Protein AF-0000000077600442 (afdb_homodimer)

Radius of gyration: 33.98 Å; Cα contacts (8 Å, |Δi|>4): 627; chains: 2; bounding box: 182×89×57 Å

Sequence (642 aa):
MAQLPLDKTFLLAAWLESLAYGFFLCLFCGTMLFTFGSGHRNDIHSRVMVGISCVMFFIATWHLAMNGFRLLQGFAVHVGDPGGAVGYIGNLRRWDHVMKDTLYATQEILGNAAGIYRCFILWNSDWRIIALPLFLLVGSLVSGYTVCALFVQIDPTQSVFTNRLNSWIQAFYAIAVVQNIITTSLMAFRIWRTSTKSAQYKTENALLPIARILIESAALQLVVEILLLALYSRTVNAQYILLELVTPTVGITFNAITIRIKLRAMSNSANSTVFSRSEPVQTIGSMPMKRIKVDITTQMEDDAEAKRSFPGGADHTPSDAMAQLPLDKTFLLAAWLESLAYGFFLCLFCGTMLFTFGSGHRNDIHSRVMVGISCVMFFIATWHLAMNGFRLLQGFAVHVGDPGGAVGYIGNLRRWDHVMKDTLYATQEILGNAAGIYRCFILWNSDWRIIALPLFLLVGSLVSGYTVCALFVQIDPTQSVFTNRLNSWIQAFYAIAVVQNIITTSLMAFRIWRTSTKSAQYKTENALLPIARILIESAALQLVVEILLLALYSRTVNAQYILLELVTPTVGITFNAITIRIKLRAMSNSANSTVFSRSEPVQTIGSMPMKRIKVDITTQMEDDAEAKRSFPGGADHTPSDA

Solvent-accessible surface area (backbone atoms only — not comparable to full-atom values): 34550 Å² total; per-residue (Å²): 126,89,70,58,54,62,55,51,35,53,52,50,13,52,36,49,25,28,18,44,35,16,27,25,50,43,47,50,51,51,43,51,48,52,62,67,63,61,71,55,83,81,46,71,67,58,50,52,51,50,51,52,51,51,52,45,49,51,43,34,50,50,33,50,51,41,49,51,49,47,50,43,44,13,66,51,69,32,43,83,44,86,64,18,33,47,43,54,68,53,23,45,45,42,67,66,49,37,50,33,51,42,38,40,42,48,42,53,50,49,44,51,51,52,46,50,48,52,39,27,57,73,54,74,64,42,63,77,77,46,44,63,57,49,52,47,47,51,50,36,53,52,28,39,52,47,46,46,58,46,30,66,69,45,62,58,86,49,62,77,76,40,67,74,54,30,55,35,50,51,49,30,42,50,43,53,44,51,46,53,51,51,49,51,49,52,44,38,48,50,37,50,53,53,27,57,61,39,42,74,69,75,44,72,63,76,40,52,63,53,36,49,47,47,52,59,32,48,43,56,46,47,52,50,43,49,51,28,44,56,29,47,76,66,72,39,53,66,24,55,33,42,55,47,37,44,39,28,35,45,46,34,30,54,45,48,39,53,43,51,54,51,53,50,50,52,54,49,53,57,49,49,57,54,60,72,61,53,75,76,74,79,66,83,78,76,71,83,78,72,82,73,82,75,78,75,74,75,74,77,70,75,77,72,69,70,76,65,75,76,77,81,78,80,78,76,74,82,64,78,117,126,88,73,58,54,62,56,52,36,53,51,50,14,53,36,49,25,28,18,45,35,17,26,26,50,41,48,50,52,50,43,50,48,52,60,66,62,60,72,56,82,82,46,70,68,58,50,52,52,50,50,51,51,51,50,44,49,50,43,35,51,50,33,50,50,42,49,50,50,46,47,44,42,12,67,50,68,32,44,83,42,86,64,20,31,47,43,53,67,52,22,47,45,41,67,67,48,37,51,33,51,43,37,41,42,50,42,51,50,47,43,51,50,52,47,50,49,51,39,28,57,74,56,73,63,42,63,78,78,46,44,61,56,50,51,49,46,50,51,37,51,52,28,38,53,46,47,46,58,47,29,67,70,46,62,59,85,49,63,76,76,40,68,75,55,31,54,34,49,49,48,30,43,49,45,51,42,50,46,53,51,50,45,50,49,52,44,38,48,51,37,50,53,52,27,58,60,38,42,72,69,73,44,72,63,74,42,52,62,54,36,49,47,47,52,59,34,47,44,57,46,48,52,50,41,47,51,28,44,54,29,47,77,66,71,40,53,65,24,56,32,42,57,47,38,46,37,27,36,46,45,33,32,54,45,50,39,52,44,52,54,50,53,49,50,54,54,50,52,57,50,48,58,54,60,71,61,53,76,77,74,78,67,84,79,76,70,82,79,69,82,73,80,75,76,75,73,75,75,74,73,73,78,69,64,80,65,70,73,76,75,81,77,82,77,81,72,84,85,82,127

Structure (mmCIF, N/CA/C/O backbone):
data_AF-0000000077600442-model_v1
#
loop_
_entity.id
_entity.type
_entity.pdbx_description
1 polymer 'Uncharacterized protein'
#
loop_
_atom_site.group_PDB
_atom_site.id
_atom_site.type_symbol
_atom_site.label_atom_id
_atom_site.label_alt_id
_atom_site.label_comp_id
_atom_site.label_asym_id
_atom_site.label_entity_id
_atom_site.label_seq_id
_atom_site.pdbx_PDB_ins_code
_atom_site.Cartn_x
_atom_site.Cartn_y
_atom_site.Cartn_z
_atom_site.occupancy
_atom_site.B_iso_or_equiv
_atom_site.auth_seq_id
_atom_site.auth_comp_id
_atom_site.auth_asym_id
_atom_site.auth_atom_id
_atom_site.pdbx_PDB_model_num
ATOM 1 N N . MET A 1 1 ? -16.094 -9.578 -25.375 1 46.03 1 MET A N 1
ATOM 2 C CA . MET A 1 1 ? -14.789 -9.172 -24.859 1 46.03 1 MET A CA 1
ATOM 3 C C . MET A 1 1 ? -14.016 -10.375 -24.312 1 46.03 1 MET A C 1
ATOM 5 O O . MET A 1 1 ? -14.617 -11.328 -23.828 1 46.03 1 MET A O 1
ATOM 9 N N . ALA A 1 2 ? -12.938 -10.602 -24.781 1 65.38 2 ALA A N 1
ATOM 10 C CA . ALA A 1 2 ? -12.125 -11.75 -24.406 1 65.38 2 ALA A CA 1
ATOM 11 C C . ALA A 1 2 ? -12 -11.859 -22.891 1 65.38 2 ALA A C 1
ATOM 13 O O . ALA A 1 2 ? -11.844 -10.844 -22.203 1 65.38 2 ALA A O 1
ATOM 14 N N . GLN A 1 3 ? -12.547 -12.938 -22.266 1 84.81 3 GLN A N 1
ATOM 15 C CA . GLN A 1 3 ? -12.578 -13.219 -20.844 1 84.81 3 GLN A CA 1
ATOM 16 C C . GLN A 1 3 ? -11.18 -13.438 -20.281 1 84.81 3 GLN A C 1
ATOM 18 O O . GLN A 1 3 ? -10.352 -14.117 -20.906 1 84.81 3 GLN A O 1
ATOM 23 N N . LEU A 1 4 ? -10.875 -12.648 -19.359 1 85.88 4 LEU A N 1
ATOM 24 C CA . LEU A 1 4 ? -9.625 -12.883 -18.641 1 85.88 4 LEU A CA 1
ATOM 25 C C . LEU A 1 4 ? -9.648 -14.25 -17.953 1 85.88 4 LEU A C 1
ATOM 27 O O . LEU A 1 4 ? -10.617 -14.586 -17.281 1 85.88 4 LEU A O 1
ATOM 31 N N . PRO A 1 5 ? -8.633 -14.961 -18.281 1 92.06 5 PRO A N 1
ATOM 32 C CA . PRO A 1 5 ? -8.586 -16.25 -17.578 1 92.06 5 PRO A CA 1
ATOM 33 C C . PRO A 1 5 ? -8.664 -16.094 -16.062 1 92.06 5 PRO A C 1
ATOM 35 O O . PRO A 1 5 ? -8.109 -15.148 -15.508 1 92.06 5 PRO A O 1
ATOM 38 N N . LEU A 1 6 ? -9.258 -17 -15.43 1 91.88 6 LEU A N 1
ATOM 39 C CA . LEU A 1 6 ? -9.547 -16.922 -14 1 91.88 6 LEU A CA 1
ATOM 40 C C . LEU A 1 6 ? -8.258 -16.984 -13.188 1 91.88 6 LEU A C 1
ATOM 42 O O . LEU A 1 6 ? -8.141 -16.344 -12.148 1 91.88 6 LEU A O 1
ATOM 46 N N . ASP A 1 7 ? -7.336 -17.766 -13.625 1 92.81 7 ASP A N 1
ATOM 47 C CA . ASP A 1 7 ? -6.074 -17.891 -12.898 1 92.81 7 ASP A CA 1
ATOM 48 C C . ASP A 1 7 ? -5.348 -16.547 -12.844 1 92.81 7 ASP A C 1
ATOM 50 O O . ASP A 1 7 ? -4.926 -16.109 -11.773 1 92.81 7 ASP A O 1
ATOM 54 N N . LYS A 1 8 ? -5.324 -15.891 -13.969 1 94.25 8 LYS A N 1
ATOM 55 C CA . LYS A 1 8 ? -4.699 -14.57 -14.008 1 94.25 8 LYS A CA 1
ATOM 56 C C . LYS A 1 8 ? -5.5 -13.562 -13.195 1 94.25 8 LYS A C 1
ATOM 58 O O . LYS A 1 8 ? -4.922 -12.711 -12.508 1 94.25 8 LYS A O 1
ATOM 63 N N . THR A 1 9 ? -6.738 -13.695 -13.266 1 95.19 9 THR A N 1
ATOM 64 C CA . THR A 1 9 ? -7.617 -12.758 -12.57 1 95.19 9 THR A CA 1
ATOM 65 C C . THR A 1 9 ? -7.445 -12.875 -11.062 1 95.19 9 THR A C 1
ATOM 67 O O . THR A 1 9 ? -7.344 -11.867 -10.367 1 95.19 9 THR A O 1
ATOM 70 N N . PHE A 1 10 ? -7.363 -14.047 -10.578 1 95.69 10 PHE A N 1
ATOM 71 C CA . PHE A 1 10 ? -7.227 -14.258 -9.141 1 95.69 10 PHE A CA 1
ATOM 72 C C . PHE A 1 10 ? -5.875 -13.758 -8.641 1 95.69 10 PHE A C 1
ATOM 74 O O . PHE A 1 10 ? -5.781 -13.172 -7.566 1 95.69 10 PHE A O 1
ATOM 81 N N . LEU A 1 11 ? -4.879 -13.969 -9.422 1 95.81 11 LEU A N 1
ATOM 82 C CA . LEU A 1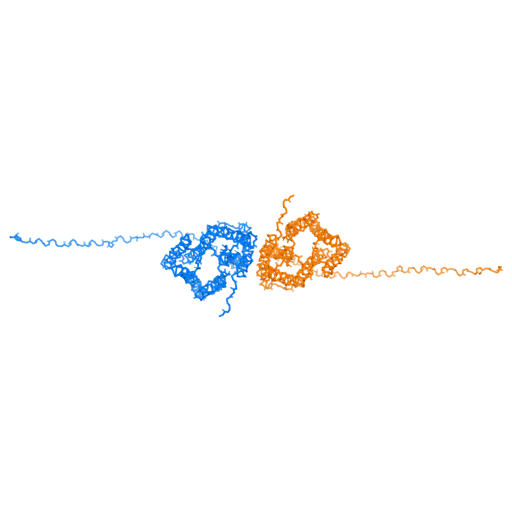 11 ? -3.551 -13.492 -9.055 1 95.81 11 LEU A CA 1
ATOM 83 C C . LEU A 1 11 ? -3.516 -11.969 -9.008 1 95.81 11 LEU A C 1
ATOM 85 O O . LEU A 1 11 ? -3.035 -11.383 -8.039 1 95.81 11 LEU A O 1
ATOM 89 N N . LEU A 1 12 ? -4.066 -11.398 -10 1 96.12 12 LEU A N 1
ATOM 90 C CA . LEU A 1 12 ? -4.082 -9.938 -10.086 1 96.12 12 LEU A CA 1
ATOM 91 C C . LEU A 1 12 ? -4.93 -9.344 -8.969 1 96.12 12 LEU A C 1
ATOM 93 O O . LEU A 1 12 ? -4.598 -8.289 -8.43 1 96.12 12 LEU A O 1
ATOM 97 N N . ALA A 1 13 ? -5.984 -10 -8.672 1 97.12 13 ALA A N 1
ATOM 98 C CA . ALA A 1 13 ? -6.883 -9.516 -7.629 1 97.12 13 ALA A CA 1
ATOM 99 C C . ALA A 1 13 ? -6.176 -9.469 -6.277 1 97.12 13 ALA A C 1
ATOM 101 O O . ALA A 1 13 ? -6.23 -8.461 -5.578 1 97.12 13 ALA A O 1
ATOM 102 N N . ALA A 1 14 ? -5.523 -10.547 -5.992 1 96.5 14 ALA A N 1
ATOM 103 C CA . ALA A 1 14 ? -4.816 -10.602 -4.715 1 96.5 14 ALA A CA 1
ATOM 104 C C . ALA A 1 14 ? -3.654 -9.617 -4.688 1 96.5 14 ALA A C 1
ATOM 106 O O . ALA A 1 14 ? -3.404 -8.969 -3.664 1 96.5 14 ALA A O 1
ATOM 107 N N . TRP A 1 15 ? -3 -9.516 -5.75 1 96.81 15 TRP A N 1
ATOM 108 C CA . TRP A 1 15 ? -1.854 -8.625 -5.895 1 96.81 15 TRP A CA 1
ATOM 109 C C . TRP A 1 15 ? -2.279 -7.168 -5.758 1 96.81 15 TRP A C 1
ATOM 111 O O . TRP A 1 15 ? -1.662 -6.402 -5.012 1 96.81 15 TRP A O 1
ATOM 121 N N . LEU A 1 16 ? -3.293 -6.773 -6.34 1 97.19 16 LEU A N 1
ATOM 122 C CA . LEU A 1 16 ? -3.771 -5.395 -6.301 1 97.19 16 LEU A CA 1
ATOM 123 C C . LEU A 1 16 ? -4.414 -5.082 -4.953 1 97.19 16 LEU A C 1
ATOM 125 O O . LEU A 1 16 ? -4.336 -3.949 -4.473 1 97.19 16 LEU A O 1
ATOM 129 N N . GLU A 1 17 ? -5.059 -6.043 -4.379 1 98.25 17 GLU A N 1
ATOM 130 C CA . GLU A 1 17 ? -5.59 -5.824 -3.039 1 98.25 17 GLU A CA 1
ATOM 131 C C . GLU A 1 17 ? -4.48 -5.461 -2.055 1 98.25 17 GLU A C 1
ATOM 133 O O . GLU A 1 17 ? -4.652 -4.574 -1.218 1 98.25 17 GLU A O 1
ATOM 138 N N . SER A 1 18 ? -3.457 -6.223 -2.186 1 98.19 18 SER A N 1
ATOM 139 C CA . SER A 1 18 ? -2.326 -5.945 -1.306 1 98.19 18 SER A CA 1
ATOM 140 C C . SER A 1 18 ? -1.816 -4.52 -1.496 1 98.19 18 SER A C 1
ATOM 142 O O . SER A 1 18 ? -1.474 -3.844 -0.525 1 98.19 18 SER A O 1
ATOM 144 N N . LEU A 1 19 ? -1.788 -4.086 -2.691 1 97.88 19 LEU A N 1
ATOM 145 C CA . LEU A 1 19 ? -1.386 -2.715 -2.998 1 97.88 19 LEU A CA 1
ATOM 146 C C . LEU A 1 19 ? -2.322 -1.712 -2.334 1 97.88 19 LEU A C 1
ATOM 148 O O . LEU A 1 19 ? -1.869 -0.783 -1.662 1 97.88 19 LEU A O 1
ATOM 152 N N . ALA A 1 20 ? -3.58 -1.936 -2.531 1 98 20 ALA A N 1
ATOM 153 C CA . ALA A 1 20 ? -4.578 -1.037 -1.958 1 98 20 ALA A CA 1
ATOM 154 C C . ALA A 1 20 ? -4.52 -1.053 -0.433 1 98 20 ALA A C 1
ATOM 156 O O . ALA A 1 20 ? -4.672 -0.012 0.211 1 98 20 ALA A O 1
ATOM 157 N N . TYR A 1 21 ? -4.324 -2.227 0.086 1 98.38 21 TYR A N 1
ATOM 158 C CA . TYR A 1 21 ? -4.203 -2.342 1.535 1 98.38 21 TYR A CA 1
ATOM 159 C C . TYR A 1 21 ? -2.986 -1.576 2.043 1 98.38 21 TYR A C 1
ATOM 161 O O . TYR A 1 21 ? -3.033 -0.96 3.109 1 98.38 21 TYR A O 1
ATOM 169 N N . GLY A 1 22 ? -1.881 -1.696 1.367 1 98.19 22 GLY A N 1
ATOM 170 C CA . GLY A 1 22 ? -0.724 -0.903 1.75 1 98.19 22 GLY A CA 1
ATOM 171 C C . GLY A 1 22 ? -1.014 0.584 1.813 1 98.19 22 GLY A C 1
ATOM 172 O O . GLY A 1 22 ? -0.583 1.268 2.744 1 98.19 22 GLY A O 1
ATOM 173 N N . PHE A 1 23 ? -1.679 1.041 0.824 1 96.94 23 PHE A N 1
ATOM 174 C CA . PHE A 1 23 ? -2.111 2.434 0.802 1 96.94 23 PHE A CA 1
ATOM 175 C C . PHE A 1 23 ? -2.961 2.756 2.025 1 96.94 23 PHE A C 1
ATOM 177 O O . PHE A 1 23 ? -2.748 3.775 2.686 1 96.94 23 PHE A O 1
ATOM 184 N N . PHE A 1 24 ? -3.846 1.874 2.344 1 97.81 24 PHE A N 1
ATOM 185 C CA . PHE A 1 24 ? -4.727 2.029 3.496 1 97.81 24 PHE A CA 1
ATOM 186 C C . PHE A 1 24 ? -3.93 2.016 4.793 1 97.81 24 PHE A C 1
ATOM 188 O O . PHE A 1 24 ? -4.191 2.811 5.699 1 97.81 24 PHE A O 1
ATOM 195 N N . LEU A 1 25 ? -3.018 1.114 4.836 1 97.38 25 LEU A N 1
ATOM 196 C CA . LEU A 1 25 ? -2.174 1.011 6.023 1 97.38 25 LEU A CA 1
ATOM 197 C C . LEU A 1 25 ? -1.45 2.326 6.293 1 97.38 25 LEU A C 1
ATOM 199 O O . LEU A 1 25 ? -1.396 2.787 7.434 1 97.38 25 LEU A O 1
ATOM 203 N N . CYS A 1 26 ? -0.943 2.918 5.273 1 95.19 26 CYS A N 1
ATOM 204 C CA . CYS A 1 26 ? -0.251 4.195 5.418 1 95.19 26 CYS A CA 1
ATOM 205 C C . CYS A 1 26 ? -1.201 5.277 5.91 1 95.19 26 CYS A C 1
ATOM 207 O O . CYS A 1 26 ? -0.869 6.027 6.832 1 95.19 26 CYS A O 1
ATOM 209 N N . LEU A 1 27 ? -2.354 5.328 5.344 1 93.81 27 LEU A N 1
ATOM 210 C CA . LEU A 1 27 ? -3.346 6.324 5.738 1 93.81 27 LEU A CA 1
ATOM 211 C C . LEU A 1 27 ? -3.805 6.098 7.176 1 93.81 27 LEU A C 1
ATOM 213 O O . LEU A 1 27 ? -4.008 7.055 7.926 1 93.81 27 LEU A O 1
ATOM 217 N N . PHE A 1 28 ? -3.971 4.879 7.492 1 95.56 28 PHE A N 1
ATOM 218 C CA . PHE A 1 28 ? -4.379 4.527 8.852 1 95.56 28 PHE A CA 1
ATOM 219 C C . PHE A 1 28 ? -3.336 4.984 9.859 1 95.56 28 PHE A C 1
ATOM 221 O O . PHE A 1 28 ? -3.676 5.602 10.875 1 95.56 28 PHE A O 1
ATOM 228 N N . CYS A 1 29 ? -2.09 4.703 9.531 1 91.19 29 CYS A N 1
ATOM 229 C CA . CYS A 1 29 ? -1.006 5.145 10.398 1 91.19 29 CYS A CA 1
ATOM 230 C C . CYS A 1 29 ? -0.989 6.664 10.523 1 91.19 29 CYS A C 1
ATOM 232 O O . CYS A 1 29 ? -0.809 7.203 11.617 1 91.19 29 CYS A O 1
ATOM 234 N N . GLY A 1 30 ? -1.166 7.34 9.43 1 85.81 30 GLY A N 1
ATOM 235 C CA . GLY A 1 30 ? -1.251 8.789 9.461 1 85.81 30 GLY A CA 1
ATOM 236 C C . GLY A 1 30 ? -2.396 9.305 10.312 1 85.81 30 GLY A C 1
ATOM 237 O O . GLY A 1 30 ? -2.225 10.25 11.086 1 85.81 30 GLY A O 1
ATOM 238 N N . THR A 1 31 ? -3.508 8.672 10.164 1 87.06 31 THR A N 1
ATOM 239 C CA . THR A 1 31 ? -4.68 9.07 10.93 1 87.06 31 THR A CA 1
ATOM 240 C C . THR A 1 31 ? -4.438 8.875 12.422 1 87.06 31 THR A C 1
ATOM 242 O O . THR A 1 31 ? -4.773 9.742 13.234 1 87.06 31 THR A O 1
ATOM 245 N N . MET A 1 32 ? -3.83 7.805 12.727 1 87.62 32 MET A N 1
ATOM 246 C CA . MET A 1 32 ? -3.547 7.516 14.133 1 87.62 32 MET A CA 1
ATOM 247 C C . MET A 1 32 ? -2.502 8.477 14.688 1 87.62 32 MET A C 1
ATOM 249 O O . MET A 1 32 ? -2.637 8.969 15.805 1 87.62 32 MET A O 1
ATOM 253 N N . LEU A 1 33 ? -1.504 8.789 13.953 1 80 33 LEU A N 1
ATOM 254 C CA . LEU A 1 33 ? -0.442 9.688 14.391 1 80 33 LEU A CA 1
ATOM 255 C C . LEU A 1 33 ? -0.979 11.102 14.586 1 80 33 LEU A C 1
ATOM 257 O O . LEU A 1 33 ? -0.625 11.773 15.562 1 80 33 LEU A O 1
ATOM 261 N N . PHE A 1 34 ? -1.754 11.484 13.742 1 75.5 34 PHE A N 1
ATOM 262 C CA . PHE A 1 34 ? -2.311 12.828 13.844 1 75.5 34 PHE A CA 1
ATOM 263 C C . PHE A 1 34 ? -3.305 12.922 14.992 1 75.5 34 PHE A C 1
ATOM 265 O O . PHE A 1 34 ? -3.373 13.945 15.68 1 75.5 34 PHE A O 1
ATOM 272 N N . THR A 1 35 ? -4.059 11.93 15.117 1 77.19 35 THR A N 1
ATOM 273 C CA . THR A 1 35 ? -5.066 11.945 16.172 1 77.19 35 THR A CA 1
ATOM 274 C C . THR A 1 35 ? -4.41 11.883 17.547 1 77.19 35 THR A C 1
ATOM 276 O O . THR A 1 35 ? -4.816 12.602 18.469 1 77.19 35 THR A O 1
ATOM 279 N N . PHE A 1 36 ? -3.443 11.164 17.688 1 74.5 36 PHE A N 1
ATOM 280 C CA . PHE A 1 36 ? -2.809 10.992 18.984 1 74.5 36 PHE A CA 1
ATOM 281 C C . PHE A 1 36 ? -1.722 12.039 19.188 1 74.5 36 PHE A C 1
ATOM 283 O O . PHE A 1 36 ? -1.349 12.336 20.328 1 74.5 36 PHE A O 1
ATOM 290 N N . GLY A 1 37 ? -1.124 12.633 18.234 1 64.31 37 GLY A N 1
ATOM 291 C CA . GLY A 1 37 ? -0.078 13.633 18.344 1 64.31 37 GLY A CA 1
ATOM 292 C C . GLY A 1 37 ? -0.613 15.023 18.625 1 64.31 37 GLY A C 1
ATOM 293 O O . GLY A 1 37 ? 0.101 15.867 19.172 1 64.31 37 GLY A O 1
ATOM 294 N N . SER A 1 38 ? -1.667 15.438 18.078 1 58.84 38 SER A N 1
ATOM 295 C CA . SER A 1 38 ? -2.141 16.812 18.219 1 58.84 38 SER A CA 1
ATOM 296 C C . SER A 1 38 ? -2.678 17.078 19.609 1 58.84 38 SER A C 1
ATOM 298 O O . SER A 1 38 ? -2.975 18.219 19.969 1 58.84 38 SER A O 1
ATOM 300 N N . GLY A 1 39 ? -2.26 16.297 20.562 1 55.06 39 GLY A N 1
ATOM 301 C CA . GLY A 1 39 ? -2.619 16.562 21.938 1 55.06 39 GLY A CA 1
ATOM 302 C C . GLY A 1 39 ? -4.055 17.031 22.109 1 55.06 39 GLY A C 1
ATOM 303 O O . GLY A 1 39 ? -4.465 17.422 23.203 1 55.06 39 GLY A O 1
ATOM 304 N N . HIS A 1 40 ? -4.617 17.531 21.062 1 54.47 40 HIS A N 1
ATOM 305 C CA . HIS A 1 40 ? -5.883 18.219 21.281 1 54.47 40 HIS A CA 1
ATOM 306 C C . HIS A 1 40 ? -6.93 17.281 21.859 1 54.47 40 HIS A C 1
ATOM 308 O O . HIS A 1 40 ? -6.852 16.062 21.656 1 54.47 40 HIS A O 1
ATOM 314 N N . ARG A 1 41 ? -7.828 17.969 22.625 1 54.69 41 ARG A N 1
ATOM 315 C CA . ARG A 1 41 ? -8.922 17.438 23.438 1 54.69 41 ARG A CA 1
ATOM 316 C C . ARG A 1 41 ? -9.734 16.406 22.656 1 54.69 41 ARG A C 1
ATOM 318 O O . ARG A 1 41 ? -10.273 16.719 21.594 1 54.69 41 ARG A O 1
ATOM 325 N N . ASN A 1 42 ? -9.5 15.172 22.828 1 61.59 42 ASN A N 1
ATOM 326 C CA . ASN A 1 42 ? -10.195 13.984 22.344 1 61.59 42 ASN A CA 1
ATOM 327 C C . ASN A 1 42 ? -11.711 14.133 22.484 1 61.59 42 ASN A C 1
ATOM 329 O O . ASN A 1 42 ? -12.281 13.844 23.531 1 61.59 42 ASN A O 1
ATOM 333 N N . ASP A 1 43 ? -12.406 14.922 21.609 1 70.31 43 ASP A N 1
ATOM 334 C CA . ASP A 1 43 ? -13.859 14.992 21.516 1 70.31 43 ASP A CA 1
ATOM 335 C C . ASP A 1 43 ? -14.461 13.625 21.203 1 70.31 43 ASP A C 1
ATOM 337 O O . ASP A 1 43 ? -13.766 12.734 20.719 1 70.31 43 ASP A O 1
ATOM 341 N N . ILE A 1 44 ? -15.633 13.398 21.734 1 78 44 ILE A N 1
ATOM 342 C CA . ILE A 1 44 ? -16.375 12.141 21.578 1 78 44 ILE A CA 1
ATOM 343 C C . ILE A 1 44 ? -16.438 11.766 20.109 1 78 44 ILE A C 1
ATOM 345 O O . ILE A 1 44 ? -16.281 10.586 19.75 1 78 44 ILE A O 1
ATOM 349 N N . HIS A 1 45 ? -16.641 12.641 19.25 1 78 45 HIS A N 1
ATOM 350 C CA . HIS A 1 45 ? -16.734 12.375 17.828 1 78 45 HIS A CA 1
ATOM 351 C C . HIS A 1 45 ? -15.43 11.828 17.281 1 78 45 HIS A C 1
ATOM 353 O O . HIS A 1 45 ? -15.422 10.875 16.484 1 78 45 HIS A O 1
ATOM 359 N N . SER A 1 46 ? -14.375 12.367 17.719 1 78.38 46 SER A N 1
ATOM 360 C CA . SER A 1 46 ? -13.055 11.914 17.281 1 78.38 46 SER A CA 1
ATOM 361 C C . SER A 1 46 ? -12.773 10.5 17.75 1 78.38 46 SER A C 1
ATOM 363 O O . SER A 1 46 ? -12.188 9.695 17.016 1 78.38 46 SER A O 1
ATOM 365 N N . ARG A 1 47 ? -13.297 10.211 18.891 1 83.75 47 ARG A N 1
ATOM 366 C CA . ARG A 1 47 ? -13.094 8.875 19.438 1 83.75 47 ARG A CA 1
ATOM 367 C C . ARG A 1 47 ? -13.891 7.836 18.641 1 83.75 47 ARG A C 1
ATOM 369 O O . ARG A 1 47 ? -13.406 6.727 18.406 1 83.75 47 ARG A O 1
ATOM 376 N N . VAL A 1 48 ? -15.07 8.203 18.297 1 85.12 48 VAL A N 1
ATOM 377 C CA . VAL A 1 48 ? -15.914 7.312 17.516 1 85.12 48 VAL A CA 1
ATOM 378 C C . VAL A 1 48 ? -15.281 7.066 16.156 1 85.12 48 VAL A C 1
ATOM 380 O O . VAL A 1 48 ? -15.242 5.93 15.672 1 85.12 48 VAL A O 1
ATOM 383 N N . MET A 1 49 ? -14.773 8.07 15.625 1 86.94 49 MET A N 1
ATOM 384 C CA . MET A 1 49 ? -14.164 7.938 14.305 1 86.94 49 MET A CA 1
ATOM 385 C C . MET A 1 49 ? -12.906 7.074 14.367 1 86.94 49 MET A C 1
ATOM 387 O O . MET A 1 49 ? -12.648 6.277 13.461 1 86.94 49 MET A O 1
ATOM 391 N N . VAL A 1 50 ? -12.188 7.211 15.406 1 89 50 VAL A N 1
ATOM 392 C CA . VAL A 1 50 ? -10.992 6.395 15.586 1 89 50 VAL A CA 1
ATOM 393 C C . VAL A 1 50 ? -11.391 4.934 15.789 1 89 50 VAL A C 1
ATOM 395 O O . VAL A 1 50 ? -10.758 4.031 15.242 1 89 50 VAL A O 1
ATOM 398 N N . GLY A 1 51 ? -12.445 4.754 16.562 1 92.81 51 GLY A N 1
ATOM 399 C CA . GLY A 1 51 ? -12.938 3.402 16.766 1 92.81 51 GLY A CA 1
ATOM 400 C C . GLY A 1 51 ? -13.359 2.723 15.469 1 92.81 51 GLY A C 1
ATOM 401 O O . GLY A 1 51 ? -13 1.569 15.227 1 92.81 51 GLY A O 1
ATOM 402 N N . ILE A 1 52 ? -14.102 3.418 14.672 1 94.06 52 ILE A N 1
ATOM 403 C CA . ILE A 1 52 ? -14.562 2.883 13.398 1 94.06 52 ILE A CA 1
ATOM 404 C C . ILE A 1 52 ? -13.359 2.58 12.5 1 94.06 52 ILE A C 1
ATOM 406 O O . ILE A 1 52 ? -13.312 1.532 11.852 1 94.06 52 ILE A O 1
ATOM 410 N N . SER A 1 53 ? -12.406 3.506 12.484 1 95.19 53 SER A N 1
ATOM 411 C CA . SER A 1 53 ? -11.203 3.309 11.68 1 95.19 53 SER A CA 1
ATOM 412 C C . SER A 1 53 ? -10.453 2.051 12.109 1 95.19 53 SER A C 1
ATOM 414 O O . SER A 1 53 ? -9.977 1.291 11.258 1 95.19 53 SER A O 1
ATOM 416 N N . CYS A 1 54 ? -10.359 1.78 13.359 1 96.31 54 CYS A N 1
ATOM 417 C CA . CYS A 1 54 ? -9.672 0.607 13.875 1 96.31 54 CYS A CA 1
ATOM 418 C C . CYS A 1 54 ? -10.398 -0.674 13.484 1 96.31 54 CYS A C 1
ATOM 420 O O . CYS A 1 54 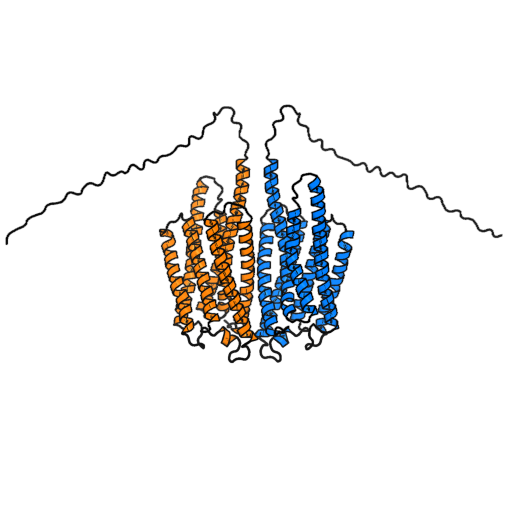? -9.766 -1.66 13.102 1 96.31 54 CYS A O 1
ATOM 422 N N . VAL A 1 55 ? -11.672 -0.614 13.609 1 97.62 55 VAL A N 1
ATOM 423 C CA . VAL A 1 55 ? -12.453 -1.789 13.242 1 97.62 55 VAL A CA 1
ATOM 424 C C . VAL A 1 55 ? -12.305 -2.068 11.75 1 97.62 55 VAL A C 1
ATOM 426 O O . VAL A 1 55 ? -12.102 -3.215 11.344 1 97.62 55 VAL A O 1
ATOM 429 N N . MET A 1 56 ? -12.398 -1.071 10.961 1 97.81 56 MET A N 1
ATOM 430 C CA . MET A 1 56 ? -12.242 -1.229 9.523 1 97.81 56 MET A CA 1
ATOM 431 C C . MET A 1 56 ? -10.859 -1.78 9.188 1 97.81 56 MET A C 1
ATOM 433 O O . MET A 1 56 ? -10.711 -2.598 8.273 1 97.81 56 MET A O 1
ATOM 437 N N . PHE A 1 57 ? -9.898 -1.301 9.922 1 98.25 57 PHE A N 1
ATOM 438 C CA . PHE A 1 57 ? -8.531 -1.764 9.711 1 98.25 57 PHE A CA 1
ATOM 439 C C . PHE A 1 57 ? -8.406 -3.248 10.039 1 98.25 57 PHE A C 1
ATOM 441 O O . PHE A 1 57 ? -7.758 -3.998 9.305 1 98.25 57 PHE A O 1
ATOM 448 N N . PHE A 1 58 ? -9 -3.578 11.062 1 98.19 58 PHE A N 1
ATOM 449 C CA . PHE A 1 58 ? -8.961 -4.977 11.477 1 98.19 58 PHE A CA 1
ATOM 450 C C . PHE A 1 58 ? -9.625 -5.867 10.43 1 98.19 58 PHE A C 1
ATOM 452 O O . PHE A 1 58 ? -9.086 -6.914 10.07 1 98.19 58 PHE A O 1
ATOM 459 N N . ILE A 1 59 ? -10.727 -5.492 9.992 1 98.56 59 ILE A N 1
ATOM 460 C CA . ILE A 1 59 ? -11.469 -6.273 9.008 1 98.56 59 ILE A CA 1
ATOM 461 C C . ILE A 1 59 ? -10.664 -6.371 7.715 1 98.56 59 ILE A C 1
ATOM 463 O O . ILE A 1 59 ? -10.531 -7.453 7.137 1 98.56 59 ILE A O 1
ATOM 467 N N . ALA A 1 60 ? -10.133 -5.262 7.289 1 98.56 60 ALA A N 1
ATOM 468 C CA . ALA A 1 60 ? -9.344 -5.25 6.059 1 98.56 60 ALA A CA 1
ATOM 469 C C . ALA A 1 60 ? -8.102 -6.125 6.191 1 98.56 60 ALA A C 1
ATOM 471 O O . ALA A 1 60 ? -7.699 -6.793 5.234 1 98.56 60 ALA A O 1
ATOM 472 N N . THR A 1 61 ? -7.488 -6.117 7.348 1 98.44 61 THR A N 1
ATOM 473 C CA . THR A 1 61 ? -6.312 -6.941 7.594 1 98.44 61 THR A CA 1
ATOM 474 C C . THR A 1 61 ? -6.668 -8.43 7.543 1 98.44 61 THR A C 1
ATOM 476 O O . THR A 1 61 ? -5.941 -9.227 6.953 1 98.44 61 THR A O 1
ATOM 479 N N . TRP A 1 62 ? -7.738 -8.68 8.133 1 98.38 62 TRP A N 1
ATOM 480 C CA . TRP A 1 62 ? -8.195 -10.062 8.125 1 98.38 62 TRP A CA 1
ATOM 481 C C . TRP A 1 62 ? -8.555 -10.508 6.715 1 98.38 62 TRP A C 1
ATOM 483 O O . TRP A 1 62 ? -8.234 -11.633 6.312 1 98.38 62 TRP A O 1
ATOM 493 N N . HIS A 1 63 ? -9.211 -9.703 6.027 1 98.62 63 HIS A N 1
ATOM 494 C CA . HIS A 1 63 ? -9.562 -10 4.641 1 98.62 63 HIS A CA 1
ATOM 495 C C . HIS A 1 63 ? -8.32 -10.227 3.793 1 98.62 63 HIS A C 1
ATOM 497 O O . HIS A 1 63 ? -8.266 -11.172 2.996 1 98.62 63 HIS A O 1
ATOM 503 N N . LEU A 1 64 ? -7.352 -9.406 3.984 1 98.31 64 LEU A N 1
ATOM 504 C CA . LEU A 1 64 ? -6.086 -9.547 3.27 1 98.31 64 LEU A CA 1
ATOM 505 C C . LEU A 1 64 ? -5.406 -10.867 3.619 1 98.31 64 LEU A C 1
ATOM 507 O O . LEU A 1 64 ? -4.902 -11.562 2.734 1 98.31 64 LEU A O 1
ATOM 511 N N . ALA A 1 65 ? -5.387 -11.164 4.871 1 97.5 65 ALA A N 1
ATOM 512 C CA . ALA A 1 65 ? -4.773 -12.406 5.332 1 97.5 65 ALA A CA 1
ATOM 513 C C . ALA A 1 65 ? -5.473 -13.625 4.727 1 97.5 65 ALA A C 1
ATOM 515 O O . ALA A 1 65 ? -4.816 -14.594 4.336 1 97.5 65 ALA A O 1
ATOM 516 N N . MET A 1 66 ? -6.75 -13.531 4.676 1 97.5 66 MET A N 1
ATOM 517 C CA . MET A 1 66 ? -7.516 -14.641 4.105 1 97.5 66 MET A CA 1
ATOM 518 C C . MET A 1 66 ? -7.223 -14.789 2.615 1 97.5 66 MET A C 1
ATOM 520 O O . MET A 1 66 ? -7.086 -15.906 2.115 1 97.5 66 MET A O 1
ATOM 524 N N . ASN A 1 67 ? -7.152 -13.711 1.952 1 97.44 67 ASN A N 1
ATOM 525 C CA . ASN A 1 67 ? -6.828 -13.773 0.531 1 97.44 67 ASN A CA 1
ATOM 526 C C . ASN A 1 67 ? -5.41 -14.297 0.301 1 97.44 67 ASN A C 1
ATOM 528 O O . ASN A 1 67 ? -5.164 -15.023 -0.659 1 97.44 67 ASN A O 1
ATOM 532 N N . GLY A 1 68 ? -4.523 -13.883 1.164 1 96.31 68 GLY A N 1
ATOM 533 C CA . GLY A 1 68 ? -3.182 -14.438 1.096 1 96.31 68 GLY A CA 1
ATOM 534 C C . GLY A 1 68 ? -3.141 -15.938 1.337 1 96.31 68 GLY A C 1
ATOM 535 O O . GLY A 1 68 ? -2.43 -16.672 0.641 1 96.31 68 GLY A O 1
ATOM 536 N N . PHE A 1 69 ? -3.916 -16.344 2.266 1 97 69 PHE A N 1
ATOM 537 C CA . PHE A 1 69 ? -4.02 -17.766 2.562 1 97 69 PHE A CA 1
ATOM 538 C C . PHE A 1 69 ? -4.547 -18.531 1.355 1 97 69 PHE A C 1
ATOM 540 O O . PHE A 1 69 ? -3.992 -19.562 0.98 1 97 69 PHE A O 1
ATOM 547 N N . ARG A 1 70 ? -5.512 -18 0.772 1 96.56 70 ARG A N 1
ATOM 548 C CA . ARG A 1 70 ? -6.129 -18.656 -0.379 1 96.56 70 ARG A CA 1
ATOM 549 C C . ARG A 1 70 ? -5.184 -18.656 -1.578 1 96.56 70 ARG A C 1
ATOM 551 O O . ARG A 1 70 ? -5.176 -19.594 -2.367 1 96.56 70 ARG A O 1
ATOM 558 N N . LEU A 1 71 ? -4.48 -17.609 -1.699 1 95.94 71 LEU A N 1
ATOM 559 C CA . LEU A 1 71 ? -3.496 -17.531 -2.771 1 95.94 71 LEU A CA 1
ATOM 560 C C . LEU A 1 71 ? -2.438 -18.609 -2.627 1 95.94 71 LEU A C 1
ATOM 562 O O . LEU A 1 71 ? -2.131 -19.328 -3.59 1 95.94 71 LEU A O 1
ATOM 566 N N . LEU A 1 72 ? -1.959 -18.828 -1.465 1 95.56 72 LEU A N 1
ATOM 567 C CA . LEU A 1 72 ? -0.937 -19.844 -1.2 1 95.56 72 LEU A CA 1
ATOM 568 C C . LEU A 1 72 ? -1.506 -21.25 -1.356 1 95.56 72 LEU A C 1
ATOM 570 O O . LEU A 1 72 ? -0.862 -22.125 -1.943 1 95.56 72 LEU A O 1
ATOM 574 N N . GLN A 1 73 ? -2.695 -21.406 -0.896 1 95.75 73 GLN A N 1
ATOM 575 C CA . GLN A 1 73 ? -3.332 -22.703 -1.014 1 95.75 73 GLN A CA 1
ATOM 576 C C . GLN A 1 73 ? -3.629 -23.047 -2.471 1 95.75 73 GLN A C 1
ATOM 578 O O . GLN A 1 73 ? -3.41 -24.172 -2.91 1 95.75 73 GLN A O 1
ATOM 583 N N . GLY A 1 74 ? -4.082 -22.125 -3.201 1 94.75 74 GLY A N 1
ATOM 584 C CA . GLY A 1 74 ? -4.48 -22.375 -4.578 1 94.75 74 GLY A CA 1
ATOM 585 C C . GLY A 1 74 ? -3.301 -22.547 -5.52 1 94.75 74 GLY A C 1
ATOM 586 O O . GLY A 1 74 ? -3.217 -23.531 -6.246 1 94.75 74 GLY A O 1
ATOM 587 N N . PHE A 1 75 ? -2.332 -21.688 -5.422 1 94.62 75 PHE A N 1
ATOM 588 C CA . PHE A 1 75 ? -1.301 -21.625 -6.449 1 94.62 75 PHE A CA 1
ATOM 589 C C . PHE A 1 75 ? -0.043 -22.359 -6.004 1 94.62 75 PHE A C 1
ATOM 591 O O . PHE A 1 75 ? 0.865 -22.578 -6.809 1 94.62 75 PHE A O 1
ATOM 598 N N . ALA A 1 76 ? 0.018 -22.812 -4.762 1 91.56 76 ALA A N 1
ATOM 599 C CA . ALA A 1 76 ? 1.213 -23.516 -4.309 1 91.56 76 ALA A CA 1
ATOM 600 C C . ALA A 1 76 ? 0.867 -24.922 -3.814 1 91.56 76 ALA A C 1
ATOM 602 O O . ALA A 1 76 ? 1.527 -25.891 -4.184 1 91.56 76 ALA A O 1
ATOM 603 N N . VAL A 1 77 ? -0.152 -25.078 -3.078 1 91.69 77 VAL A N 1
ATOM 604 C CA . VAL A 1 77 ? -0.434 -26.359 -2.422 1 91.69 77 VAL A CA 1
ATOM 605 C C . VAL A 1 77 ? -1.32 -27.219 -3.32 1 91.69 77 VAL A C 1
ATOM 607 O O . VAL A 1 77 ? -1.021 -28.391 -3.562 1 91.69 77 VAL A O 1
ATOM 610 N N . HIS A 1 78 ? -2.303 -26.609 -3.902 1 90.62 78 HIS A N 1
ATOM 611 C CA . HIS A 1 78 ? -3.279 -27.406 -4.645 1 90.62 78 HIS A CA 1
ATOM 612 C C . HIS A 1 78 ? -3.111 -27.219 -6.148 1 90.62 78 HIS A C 1
ATOM 614 O O . HIS A 1 78 ? -4.07 -27.359 -6.91 1 90.62 78 HIS A O 1
ATOM 620 N N . VAL A 1 79 ? -1.979 -26.828 -6.52 1 86.75 79 VAL A N 1
ATOM 621 C CA . VAL A 1 79 ? -1.722 -26.578 -7.934 1 86.75 79 VAL A CA 1
ATOM 622 C C . VAL A 1 79 ? -1.835 -27.891 -8.719 1 86.75 79 VAL A C 1
ATOM 624 O O . VAL A 1 79 ? -2.26 -27.891 -9.875 1 86.75 79 VAL A O 1
ATOM 627 N N . GLY A 1 80 ? -1.597 -29 -8.125 1 84.12 80 GLY A N 1
ATOM 628 C CA . GLY A 1 80 ? -1.607 -30.297 -8.773 1 84.12 80 GLY A CA 1
ATOM 629 C C . GLY A 1 80 ? -2.957 -30.984 -8.711 1 84.12 80 GLY A C 1
ATOM 630 O O . GLY A 1 80 ? -3.178 -32 -9.383 1 84.12 80 GLY A O 1
ATOM 631 N N . ASP A 1 81 ? -3.84 -30.484 -7.992 1 87.38 81 ASP A N 1
ATOM 632 C CA . ASP A 1 81 ? -5.168 -31.078 -7.848 1 87.38 81 ASP A CA 1
ATOM 633 C C . ASP A 1 81 ? -6.016 -30.828 -9.094 1 87.38 81 ASP A C 1
ATOM 635 O O . ASP A 1 81 ? -5.688 -29.969 -9.914 1 87.38 81 ASP A O 1
ATOM 639 N N . PRO A 1 82 ? -7.062 -31.641 -9.234 1 87.62 82 PRO A N 1
ATOM 640 C CA . PRO A 1 82 ? -7.965 -31.375 -10.359 1 87.62 82 PRO A CA 1
ATOM 641 C C . PRO A 1 82 ? -8.531 -29.953 -10.352 1 87.62 82 PRO A C 1
ATOM 643 O O . PRO A 1 82 ? -9.047 -29.5 -9.328 1 87.62 82 PRO A O 1
ATOM 646 N N . GLY A 1 83 ? -8.383 -29.25 -11.461 1 87.81 83 GLY A N 1
ATOM 647 C CA . GLY A 1 83 ? -8.844 -27.875 -11.578 1 87.81 83 GLY A CA 1
ATOM 648 C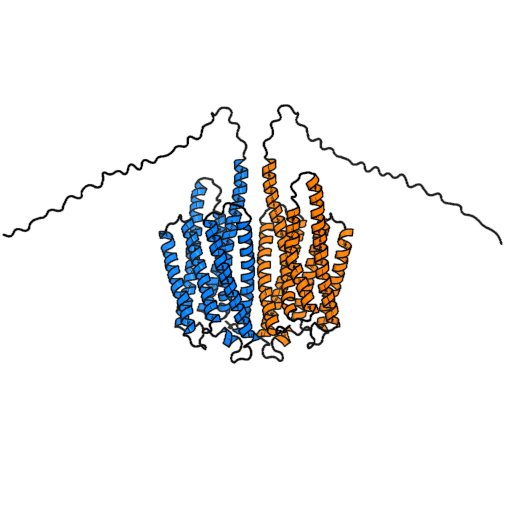 C . GLY A 1 83 ? -7.797 -26.859 -11.18 1 87.81 83 GLY A C 1
ATOM 649 O O . GLY A 1 83 ? -7.969 -25.656 -11.422 1 87.81 83 GLY A O 1
ATOM 650 N N . GLY A 1 84 ? -6.816 -27.328 -10.453 1 88.06 84 GLY A N 1
ATOM 651 C CA . GLY A 1 84 ? -5.688 -26.484 -10.109 1 88.06 84 GLY A CA 1
ATOM 652 C C . GLY A 1 84 ? -6.062 -25.328 -9.195 1 88.06 84 GLY A C 1
ATOM 653 O O . GLY A 1 84 ? -6.914 -25.484 -8.32 1 88.06 84 GLY A O 1
ATOM 654 N N . ALA A 1 85 ? -5.434 -24.266 -9.375 1 91.75 85 ALA A N 1
ATOM 655 C CA . ALA A 1 85 ? -5.656 -23.078 -8.562 1 91.75 85 ALA A CA 1
ATOM 656 C C . ALA A 1 85 ? -7.07 -22.547 -8.75 1 91.75 85 ALA A C 1
ATOM 658 O O . ALA A 1 85 ? -7.711 -22.109 -7.785 1 91.75 85 ALA A O 1
ATOM 659 N N . VAL A 1 86 ? -7.574 -22.641 -9.898 1 91.88 86 VAL A N 1
ATOM 660 C CA . VAL A 1 86 ? -8.898 -22.125 -10.227 1 91.88 86 VAL A CA 1
ATOM 661 C C . VAL A 1 86 ? -9.969 -22.953 -9.523 1 91.88 86 VAL A C 1
ATOM 663 O O . VAL A 1 86 ? -10.961 -22.422 -9.031 1 91.88 86 VAL A O 1
ATOM 666 N N . GLY A 1 87 ? -9.742 -24.25 -9.5 1 91.5 87 GLY A N 1
ATOM 667 C CA . GLY A 1 87 ? -10.688 -25.125 -8.82 1 91.5 87 GLY A CA 1
ATOM 668 C C . GLY A 1 87 ? -10.766 -24.875 -7.328 1 91.5 87 GLY A C 1
ATOM 669 O O . GLY A 1 87 ? -11.844 -24.938 -6.734 1 91.5 87 GLY A O 1
ATOM 670 N N . TYR A 1 88 ? -9.68 -24.578 -6.766 1 93.19 88 TYR A N 1
ATOM 671 C CA . TYR A 1 88 ? -9.641 -24.328 -5.332 1 93.19 88 TYR A CA 1
ATOM 672 C C . TYR A 1 88 ? -10.227 -22.953 -5.004 1 93.19 88 TYR A C 1
ATOM 674 O O . TYR A 1 88 ? -11.125 -22.844 -4.164 1 93.19 88 TYR A O 1
ATOM 682 N N . ILE A 1 89 ? -9.758 -21.922 -5.684 1 93.38 89 ILE A N 1
ATOM 683 C CA . ILE A 1 89 ? -10.148 -20.562 -5.375 1 93.38 89 ILE A CA 1
ATOM 684 C C . ILE A 1 89 ? -11.578 -20.297 -5.855 1 93.38 89 ILE A C 1
ATOM 686 O O . ILE A 1 89 ? -12.312 -19.516 -5.254 1 93.38 89 ILE A O 1
ATOM 690 N N . GLY A 1 90 ? -11.961 -21.031 -6.855 1 90.62 90 GLY A N 1
ATOM 691 C CA . GLY A 1 90 ? -13.289 -20.844 -7.422 1 90.62 90 GLY A CA 1
ATOM 692 C C . GLY A 1 90 ? -14.367 -21.594 -6.664 1 90.62 90 GLY A C 1
ATOM 693 O O . GLY A 1 90 ? -15.555 -21.406 -6.922 1 90.62 90 GLY A O 1
ATOM 694 N N . ASN A 1 91 ? -13.953 -22.438 -5.746 1 91.38 91 ASN A N 1
ATOM 695 C CA . ASN A 1 91 ? -14.914 -23.156 -4.922 1 91.38 91 ASN A CA 1
ATOM 696 C C . ASN A 1 91 ? -15.547 -22.25 -3.871 1 91.38 91 ASN A C 1
ATOM 698 O O . ASN A 1 91 ? -14.898 -21.891 -2.885 1 91.38 91 ASN A O 1
ATOM 702 N N . LEU A 1 92 ? -16.766 -22.016 -4.047 1 91.81 92 LEU A N 1
ATOM 703 C CA . LEU A 1 92 ? -17.469 -21.016 -3.248 1 91.81 92 LEU A CA 1
ATOM 704 C C . LEU A 1 92 ? -17.859 -21.594 -1.894 1 91.81 92 LEU A C 1
ATOM 706 O O . LEU A 1 92 ? -18.203 -20.844 -0.971 1 91.81 92 LEU A O 1
ATOM 710 N N . ARG A 1 93 ? -17.812 -22.859 -1.688 1 92.81 93 ARG A N 1
ATOM 711 C CA . ARG A 1 93 ? -18.312 -23.516 -0.485 1 92.81 93 ARG A CA 1
ATOM 712 C C . ARG A 1 93 ? -17.234 -23.578 0.594 1 92.81 93 ARG A C 1
ATOM 714 O O . ARG A 1 93 ? -17.547 -23.812 1.767 1 92.81 93 ARG A O 1
ATOM 721 N N . ARG A 1 94 ? -16.094 -23.391 0.224 1 93.31 94 ARG A N 1
ATOM 722 C CA . ARG A 1 94 ? -15 -23.516 1.171 1 93.31 94 ARG A CA 1
ATOM 723 C C . ARG A 1 94 ? -15.094 -22.453 2.266 1 93.31 94 ARG A C 1
ATOM 725 O O . ARG A 1 94 ? -15.477 -21.312 2.004 1 93.31 94 ARG A O 1
ATOM 732 N N . TRP A 1 95 ? -14.625 -22.75 3.42 1 94.81 95 TRP A N 1
ATOM 733 C CA . TRP A 1 95 ? -14.75 -21.875 4.586 1 94.81 95 TRP A CA 1
ATOM 734 C C . TRP A 1 95 ? -13.953 -20.594 4.391 1 94.81 95 TRP A C 1
ATOM 736 O O . TRP A 1 95 ? -14.359 -19.516 4.848 1 94.81 95 TRP A O 1
ATOM 746 N N . ASP A 1 96 ? -12.781 -20.703 3.797 1 95.06 96 ASP A N 1
ATOM 747 C CA . ASP A 1 96 ? -11.93 -19.531 3.6 1 95.06 96 ASP A CA 1
ATOM 748 C C . ASP A 1 96 ? -12.57 -18.547 2.623 1 95.06 96 ASP A C 1
ATOM 750 O O . ASP A 1 96 ? -12.438 -17.344 2.781 1 95.06 96 ASP A O 1
ATOM 754 N N . HIS A 1 97 ? -13.32 -19.078 1.642 1 95.62 97 HIS A N 1
ATOM 755 C CA . HIS A 1 97 ? -14.047 -18.203 0.73 1 95.62 97 HIS A CA 1
ATOM 756 C C . HIS A 1 97 ? -15.203 -17.516 1.437 1 95.62 97 HIS A C 1
ATOM 758 O O . HIS A 1 97 ? -15.391 -16.312 1.291 1 95.62 97 HIS A O 1
ATOM 764 N N . VAL A 1 98 ? -15.922 -18.266 2.184 1 95.69 98 VAL A N 1
ATOM 765 C CA . VAL A 1 98 ? -17.094 -17.734 2.891 1 95.69 98 VAL A CA 1
ATOM 766 C C . VAL A 1 98 ? -16.641 -16.672 3.896 1 95.69 98 VAL A C 1
ATOM 768 O O . VAL A 1 98 ? -17.25 -15.609 3.996 1 95.69 98 VAL A O 1
ATOM 771 N N . MET A 1 99 ? -15.641 -16.953 4.598 1 96.94 99 MET A N 1
ATOM 772 C CA . MET A 1 99 ? -15.133 -16.016 5.586 1 96.94 99 MET A CA 1
ATOM 773 C C . MET A 1 99 ? -14.656 -14.727 4.914 1 96.94 99 MET A C 1
ATOM 775 O O . MET A 1 99 ? -14.992 -13.625 5.359 1 96.94 99 MET A O 1
ATOM 779 N N . LYS A 1 100 ? -13.875 -14.836 3.887 1 97.12 100 LYS A N 1
ATOM 780 C CA . LYS A 1 100 ? -13.367 -13.68 3.162 1 97.12 100 LYS A CA 1
ATOM 781 C C . LYS A 1 100 ? -14.508 -12.797 2.658 1 97.12 100 LYS A C 1
ATOM 783 O O . LYS A 1 100 ? -14.477 -11.578 2.822 1 97.12 100 LYS A O 1
ATOM 788 N N . ASP A 1 101 ? -15.508 -13.383 2.094 1 96.69 101 ASP A N 1
ATOM 789 C CA . ASP A 1 101 ? -16.625 -12.625 1.537 1 96.69 101 ASP A CA 1
ATOM 790 C C . ASP A 1 101 ? -17.5 -12.031 2.646 1 96.69 101 ASP A C 1
ATOM 792 O O . ASP A 1 101 ? -18.078 -10.961 2.477 1 96.69 101 ASP A O 1
ATOM 796 N N . THR A 1 102 ? -17.531 -12.758 3.723 1 97.62 102 THR A N 1
ATOM 797 C CA . THR A 1 102 ? -18.234 -12.195 4.867 1 97.62 102 THR A CA 1
ATOM 798 C C . THR A 1 102 ? -17.531 -10.945 5.379 1 97.62 102 THR A C 1
ATOM 800 O O . THR A 1 102 ? -18.188 -9.961 5.742 1 97.62 102 THR A O 1
ATOM 803 N N . LEU A 1 103 ? -16.266 -10.992 5.406 1 98.19 103 LEU A N 1
ATOM 804 C CA . LEU A 1 103 ? -15.484 -9.828 5.812 1 98.19 103 LEU A CA 1
ATOM 805 C C . LEU A 1 103 ? -15.688 -8.672 4.836 1 98.19 103 LEU A C 1
ATOM 807 O O . LEU A 1 103 ? -15.82 -7.523 5.254 1 98.19 103 LEU A O 1
ATOM 811 N N . TYR A 1 104 ? -15.711 -9.031 3.602 1 97.75 104 TYR A N 1
ATOM 812 C CA . TYR A 1 104 ? -15.977 -8.039 2.568 1 97.75 104 TYR A CA 1
ATOM 813 C C . TYR A 1 104 ? -17.344 -7.387 2.768 1 97.75 104 TYR A C 1
ATOM 815 O O . TYR A 1 104 ? -17.453 -6.16 2.756 1 97.75 104 TYR A O 1
ATOM 823 N N . ALA A 1 105 ? -18.328 -8.172 2.98 1 98 105 ALA A N 1
ATOM 824 C CA . ALA A 1 105 ? -19.672 -7.656 3.174 1 98 105 ALA A CA 1
ATOM 825 C C . ALA A 1 105 ? -19.766 -6.793 4.43 1 98 105 ALA A C 1
ATOM 827 O O . ALA A 1 105 ? -20.375 -5.727 4.414 1 98 105 ALA A O 1
ATOM 828 N N . THR A 1 106 ? -19.109 -7.27 5.402 1 98.19 106 THR A N 1
ATOM 829 C CA . THR A 1 106 ? -19.125 -6.539 6.668 1 98.19 106 THR A CA 1
ATOM 830 C C . THR A 1 106 ? -18.438 -5.18 6.512 1 98.19 106 THR A C 1
ATOM 832 O O . THR A 1 106 ? -18.938 -4.172 7.027 1 98.19 106 THR A O 1
ATOM 835 N N . GLN A 1 107 ? -17.359 -5.188 5.848 1 98.38 107 GLN A N 1
ATOM 836 C CA . GLN A 1 107 ? -16.641 -3.941 5.617 1 98.38 107 GLN A CA 1
ATOM 837 C C . GLN A 1 107 ? -17.484 -2.953 4.82 1 98.38 107 GLN A C 1
ATOM 839 O O . GLN A 1 107 ? -17.531 -1.766 5.145 1 98.38 107 GLN A O 1
ATOM 844 N N . GLU A 1 108 ? -18.109 -3.422 3.816 1 97.5 108 GLU A N 1
ATOM 845 C CA . GLU A 1 108 ? -18.953 -2.588 2.98 1 97.5 108 GLU A CA 1
ATOM 846 C C . GLU A 1 108 ? -20.125 -2.008 3.787 1 97.5 108 GLU A C 1
ATOM 848 O O . GLU A 1 108 ? -20.406 -0.813 3.697 1 97.5 108 GLU A O 1
ATOM 853 N N . ILE A 1 109 ? -20.703 -2.801 4.559 1 97.62 109 ILE A N 1
ATOM 854 C CA . ILE A 1 109 ? -21.844 -2.389 5.375 1 97.62 109 ILE A CA 1
ATOM 855 C C . ILE A 1 109 ? -21.391 -1.38 6.426 1 97.62 109 ILE A C 1
ATOM 857 O O . ILE A 1 109 ? -22.062 -0.382 6.672 1 97.62 109 ILE A O 1
ATOM 861 N N . LEU A 1 110 ? -20.25 -1.688 6.969 1 97 110 LEU A N 1
ATOM 862 C CA . LEU A 1 110 ? -19.688 -0.759 7.945 1 97 110 LEU A CA 1
ATOM 863 C C . LEU A 1 110 ? -19.391 0.588 7.301 1 97 110 LEU A C 1
ATOM 865 O O . LEU A 1 110 ? -19.625 1.638 7.906 1 97 110 LEU A O 1
ATOM 869 N N . GLY A 1 111 ? -18.812 0.518 6.168 1 95.38 111 GLY A N 1
ATOM 870 C CA . GLY A 1 111 ? -18.578 1.75 5.434 1 95.38 111 GLY A CA 1
ATOM 871 C C . GLY A 1 111 ? -19.828 2.562 5.195 1 95.38 111 GLY A C 1
ATOM 872 O O . GLY A 1 111 ? -19.844 3.779 5.391 1 95.38 111 GLY A O 1
ATOM 873 N N . ASN A 1 112 ? -20.844 1.928 4.84 1 95.38 112 ASN A N 1
ATOM 874 C CA . ASN A 1 112 ? -22.141 2.576 4.641 1 95.38 112 ASN A CA 1
ATOM 875 C C . ASN A 1 112 ? -22.672 3.162 5.945 1 95.38 112 ASN A C 1
ATOM 877 O O . ASN A 1 112 ? -23.156 4.297 5.969 1 95.38 112 ASN A O 1
ATOM 881 N N . ALA A 1 113 ? -22.578 2.389 6.914 1 96.06 113 ALA A N 1
ATOM 882 C CA . ALA A 1 113 ? -23.047 2.852 8.219 1 96.06 113 ALA A CA 1
ATOM 883 C C . ALA A 1 113 ? -22.281 4.094 8.664 1 96.06 113 ALA A C 1
ATOM 885 O O . ALA A 1 113 ? -22.859 5.027 9.211 1 96.06 113 ALA A O 1
ATOM 886 N N . ALA A 1 114 ? -21.016 4.082 8.492 1 93.94 114 ALA A N 1
ATOM 887 C CA . ALA A 1 114 ? -20.188 5.23 8.852 1 93.94 114 ALA A CA 1
ATOM 888 C C . ALA A 1 114 ? -20.578 6.469 8.055 1 93.94 114 ALA A C 1
ATOM 890 O O . ALA A 1 114 ? -20.609 7.578 8.594 1 93.94 114 ALA A O 1
ATOM 891 N N . GLY A 1 115 ? -20.859 6.219 6.805 1 92.12 115 GLY A N 1
ATOM 892 C CA . GLY A 1 115 ? -21.328 7.328 5.988 1 92.12 115 GLY A CA 1
ATOM 893 C C . GLY A 1 115 ? -22.641 7.906 6.465 1 92.12 115 GLY A C 1
ATOM 894 O O . GLY A 1 115 ? -22.828 9.125 6.48 1 92.12 115 GLY A O 1
ATOM 895 N N . ILE A 1 116 ? -23.531 7.082 6.82 1 94.38 116 ILE A N 1
ATOM 896 C CA . ILE A 1 116 ? -24.828 7.504 7.324 1 94.38 116 ILE A CA 1
ATOM 897 C C . ILE A 1 116 ? -24.656 8.281 8.633 1 94.38 116 ILE A C 1
ATOM 899 O O . ILE A 1 116 ? -25.312 9.305 8.844 1 94.38 116 ILE A O 1
ATOM 903 N N . TYR A 1 117 ? -23.797 7.828 9.414 1 91.69 117 TYR A N 1
ATOM 904 C CA . TYR A 1 117 ? -23.531 8.484 10.688 1 91.69 117 TYR A CA 1
ATOM 905 C C . TYR A 1 117 ? -23 9.898 10.469 1 91.69 117 TYR A C 1
ATOM 907 O O . TYR A 1 117 ? -23.453 10.844 11.117 1 91.69 117 TYR A O 1
ATOM 915 N N . ARG A 1 118 ? -22.094 10.031 9.641 1 87.12 118 ARG A N 1
ATOM 916 C CA . ARG A 1 118 ? -21.547 11.359 9.336 1 87.12 118 ARG A CA 1
ATOM 917 C C . ARG A 1 118 ? -22.641 12.289 8.82 1 87.12 118 ARG A C 1
ATOM 919 O O . ARG A 1 118 ? -22.672 13.469 9.18 1 87.12 118 ARG A O 1
ATOM 926 N N . CYS A 1 119 ? -23.391 11.719 8.008 1 89.81 119 CYS A N 1
ATOM 927 C CA . CYS A 1 119 ? -24.5 12.492 7.465 1 89.81 119 CYS A CA 1
ATOM 928 C C . CYS A 1 119 ? -25.469 12.906 8.57 1 89.81 119 CYS A C 1
ATOM 930 O O . CYS A 1 119 ? -25.922 14.047 8.602 1 89.81 119 CYS A O 1
ATOM 932 N N . PHE A 1 120 ? -25.75 12.039 9.43 1 91.31 120 PHE A N 1
ATOM 933 C CA . PHE A 1 120 ? -26.656 12.289 10.555 1 91.31 120 PHE A CA 1
ATOM 934 C C . PHE A 1 120 ? -26.141 13.438 11.406 1 91.31 120 PHE A C 1
ATOM 936 O O . PHE A 1 120 ? -26.906 14.328 11.789 1 91.31 120 PHE A O 1
ATOM 943 N N . ILE A 1 121 ? -24.812 13.438 11.625 1 87.12 121 ILE A N 1
ATOM 944 C CA . ILE A 1 121 ? -24.188 14.469 12.453 1 87.12 121 ILE A CA 1
ATOM 945 C C . ILE A 1 121 ? -24.156 15.789 11.688 1 87.12 121 ILE A C 1
ATOM 947 O O . ILE A 1 121 ? -24.406 16.859 12.266 1 87.12 121 ILE A O 1
ATOM 951 N N . LEU A 1 122 ? -23.906 15.75 10.508 1 86.44 122 LEU A N 1
ATOM 952 C CA . LEU A 1 122 ? -23.812 16.953 9.672 1 86.44 122 LEU A CA 1
ATOM 953 C C . LEU A 1 122 ? -25.172 17.641 9.578 1 86.44 122 LEU A C 1
ATOM 955 O O . LEU A 1 122 ? -25.234 18.875 9.508 1 86.44 122 LEU A O 1
ATOM 959 N N . TRP A 1 123 ? -26.219 16.828 9.578 1 91.44 123 TRP A N 1
ATOM 960 C CA . TRP A 1 123 ? -27.578 17.375 9.477 1 91.44 123 TRP A CA 1
ATOM 961 C C . TRP A 1 123 ? -28.188 17.578 10.859 1 91.44 123 TRP A C 1
ATOM 963 O O . TRP A 1 123 ? -29.391 17.453 11.039 1 91.44 123 TRP A O 1
ATOM 973 N N . ASN A 1 124 ? -27.359 17.844 11.828 1 89.56 124 ASN A N 1
ATOM 974 C CA . ASN A 1 124 ? -27.781 18.172 13.188 1 89.56 124 ASN A CA 1
ATOM 975 C C . ASN A 1 124 ? -28.672 17.078 13.781 1 89.56 124 ASN A C 1
ATOM 977 O O . ASN A 1 124 ? -29.719 17.375 14.375 1 89.56 124 ASN A O 1
ATOM 981 N N . SER A 1 125 ? -28.438 15.797 13.43 1 90.12 125 SER A N 1
ATOM 982 C CA . SER A 1 125 ? -29.078 14.617 14 1 90.12 125 SER A CA 1
ATOM 983 C C . SER A 1 125 ? -30.562 14.547 13.609 1 90.12 125 SER A C 1
ATOM 985 O O . SER A 1 125 ? -31.406 14.234 14.445 1 90.12 125 SER A O 1
ATOM 987 N N . ASP A 1 126 ? -30.891 14.938 12.438 1 90.12 126 ASP A N 1
ATOM 988 C CA . ASP A 1 126 ? -32.25 14.82 11.914 1 90.12 126 ASP A CA 1
ATOM 989 C C . ASP A 1 126 ? -32.469 13.43 11.32 1 90.12 126 ASP A C 1
ATOM 991 O O . ASP A 1 126 ? -31.922 13.094 10.273 1 90.12 126 ASP A O 1
ATOM 995 N N . TRP A 1 127 ? -33.312 12.68 11.883 1 91.88 127 TRP A N 1
ATOM 996 C CA . TRP A 1 127 ? -33.562 11.289 11.508 1 91.88 127 TRP A CA 1
ATOM 997 C C . TRP A 1 127 ? -34.312 11.211 10.172 1 91.88 127 TRP A C 1
ATOM 999 O O . TRP A 1 127 ? -34.219 10.203 9.461 1 91.88 127 TRP A O 1
ATOM 1009 N N . ARG A 1 128 ? -35.062 12.219 9.828 1 92.81 128 ARG A N 1
ATOM 1010 C CA . ARG A 1 128 ? -35.844 12.203 8.602 1 92.81 128 ARG A CA 1
ATOM 1011 C C . ARG A 1 128 ? -34.938 12.172 7.371 1 92.81 128 ARG A C 1
ATOM 1013 O O . ARG A 1 128 ? -35.281 11.562 6.359 1 92.81 128 ARG A O 1
ATOM 1020 N N . ILE A 1 129 ? -33.844 12.758 7.445 1 92.62 129 ILE A N 1
ATOM 1021 C CA . ILE A 1 129 ? -32.969 12.875 6.305 1 92.62 129 ILE A CA 1
ATOM 1022 C C . ILE A 1 129 ? -32.25 11.539 6.051 1 92.62 129 ILE A C 1
ATOM 1024 O O . ILE A 1 129 ? -32.031 11.164 4.902 1 92.62 129 ILE A O 1
ATOM 1028 N N . ILE A 1 130 ? -32 10.727 7.152 1 94.38 130 ILE A N 1
ATOM 1029 C CA . ILE A 1 130 ? -31.219 9.508 6.988 1 94.38 130 ILE A CA 1
ATOM 1030 C C . ILE A 1 130 ? -32.156 8.297 6.941 1 94.38 130 ILE A C 1
ATOM 1032 O O . ILE A 1 130 ? -31.703 7.152 6.953 1 94.38 130 ILE A O 1
ATOM 1036 N N . ALA A 1 131 ? -33.406 8.469 6.875 1 95.75 131 ALA A N 1
ATOM 1037 C CA . ALA A 1 131 ? -34.344 7.363 6.867 1 95.75 131 ALA A CA 1
ATOM 1038 C C . ALA A 1 131 ? -34.125 6.457 5.66 1 95.75 131 ALA A C 1
ATOM 1040 O O . ALA A 1 131 ? -34.062 5.234 5.801 1 95.75 131 ALA A O 1
ATOM 1041 N N . LEU A 1 132 ? -34.094 7.066 4.52 1 95.88 132 LEU A N 1
ATOM 1042 C CA . LEU A 1 132 ? -33.875 6.285 3.305 1 95.88 132 LEU A CA 1
ATOM 1043 C C . LEU A 1 132 ? -32.531 5.559 3.346 1 95.88 132 LEU A C 1
ATOM 1045 O O . LEU A 1 132 ? -32.5 4.348 3.119 1 95.88 132 LEU A O 1
ATOM 1049 N N . PRO A 1 133 ? -31.469 6.223 3.66 1 96.62 133 PRO A N 1
ATOM 1050 C CA . PRO A 1 133 ? -30.188 5.523 3.791 1 96.62 133 PRO A CA 1
ATOM 1051 C C . PRO A 1 133 ? -30.234 4.391 4.812 1 96.62 133 PRO A C 1
ATOM 1053 O O . PRO A 1 133 ? -29.578 3.365 4.633 1 96.62 133 PRO A O 1
ATOM 1056 N N . LEU A 1 134 ? -30.969 4.539 5.828 1 97.06 134 LEU A N 1
ATOM 1057 C CA . LEU A 1 134 ? -31.078 3.486 6.832 1 97.06 134 LEU A CA 1
ATOM 1058 C C . LEU A 1 134 ? -31.828 2.277 6.266 1 97.06 134 LEU A C 1
ATOM 1060 O O . LEU A 1 134 ? -31.453 1.135 6.547 1 97.06 134 LEU A O 1
ATOM 1064 N N . PHE A 1 135 ? -32.812 2.561 5.531 1 97.5 135 PHE A N 1
ATOM 1065 C CA . PHE A 1 135 ? -33.531 1.479 4.879 1 97.5 135 PHE A CA 1
ATOM 1066 C C . PHE A 1 135 ? -32.625 0.724 3.912 1 97.5 135 PHE A C 1
ATOM 1068 O O . PHE A 1 135 ? -32.656 -0.508 3.859 1 97.5 135 PHE A O 1
ATOM 1075 N N . LEU A 1 136 ? -31.922 1.43 3.188 1 98 136 LEU A N 1
ATOM 1076 C CA . LEU A 1 136 ? -30.984 0.815 2.258 1 98 136 LEU A CA 1
ATOM 1077 C C . LEU A 1 136 ? -29.938 0.004 3.008 1 98 136 LEU A C 1
ATOM 1079 O O . LEU A 1 136 ? -29.484 -1.041 2.525 1 98 136 LEU A O 1
ATOM 1083 N N . LEU A 1 137 ? -29.531 0.468 4.133 1 98.06 137 LEU A N 1
ATOM 1084 C CA . LEU A 1 137 ? -28.578 -0.259 4.953 1 98.06 137 LEU A CA 1
ATOM 1085 C C . LEU A 1 137 ? -29.125 -1.617 5.367 1 98.06 137 LEU A C 1
ATOM 1087 O O . LEU A 1 137 ? -28.406 -2.617 5.352 1 98.06 137 LEU A O 1
ATOM 1091 N N . VAL A 1 138 ? -30.344 -1.593 5.727 1 97.81 138 VAL A N 1
ATOM 1092 C CA . VAL A 1 138 ? -30.984 -2.855 6.078 1 97.81 138 VAL A CA 1
ATOM 1093 C C . VAL A 1 138 ? -31 -3.781 4.863 1 97.81 138 VAL A C 1
ATOM 1095 O O . VAL A 1 138 ? -30.734 -4.98 4.984 1 97.81 138 VAL A O 1
ATOM 1098 N N . GLY A 1 139 ? -31.359 -3.25 3.777 1 97.81 139 GLY A N 1
ATOM 1099 C CA . GLY A 1 139 ? -31.281 -4.027 2.551 1 97.81 139 GLY A CA 1
ATOM 1100 C C . GLY A 1 139 ? -29.906 -4.605 2.291 1 97.81 139 GLY A C 1
ATOM 1101 O O . GLY A 1 139 ? -29.781 -5.746 1.849 1 97.81 139 GLY A O 1
ATOM 1102 N N . SER A 1 140 ? -28.906 -3.822 2.537 1 97.94 140 SER A N 1
ATOM 1103 C CA . SER A 1 140 ? -27.531 -4.273 2.373 1 97.94 140 SER A CA 1
ATOM 1104 C C . SER A 1 140 ? -27.203 -5.395 3.348 1 97.94 140 SER A C 1
ATOM 1106 O O . SER A 1 140 ? -26.516 -6.359 2.984 1 97.94 140 SER A O 1
ATOM 1108 N N . LEU A 1 141 ? -27.641 -5.281 4.547 1 98.06 141 LEU A N 1
ATOM 1109 C CA . LEU A 1 141 ? -27.438 -6.316 5.555 1 98.06 141 LEU A CA 1
ATOM 1110 C C . LEU A 1 141 ? -28.062 -7.633 5.117 1 98.06 141 LEU A C 1
ATOM 1112 O O . LEU A 1 141 ? -27.406 -8.68 5.156 1 98.06 141 LEU A O 1
ATOM 1116 N N . VAL A 1 142 ? -29.234 -7.512 4.68 1 97.75 142 VAL A N 1
ATOM 1117 C CA . VAL A 1 142 ? -29.969 -8.703 4.297 1 97.75 142 VAL A CA 1
ATOM 1118 C C . VAL A 1 142 ? -29.359 -9.328 3.047 1 97.75 142 VAL A C 1
ATOM 1120 O O . VAL A 1 142 ? -29.078 -10.531 3.01 1 97.75 142 VAL A O 1
ATOM 1123 N N . SER A 1 143 ? -29.141 -8.562 2.08 1 97.38 143 SER A N 1
ATOM 1124 C CA . SER A 1 143 ? -28.594 -9.078 0.827 1 97.38 143 SER A CA 1
ATOM 1125 C C . SER A 1 143 ? -27.188 -9.609 1.014 1 97.38 143 SER A C 1
ATOM 1127 O O . SER A 1 143 ? -26.844 -10.688 0.532 1 97.38 143 SER A O 1
ATOM 1129 N N . GLY A 1 144 ? -26.359 -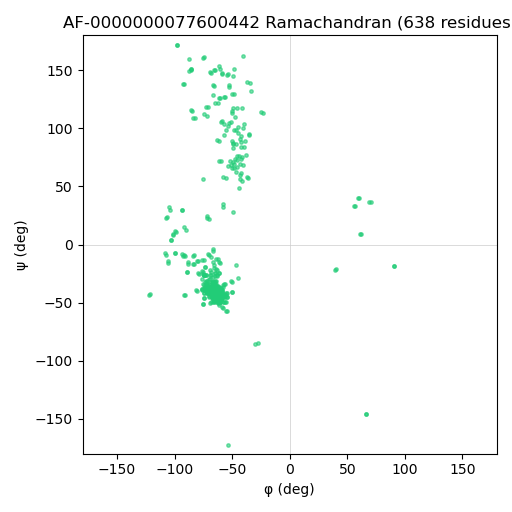8.883 1.74 1 97.12 144 GLY A N 1
ATOM 1130 C CA . GLY A 1 144 ? -24.984 -9.281 1.952 1 97.12 144 GLY A CA 1
ATOM 1131 C C . GLY A 1 144 ? -24.844 -10.594 2.695 1 97.12 144 GLY A C 1
ATOM 1132 O O . GLY A 1 144 ? -24.141 -11.5 2.248 1 97.12 144 GLY A O 1
ATOM 1133 N N . TYR A 1 145 ? -25.516 -10.719 3.748 1 97.19 145 TYR A N 1
ATOM 1134 C CA . TYR A 1 145 ? -25.359 -11.914 4.57 1 97.19 145 TYR A CA 1
ATOM 1135 C C . TYR A 1 145 ? -26.141 -13.086 3.986 1 97.19 145 TYR A C 1
ATOM 1137 O O . TYR A 1 145 ? -25.812 -14.242 4.234 1 97.19 145 TYR A O 1
ATOM 1145 N N . THR A 1 146 ? -27.156 -12.82 3.23 1 96.38 146 THR A N 1
ATOM 1146 C CA . THR A 1 146 ? -27.828 -13.891 2.506 1 96.38 146 THR A CA 1
ATOM 1147 C C . THR A 1 146 ? -26.906 -14.516 1.475 1 96.38 146 THR A C 1
ATOM 1149 O O . THR A 1 146 ? -26.875 -15.742 1.319 1 96.38 146 THR A O 1
ATOM 1152 N N . VAL A 1 147 ? -26.172 -13.695 0.779 1 95.62 147 VAL A N 1
ATOM 1153 C CA . VAL A 1 147 ? -25.203 -14.188 -0.19 1 95.62 147 VAL A CA 1
ATOM 1154 C C . VAL A 1 147 ? -24.203 -15.109 0.506 1 95.62 147 VAL A C 1
ATOM 1156 O O . VAL A 1 147 ? -23.906 -16.203 0.014 1 95.62 147 VAL A O 1
ATOM 1159 N N . CYS A 1 148 ? -23.719 -14.727 1.669 1 95.62 148 CYS A N 1
ATOM 1160 C CA . CYS A 1 148 ? -22.75 -15.516 2.414 1 95.62 148 CYS A CA 1
ATOM 1161 C C . CYS A 1 148 ? -23.359 -16.844 2.857 1 95.62 148 CYS A C 1
ATOM 1163 O O . CYS A 1 148 ? -22.688 -17.875 2.826 1 95.62 148 CYS A O 1
ATOM 1165 N N . ALA A 1 149 ? -24.609 -16.812 3.193 1 94.38 149 ALA A N 1
ATOM 1166 C CA . ALA A 1 149 ? -25.297 -18.031 3.611 1 94.38 149 ALA A CA 1
ATOM 1167 C C . ALA A 1 149 ? -25.5 -18.969 2.428 1 94.38 149 ALA A C 1
ATOM 1169 O O . ALA A 1 149 ? -25.438 -20.203 2.58 1 94.38 149 ALA A O 1
ATOM 1170 N N . LEU A 1 150 ? -25.703 -18.469 1.285 1 93.19 150 LEU A N 1
ATOM 1171 C CA . LEU A 1 150 ? -25.969 -19.266 0.092 1 93.19 150 LEU A CA 1
ATOM 1172 C C . LEU A 1 150 ? -24.703 -19.938 -0.411 1 93.19 150 LEU A C 1
ATOM 1174 O O . LEU A 1 150 ? -24.766 -21 -1.039 1 93.19 150 LEU A O 1
ATOM 1178 N N . PHE A 1 151 ? -23.578 -19.375 -0.131 1 92.81 151 PHE A N 1
ATOM 1179 C CA . PHE A 1 151 ? -22.312 -19.984 -0.546 1 92.81 151 PHE A CA 1
ATOM 1180 C C . PHE A 1 151 ? -22.172 -21.391 0.009 1 92.81 151 PHE A C 1
ATOM 1182 O O . PHE A 1 151 ? -21.656 -22.281 -0.669 1 92.81 151 PHE A O 1
ATOM 1189 N N . VAL A 1 152 ? -22.656 -21.609 1.175 1 90.75 152 VAL A N 1
ATOM 1190 C CA . VAL A 1 152 ? -22.453 -22.891 1.854 1 90.75 152 VAL A CA 1
ATOM 1191 C C . VAL A 1 152 ? -23.375 -23.938 1.235 1 90.75 152 VAL A C 1
ATOM 1193 O O . VAL A 1 152 ? -23.141 -25.141 1.38 1 90.75 152 VAL A O 1
ATOM 1196 N N . GLN A 1 153 ? -24.344 -23.547 0.448 1 88.88 153 GLN A N 1
ATOM 1197 C CA . GLN A 1 153 ? -25.344 -24.469 -0.072 1 88.88 153 GLN A CA 1
ATOM 1198 C C . GLN A 1 153 ? -25.125 -24.734 -1.559 1 88.88 153 GLN A C 1
ATOM 1200 O O . GLN A 1 153 ? -25.703 -25.688 -2.115 1 88.88 153 GLN A O 1
ATOM 1205 N N . ILE A 1 154 ? -24.297 -24.031 -2.123 1 85.06 154 ILE A N 1
ATOM 1206 C CA . ILE A 1 154 ? -24.156 -24.125 -3.572 1 85.06 154 ILE A CA 1
ATOM 1207 C C . ILE A 1 154 ? -23.203 -25.25 -3.932 1 85.06 154 ILE A C 1
ATOM 1209 O O . ILE A 1 154 ? -22.297 -25.594 -3.152 1 85.06 154 ILE A O 1
ATOM 1213 N N . ASP A 1 155 ? -23.469 -25.797 -5.059 1 84.12 155 ASP A N 1
ATOM 1214 C CA . ASP A 1 155 ? -22.578 -26.844 -5.582 1 84.12 155 ASP A CA 1
ATOM 1215 C C . ASP A 1 155 ? -21.203 -26.266 -5.926 1 84.12 155 ASP A C 1
ATOM 1217 O O . ASP A 1 155 ? -21.109 -25.203 -6.531 1 84.12 155 ASP A O 1
ATOM 1221 N N . PRO A 1 156 ? -20.172 -26.984 -5.566 1 79.94 156 PRO A N 1
ATOM 1222 C CA . PRO A 1 156 ? -18.797 -26.5 -5.773 1 79.94 156 PRO A CA 1
ATOM 1223 C C . PRO A 1 156 ? -18.484 -26.25 -7.246 1 79.94 156 PRO A C 1
ATOM 1225 O O . PRO A 1 156 ? -17.531 -25.531 -7.562 1 79.94 156 PRO A O 1
ATOM 1228 N N . THR A 1 157 ? -19.219 -26.719 -8.102 1 78.81 157 THR A N 1
ATOM 1229 C CA . THR A 1 157 ? -18.938 -26.562 -9.523 1 78.81 157 THR A CA 1
ATOM 1230 C C . THR A 1 157 ? -19.656 -25.344 -10.094 1 78.81 157 THR A C 1
ATOM 1232 O O . THR A 1 157 ? -19.359 -24.922 -11.211 1 78.81 157 THR A O 1
ATOM 1235 N N . GLN A 1 158 ? -20.484 -24.781 -9.312 1 78.56 158 GLN A N 1
ATOM 1236 C CA . GLN A 1 158 ? -21.234 -23.641 -9.789 1 78.56 158 GLN A CA 1
ATOM 1237 C C . GLN A 1 158 ? -20.453 -22.344 -9.602 1 78.56 158 GLN A C 1
ATOM 1239 O O . GLN A 1 158 ? -19.578 -22.266 -8.75 1 78.56 158 GLN A O 1
ATOM 1244 N N . SER A 1 159 ? -20.812 -21.453 -10.555 1 80.31 159 SER A N 1
ATOM 1245 C CA . SER A 1 159 ? -20.156 -20.156 -10.5 1 80.31 159 SER A CA 1
ATOM 1246 C C . SER A 1 159 ? -21.047 -19.125 -9.797 1 80.31 159 SER A C 1
ATOM 1248 O O . SER A 1 159 ? -22.188 -19.422 -9.445 1 80.31 159 SER A O 1
ATOM 1250 N N . VAL A 1 160 ? -20.5 -17.922 -9.523 1 79.81 160 VAL A N 1
ATOM 1251 C CA . VAL A 1 160 ? -21.188 -16.844 -8.844 1 79.81 160 VAL A CA 1
ATOM 1252 C C . VAL A 1 160 ? -22.328 -16.312 -9.727 1 79.81 160 VAL A C 1
ATOM 1254 O O . VAL A 1 160 ? -23.219 -15.609 -9.25 1 79.81 160 VAL A O 1
ATOM 1257 N N . PHE A 1 161 ? -22.469 -16.766 -10.914 1 79.44 161 PHE A N 1
ATOM 1258 C CA . PHE A 1 161 ? -23.438 -16.234 -11.867 1 79.44 161 PHE A CA 1
ATOM 1259 C C . PHE A 1 161 ? -24.688 -17.094 -11.914 1 79.44 161 PHE A C 1
ATOM 1261 O O . PHE A 1 161 ? -25.578 -16.875 -12.75 1 79.44 161 PHE A O 1
ATOM 1268 N N . THR A 1 162 ? -24.766 -18 -10.961 1 78.88 162 THR A N 1
ATOM 1269 C CA . THR A 1 162 ? -25.969 -18.812 -10.867 1 78.88 162 THR A CA 1
ATOM 1270 C C . THR A 1 162 ? -27.172 -17.969 -10.438 1 78.88 162 THR A C 1
ATOM 1272 O O . THR A 1 162 ? -27.016 -17.031 -9.641 1 78.88 162 THR A O 1
ATOM 1275 N N . ASN A 1 163 ? -28.219 -18.281 -10.852 1 79.25 163 ASN A N 1
ATOM 1276 C CA . ASN A 1 163 ? -29.391 -17.406 -10.875 1 79.25 163 ASN A CA 1
ATOM 1277 C C . ASN A 1 163 ? -29.703 -16.859 -9.484 1 79.25 163 ASN A C 1
ATOM 1279 O O . ASN A 1 163 ? -29.75 -15.641 -9.289 1 79.25 163 ASN A O 1
ATOM 1283 N N . ARG A 1 164 ? -29.906 -17.688 -8.523 1 83 164 ARG A N 1
ATOM 1284 C CA . ARG A 1 164 ? -30.297 -17.203 -7.203 1 83 164 ARG A CA 1
ATOM 1285 C C . ARG A 1 164 ? -29.188 -16.359 -6.586 1 83 164 ARG A C 1
ATOM 1287 O O . ARG A 1 164 ? -29.438 -15.266 -6.062 1 83 164 ARG A O 1
ATOM 1294 N N . LEU A 1 165 ? -28.047 -16.766 -6.668 1 89.69 165 LEU A N 1
ATOM 1295 C CA . LEU A 1 165 ? -26.906 -16.047 -6.133 1 89.69 165 LEU A CA 1
ATOM 1296 C C . LEU A 1 165 ? -26.672 -14.742 -6.891 1 89.69 165 LEU A C 1
ATOM 1298 O O . LEU A 1 165 ? -26.406 -13.703 -6.281 1 89.69 165 LEU A O 1
ATOM 1302 N N . ASN A 1 166 ? -26.859 -14.836 -8.094 1 92.19 166 ASN A N 1
ATOM 1303 C CA . ASN A 1 166 ? -26.641 -13.688 -8.961 1 92.19 166 ASN A CA 1
ATOM 1304 C C . ASN A 1 166 ? -27.562 -12.523 -8.602 1 92.19 166 ASN A C 1
ATOM 1306 O O . ASN A 1 166 ? -27.125 -11.375 -8.516 1 92.19 166 ASN A O 1
ATOM 1310 N N . SER A 1 167 ? -28.781 -12.805 -8.336 1 93.19 167 SER A N 1
ATOM 1311 C CA . SER A 1 167 ? -29.75 -11.766 -8 1 93.19 167 SER A CA 1
ATOM 1312 C C . SER A 1 167 ? -29.406 -11.094 -6.68 1 93.19 167 SER A C 1
ATOM 1314 O O . SER A 1 167 ? -29.469 -9.867 -6.566 1 93.19 167 SER A O 1
ATOM 1316 N N . TRP A 1 168 ? -29.047 -11.812 -5.734 1 94.69 168 TRP A N 1
ATOM 1317 C CA . TRP A 1 168 ? -28.719 -11.281 -4.418 1 94.69 168 TRP A CA 1
ATOM 1318 C C . TRP A 1 168 ? -27.422 -10.461 -4.473 1 94.69 168 TRP A C 1
ATOM 1320 O O . TRP A 1 168 ? -27.328 -9.406 -3.838 1 94.69 168 TRP A O 1
ATOM 1330 N N . ILE A 1 169 ? -26.469 -10.961 -5.215 1 95.62 169 ILE A N 1
ATOM 1331 C CA . ILE A 1 169 ? -25.203 -10.258 -5.34 1 95.62 169 ILE A CA 1
ATOM 1332 C C . ILE A 1 169 ? -25.422 -8.93 -6.066 1 95.62 169 ILE A C 1
ATOM 1334 O O . ILE A 1 169 ? -24.922 -7.891 -5.637 1 95.62 169 ILE A O 1
ATOM 1338 N N . GLN A 1 170 ? -26.219 -8.961 -7.07 1 95.81 170 GLN A N 1
ATOM 1339 C CA . GLN A 1 170 ? -26.5 -7.738 -7.82 1 95.81 170 GLN A CA 1
ATOM 1340 C C . GLN A 1 170 ? -27.234 -6.723 -6.961 1 95.81 170 GLN A C 1
ATOM 1342 O O . GLN A 1 170 ? -26.969 -5.52 -7.043 1 95.81 170 GLN A O 1
ATOM 1347 N N . ALA A 1 171 ? -28.109 -7.23 -6.227 1 95.94 171 ALA A N 1
ATOM 1348 C CA . ALA A 1 171 ? -28.844 -6.348 -5.316 1 95.94 171 ALA A CA 1
ATOM 1349 C C . ALA A 1 171 ? -27.891 -5.695 -4.316 1 95.94 171 ALA A C 1
ATOM 1351 O O . ALA A 1 171 ? -27.984 -4.492 -4.062 1 95.94 171 ALA A O 1
ATOM 1352 N N . PHE A 1 172 ? -27.016 -6.473 -3.777 1 97.12 172 PHE A N 1
ATOM 1353 C CA . PHE A 1 172 ? -26.047 -5.973 -2.809 1 97.12 172 PHE A CA 1
ATOM 1354 C C . PHE A 1 172 ? -25.188 -4.883 -3.428 1 97.12 172 PHE A C 1
ATOM 1356 O O . PHE A 1 172 ? -24.969 -3.828 -2.824 1 97.12 172 PHE A O 1
ATOM 1363 N N . TYR A 1 173 ? -24.719 -5.125 -4.652 1 97.25 173 TYR A N 1
ATOM 1364 C CA . TYR A 1 173 ? -23.891 -4.152 -5.344 1 97.25 173 TYR A CA 1
ATOM 1365 C C . TYR A 1 173 ? -24.672 -2.889 -5.672 1 97.25 173 TYR A C 1
ATOM 1367 O O . TYR A 1 173 ? -24.172 -1.775 -5.512 1 97.25 173 TYR A O 1
ATOM 1375 N N . ALA A 1 174 ? -25.859 -3.043 -6.109 1 97.06 174 ALA A N 1
ATOM 1376 C CA . ALA A 1 174 ? -26.688 -1.903 -6.492 1 97.06 174 ALA A CA 1
ATOM 1377 C C . ALA A 1 174 ? -26.984 -1.015 -5.285 1 97.06 174 ALA A C 1
ATOM 1379 O O . ALA A 1 174 ? -26.906 0.213 -5.383 1 97.06 174 ALA A O 1
ATOM 1380 N N . ILE A 1 175 ? -27.281 -1.619 -4.223 1 97.44 175 ILE A N 1
ATOM 1381 C CA . ILE A 1 175 ? -27.578 -0.871 -3.006 1 97.44 175 ILE A CA 1
ATOM 1382 C C . ILE A 1 175 ? -26.344 -0.083 -2.574 1 97.44 175 ILE A C 1
ATOM 1384 O O . ILE A 1 175 ? -26.453 1.069 -2.148 1 97.44 175 ILE A O 1
ATOM 1388 N N . ALA A 1 176 ? -25.203 -0.714 -2.66 1 96.56 176 ALA A N 1
ATOM 1389 C CA . ALA A 1 176 ? -23.953 -0.048 -2.277 1 96.56 176 ALA A CA 1
ATOM 1390 C C . ALA A 1 176 ? -23.734 1.209 -3.111 1 96.56 176 ALA A C 1
ATOM 1392 O O . ALA A 1 176 ? -23.359 2.258 -2.576 1 96.56 176 ALA A O 1
ATOM 1393 N N . VAL A 1 177 ? -23.953 1.104 -4.363 1 96.75 177 VAL A N 1
ATOM 1394 C CA . VAL A 1 177 ? -23.781 2.229 -5.273 1 96.75 177 VAL A CA 1
ATOM 1395 C C . VAL A 1 177 ? -24.766 3.34 -4.934 1 96.75 177 VAL A C 1
ATOM 1397 O O . VAL A 1 177 ? -24.375 4.5 -4.766 1 96.75 177 VAL A O 1
ATOM 1400 N N . VAL A 1 178 ? -25.984 3 -4.793 1 96.69 178 VAL A N 1
ATOM 1401 C CA . VAL A 1 178 ? -27.031 3.979 -4.52 1 96.69 178 VAL A CA 1
ATOM 1402 C C . VAL A 1 178 ? -26.797 4.629 -3.158 1 96.69 178 VAL A C 1
ATOM 1404 O O . VAL A 1 178 ? -26.938 5.844 -3.01 1 96.69 178 VAL A O 1
ATOM 1407 N N . GLN A 1 179 ? -26.453 3.818 -2.229 1 96.25 179 GLN A N 1
ATOM 1408 C CA . GLN A 1 179 ? -26.172 4.312 -0.886 1 96.25 179 GLN A CA 1
ATOM 1409 C C . GLN A 1 179 ? -25.062 5.359 -0.915 1 96.25 179 GLN A C 1
ATOM 1411 O O . GLN A 1 179 ? -25.188 6.422 -0.305 1 96.25 179 GLN A O 1
ATOM 1416 N N . ASN A 1 180 ? -24 5.066 -1.553 1 94.88 180 ASN A N 1
ATOM 1417 C CA . ASN A 1 180 ? -22.859 5.973 -1.651 1 94.88 180 ASN A CA 1
ATOM 1418 C C . ASN A 1 180 ? -23.25 7.285 -2.332 1 94.88 180 ASN A C 1
ATOM 1420 O O . ASN A 1 180 ? -22.891 8.367 -1.855 1 94.88 180 ASN A O 1
ATOM 1424 N N . ILE A 1 181 ? -24.031 7.176 -3.352 1 94.19 181 ILE A N 1
ATOM 1425 C CA . ILE A 1 181 ? -24.469 8.359 -4.086 1 94.19 181 ILE A CA 1
ATOM 1426 C C . ILE A 1 181 ? -25.344 9.219 -3.193 1 94.19 181 ILE A C 1
ATOM 1428 O O . ILE A 1 181 ? -25.156 10.438 -3.1 1 94.19 181 ILE A O 1
ATOM 1432 N N . ILE A 1 182 ? -26.25 8.633 -2.557 1 95.12 182 ILE A N 1
ATOM 1433 C CA . ILE A 1 182 ? -27.219 9.359 -1.756 1 95.12 182 ILE A CA 1
ATOM 1434 C C . ILE A 1 182 ? -26.531 10.031 -0.572 1 95.12 182 ILE A C 1
ATOM 1436 O O . ILE A 1 182 ? -26.703 11.227 -0.336 1 95.12 182 ILE A O 1
ATOM 1440 N N . THR A 1 183 ? -25.734 9.312 0.171 1 93.44 183 THR A N 1
ATOM 1441 C CA . THR A 1 183 ? -25.094 9.859 1.356 1 93.44 183 THR A CA 1
ATOM 1442 C C . THR A 1 183 ? -24.109 10.969 0.974 1 93.44 183 THR A C 1
ATOM 1444 O O . THR A 1 183 ? -24.062 12.016 1.624 1 93.44 183 THR A O 1
ATOM 1447 N N . THR A 1 184 ? -23.359 10.734 -0.062 1 91.25 184 THR A N 1
ATOM 1448 C CA . THR A 1 184 ? -22.422 11.758 -0.516 1 91.25 184 THR A CA 1
ATOM 1449 C C . THR A 1 184 ? -23.172 13 -0.987 1 91.25 184 THR A C 1
ATOM 1451 O O . THR A 1 184 ? -22.781 14.125 -0.662 1 91.25 184 THR A O 1
ATOM 1454 N N . SER A 1 185 ? -24.234 12.805 -1.701 1 92.12 185 SER A N 1
ATOM 1455 C CA . SER A 1 185 ? -25.016 13.922 -2.195 1 92.12 185 SER A CA 1
ATOM 1456 C C . SER A 1 185 ? -25.672 14.695 -1.049 1 92.12 185 SER A C 1
ATOM 1458 O O . SER A 1 185 ? -25.703 15.93 -1.067 1 92.12 185 SER A O 1
ATOM 1460 N N . LEU A 1 186 ? -26.172 14.047 -0.115 1 92.69 186 LEU A N 1
ATOM 1461 C CA . LEU A 1 186 ? -26.781 14.695 1.039 1 92.69 186 LEU A CA 1
ATOM 1462 C C . LEU A 1 186 ? -25.766 15.516 1.812 1 92.69 186 LEU A C 1
ATOM 1464 O O . LEU A 1 186 ? -26.047 16.641 2.217 1 92.69 186 LEU A O 1
ATOM 1468 N N . MET A 1 187 ? -24.609 14.984 2.027 1 91.06 187 MET A N 1
ATOM 1469 C CA . MET A 1 187 ? -23.562 15.695 2.75 1 91.06 187 MET A CA 1
ATOM 1470 C C . MET A 1 187 ? -23.078 16.906 1.954 1 91.06 187 MET A C 1
ATOM 1472 O O . MET A 1 187 ? -22.953 18 2.504 1 91.06 187 MET A O 1
ATOM 1476 N N . ALA A 1 188 ? -22.844 16.672 0.714 1 88.5 188 ALA A N 1
ATOM 1477 C CA . ALA A 1 188 ? -22.391 17.766 -0.14 1 88.5 188 ALA A CA 1
ATOM 1478 C C . ALA A 1 188 ? -23.438 18.875 -0.206 1 88.5 188 ALA A C 1
ATOM 1480 O O . ALA A 1 188 ? -23.094 20.062 -0.175 1 88.5 188 ALA A O 1
ATOM 1481 N N . PHE A 1 189 ? -24.656 18.516 -0.294 1 89.88 189 PHE A N 1
ATOM 1482 C CA . PHE A 1 189 ? -25.75 19.484 -0.378 1 89.88 189 PHE A CA 1
ATOM 1483 C C . PHE A 1 189 ? -25.844 20.297 0.904 1 89.88 189 PHE A C 1
ATOM 1485 O O . PHE A 1 189 ? -26.031 21.516 0.856 1 89.88 189 PHE A O 1
ATOM 1492 N N . ARG A 1 190 ? -25.719 19.719 1.999 1 88.88 190 ARG A N 1
ATOM 1493 C CA . ARG A 1 190 ? -25.781 20.406 3.283 1 88.88 190 ARG A CA 1
ATOM 1494 C C . ARG A 1 190 ? -24.641 21.438 3.404 1 88.88 190 ARG A C 1
ATOM 1496 O O . ARG A 1 190 ? -24.875 22.562 3.84 1 88.88 190 ARG A O 1
ATOM 1503 N N . ILE A 1 191 ? -23.516 21.016 3.055 1 85.75 191 ILE A N 1
ATOM 1504 C CA . ILE A 1 191 ? -22.359 21.891 3.137 1 85.75 191 ILE A CA 1
ATOM 1505 C C . ILE A 1 191 ? -22.531 23.062 2.178 1 85.75 191 ILE A C 1
ATOM 1507 O O . ILE A 1 191 ? -22.25 24.203 2.539 1 85.75 191 ILE A O 1
ATOM 1511 N N . TRP A 1 192 ? -23.016 22.734 1 1 84 192 TRP A N 1
ATOM 1512 C CA . TRP A 1 192 ? -23.266 23.781 0.006 1 84 192 TRP A CA 1
ATOM 1513 C C . TRP A 1 192 ? -24.312 24.766 0.502 1 84 192 TRP A C 1
ATOM 1515 O O . TRP A 1 192 ? -24.125 25.984 0.394 1 84 192 TRP A O 1
ATOM 1525 N N . ARG A 1 193 ? -25.344 24.312 1.056 1 85.06 193 ARG A N 1
ATOM 1526 C CA . ARG A 1 193 ? -26.422 25.156 1.566 1 85.06 193 ARG A CA 1
ATOM 1527 C C . ARG A 1 193 ? -25.938 26.031 2.713 1 85.06 193 ARG A C 1
ATOM 1529 O O . ARG A 1 193 ? -26.281 27.219 2.787 1 85.06 193 ARG A O 1
ATOM 1536 N N . THR A 1 194 ? -25.156 25.469 3.564 1 83.19 194 THR A N 1
ATOM 1537 C CA . THR A 1 194 ? -24.625 26.219 4.699 1 83.19 194 THR A CA 1
ATOM 1538 C C . THR A 1 194 ? -23.641 27.281 4.23 1 83.19 194 THR A C 1
ATOM 1540 O O . THR A 1 194 ? -23.609 28.391 4.77 1 83.19 194 THR A O 1
ATOM 1543 N N . SER A 1 195 ? -22.875 26.922 3.273 1 82.12 195 SER A N 1
ATOM 1544 C CA . SER A 1 195 ? -21.906 27.875 2.719 1 82.12 195 SER A CA 1
ATOM 1545 C C . SER A 1 195 ? -22.625 29.031 2.035 1 82.12 195 SER A C 1
ATOM 1547 O O . SER A 1 195 ? -22.203 30.188 2.162 1 82.12 195 SER A O 1
ATOM 1549 N N . THR A 1 196 ? -23.609 28.766 1.32 1 81.69 196 THR A N 1
ATOM 1550 C CA . THR A 1 196 ? -24.344 29.797 0.605 1 81.69 196 THR A CA 1
ATOM 1551 C C . THR A 1 196 ? -25.062 30.719 1.584 1 81.69 196 THR A C 1
ATOM 1553 O O . THR A 1 196 ? -25.125 31.938 1.357 1 81.69 196 THR A O 1
ATOM 1556 N N . LYS A 1 197 ? -25.5 30.219 2.605 1 79.5 197 LYS A N 1
ATOM 1557 C CA . LYS A 1 197 ? -26.156 31.031 3.627 1 79.5 197 LYS A CA 1
ATOM 1558 C C . LYS A 1 197 ? -25.141 31.922 4.348 1 79.5 197 LYS A C 1
ATOM 1560 O O . LYS A 1 197 ? -25.438 33.062 4.676 1 79.5 197 LYS A O 1
ATOM 1565 N N . SER A 1 198 ? -23.984 31.344 4.543 1 76.12 198 SER A N 1
ATOM 1566 C CA . SER A 1 198 ? -22.938 32.094 5.223 1 76.12 198 SER A CA 1
ATOM 1567 C C . SER A 1 198 ? -22.328 33.156 4.305 1 76.12 198 SER A C 1
ATOM 1569 O O . SER A 1 198 ? -21.828 34.188 4.77 1 76.12 198 SER A O 1
ATOM 1571 N N . ALA A 1 199 ? -22.125 32.781 3.104 1 70.06 199 ALA A N 1
ATOM 1572 C CA . ALA A 1 199 ? -21.594 33.719 2.123 1 70.06 199 ALA A CA 1
ATOM 1573 C C . ALA A 1 199 ? -22.391 35.031 2.115 1 70.06 199 ALA A C 1
ATOM 1575 O O . ALA A 1 199 ? -21.859 36.094 1.802 1 70.06 199 ALA A O 1
ATOM 1576 N N . GLN A 1 200 ? -23.609 34.875 2.391 1 63.94 200 GLN A N 1
ATOM 1577 C CA . GLN A 1 200 ? -24.438 36.062 2.48 1 63.94 200 GLN A CA 1
ATOM 1578 C C . GLN A 1 200 ? -23.938 37 3.586 1 63.94 200 GLN A C 1
ATOM 1580 O O . GLN A 1 200 ? -24.125 38.219 3.512 1 63.94 200 GLN A O 1
ATOM 1585 N N . TYR A 1 201 ? -23.25 36.438 4.559 1 59.47 201 TYR A N 1
ATOM 1586 C CA . TYR A 1 201 ? -22.75 37.219 5.668 1 59.47 201 TYR A CA 1
ATOM 1587 C C . TYR A 1 201 ? -21.25 37.469 5.551 1 59.47 201 TYR A C 1
ATOM 1589 O O . TYR A 1 201 ? -20.594 37.781 6.535 1 59.47 201 TYR A O 1
ATOM 1597 N N . LYS A 1 202 ? -20.562 37.562 4.375 1 55.28 202 LYS A N 1
ATOM 1598 C CA . LYS A 1 202 ? -19.219 37.938 3.957 1 55.28 202 LYS A CA 1
ATOM 1599 C C . LYS A 1 202 ? -18.172 37 4.57 1 55.28 202 LYS A C 1
ATOM 1601 O O . LYS A 1 202 ? -17 37.375 4.66 1 55.28 202 LYS A O 1
ATOM 1606 N N . THR A 1 203 ? -18.656 35.938 5.195 1 52.31 203 THR A N 1
ATOM 1607 C CA . THR A 1 203 ? -17.625 35.062 5.773 1 52.31 203 THR A CA 1
ATOM 1608 C C . THR A 1 203 ? -17.062 34.125 4.727 1 52.31 203 THR A C 1
ATOM 1610 O O . THR A 1 203 ? -17.812 33.562 3.908 1 52.31 203 THR A O 1
ATOM 1613 N N . GLU A 1 204 ? -15.906 34.312 4.316 1 53.88 204 GLU A N 1
ATOM 1614 C CA . GLU A 1 204 ? -15.148 33.531 3.365 1 53.88 204 GLU A CA 1
ATOM 1615 C C . GLU A 1 204 ? -15.656 32.094 3.328 1 53.88 204 GLU A C 1
ATOM 1617 O O . GLU A 1 204 ? -15.945 31.5 4.371 1 53.88 204 GLU A O 1
ATOM 1622 N N . ASN A 1 205 ? -16.234 31.656 2.219 1 59.56 205 ASN A N 1
ATOM 1623 C CA . ASN A 1 205 ? -16.75 30.344 1.844 1 59.56 205 ASN A CA 1
ATOM 1624 C C . ASN A 1 205 ? -15.867 29.234 2.389 1 59.56 205 ASN A C 1
ATOM 1626 O O . ASN A 1 205 ? -15.195 28.531 1.623 1 59.56 205 ASN A O 1
ATOM 1630 N N . ALA A 1 206 ? -15.68 29.188 3.719 1 65.38 206 ALA A N 1
ATOM 1631 C CA . ALA A 1 206 ? -14.742 28.359 4.461 1 65.38 206 ALA A CA 1
ATOM 1632 C C . ALA A 1 206 ? -15.172 26.891 4.445 1 65.38 206 ALA A C 1
ATOM 1634 O O . ALA A 1 206 ? -14.359 25.984 4.676 1 65.38 206 ALA A O 1
ATOM 1635 N N . LEU A 1 207 ? -16.469 26.594 3.896 1 75.06 207 LEU A N 1
ATOM 1636 C CA . LEU A 1 207 ? -16.969 25.234 4.039 1 75.06 207 LEU A CA 1
ATOM 1637 C C . LEU A 1 207 ? -16.906 24.484 2.705 1 75.06 207 LEU A C 1
ATOM 1639 O O . LEU A 1 207 ? -16.922 23.266 2.674 1 75.06 207 LEU A O 1
ATOM 1643 N N . LEU A 1 208 ? -16.719 25.156 1.609 1 76.69 208 LEU A N 1
ATOM 1644 C CA . LEU A 1 208 ? -16.75 24.547 0.289 1 76.69 208 LEU A CA 1
ATOM 1645 C C . LEU A 1 208 ? -15.562 23.609 0.103 1 76.69 208 LEU A C 1
ATOM 1647 O O . LEU A 1 208 ? -15.695 22.531 -0.492 1 76.69 208 LEU A O 1
ATOM 1651 N N . PRO A 1 209 ? -14.5 23.984 0.605 1 75.94 209 PRO A N 1
ATOM 1652 C CA . PRO A 1 209 ? -13.383 23.047 0.494 1 75.94 209 PRO A CA 1
ATOM 1653 C C . PRO A 1 209 ? -13.633 21.734 1.222 1 75.94 209 PRO A C 1
ATOM 1655 O O . PRO A 1 209 ? -13.141 20.688 0.802 1 75.94 209 PRO A O 1
ATOM 1658 N N . ILE A 1 210 ? -14.406 21.797 2.16 1 75.44 210 ILE A N 1
ATOM 1659 C CA . ILE A 1 210 ? -14.758 20.578 2.877 1 75.44 210 ILE A CA 1
ATOM 1660 C C . ILE A 1 210 ? -15.633 19.688 1.993 1 75.44 210 ILE A C 1
ATOM 1662 O O . ILE A 1 210 ? -15.461 18.469 1.962 1 75.44 210 ILE A O 1
ATOM 1666 N N . ALA A 1 211 ? -16.516 20.297 1.336 1 80.69 211 ALA A N 1
ATOM 1667 C CA . ALA A 1 211 ? -17.344 19.562 0.391 1 80.69 211 ALA A CA 1
ATOM 1668 C C . ALA A 1 211 ? -16.5 18.906 -0.694 1 80.69 211 ALA A C 1
ATOM 1670 O O . ALA A 1 211 ? -16.766 17.781 -1.097 1 80.69 211 ALA A O 1
ATOM 1671 N N . ARG A 1 212 ? -15.531 19.547 -1.112 1 80.12 212 ARG A N 1
ATOM 1672 C CA . ARG A 1 212 ? -14.633 19 -2.125 1 80.12 212 ARG A CA 1
ATOM 1673 C C . ARG A 1 212 ? -13.867 17.797 -1.594 1 80.12 212 ARG A C 1
ATOM 1675 O O . ARG A 1 212 ? -13.711 16.797 -2.299 1 80.12 212 ARG A O 1
ATOM 1682 N N . ILE A 1 213 ? -13.453 17.891 -0.424 1 79.31 213 ILE A N 1
ATOM 1683 C CA . ILE A 1 213 ? -12.742 16.797 0.227 1 79.31 213 ILE A CA 1
ATOM 1684 C C . ILE A 1 213 ? -13.641 15.562 0.272 1 79.31 213 ILE A C 1
ATOM 1686 O O . ILE A 1 213 ? -13.211 14.453 -0.062 1 79.31 213 ILE A O 1
ATOM 1690 N N . LEU A 1 214 ? -14.859 15.773 0.602 1 81.38 214 LEU A N 1
ATOM 1691 C CA . LEU A 1 214 ? -15.805 14.672 0.735 1 81.38 214 LEU A CA 1
ATOM 1692 C C . LEU A 1 214 ? -16.078 14.023 -0.617 1 81.38 214 LEU A C 1
ATOM 1694 O O . LEU A 1 214 ? -15.992 12.797 -0.751 1 81.38 214 LEU A O 1
ATOM 1698 N N . ILE A 1 215 ? -16.312 14.805 -1.552 1 80.25 215 ILE A N 1
ATOM 1699 C CA . ILE A 1 215 ? -16.672 14.32 -2.879 1 80.25 215 ILE A CA 1
ATOM 1700 C C . ILE A 1 215 ? -15.477 13.602 -3.508 1 80.25 215 ILE A C 1
ATOM 1702 O O . ILE A 1 215 ? -15.617 12.508 -4.051 1 80.25 215 ILE A O 1
ATOM 1706 N N . GLU A 1 216 ? -14.336 14.125 -3.355 1 81.38 216 GLU A N 1
ATOM 1707 C CA . GLU A 1 216 ? -13.133 13.547 -3.939 1 81.38 216 GLU A CA 1
ATOM 1708 C C . GLU A 1 216 ? -12.773 12.227 -3.27 1 81.38 216 GLU A C 1
ATOM 1710 O O . GLU A 1 216 ? -12.367 11.273 -3.941 1 81.38 216 GLU A O 1
ATOM 1715 N N . SER A 1 217 ? -12.914 12.172 -2.025 1 83.62 217 SER A N 1
ATOM 1716 C CA . SER A 1 217 ? -12.578 10.953 -1.292 1 83.62 217 SER A CA 1
ATOM 1717 C C . SER A 1 217 ? -13.586 9.844 -1.561 1 83.62 217 SER A C 1
ATOM 1719 O O . SER A 1 217 ? -13.219 8.68 -1.683 1 83.62 217 SER A O 1
ATOM 1721 N N . ALA A 1 218 ? -14.836 10.258 -1.66 1 87.5 218 ALA A N 1
ATOM 1722 C CA . ALA A 1 218 ? -15.891 9.273 -1.885 1 87.5 218 ALA A CA 1
ATOM 1723 C C . ALA A 1 218 ? -15.891 8.797 -3.332 1 87.5 218 ALA A C 1
ATOM 1725 O O . ALA A 1 218 ? -16.422 7.727 -3.637 1 87.5 218 ALA A O 1
ATOM 1726 N N . ALA A 1 219 ? -15.359 9.578 -4.227 1 89 219 ALA A N 1
ATOM 1727 C CA . ALA A 1 219 ? -15.359 9.266 -5.652 1 89 219 ALA A CA 1
ATOM 1728 C C . ALA A 1 219 ? -14.617 7.957 -5.926 1 89 219 ALA A C 1
ATOM 1730 O O . ALA A 1 219 ? -15.055 7.152 -6.754 1 89 219 ALA A O 1
ATOM 1731 N N . LEU A 1 220 ? -13.555 7.758 -5.234 1 89.56 220 LEU A N 1
ATOM 1732 C CA . LEU A 1 220 ? -12.773 6.543 -5.457 1 89.56 220 LEU A CA 1
ATOM 1733 C C . LEU A 1 220 ? -13.617 5.301 -5.164 1 89.56 220 LEU A C 1
ATOM 1735 O O . LEU A 1 220 ? -13.672 4.379 -5.98 1 89.56 220 LEU A O 1
ATOM 1739 N N . GLN A 1 221 ? -14.227 5.301 -4.082 1 93.5 221 GLN A N 1
ATOM 1740 C CA . GLN A 1 221 ? -15.055 4.164 -3.703 1 93.5 221 GLN A CA 1
ATOM 1741 C C . GLN A 1 221 ? -16.234 3.996 -4.664 1 93.5 221 GLN A C 1
ATOM 1743 O O . GLN A 1 221 ? -16.562 2.875 -5.051 1 93.5 221 GLN A O 1
ATOM 1748 N N . LEU A 1 222 ? -16.797 5.043 -5.027 1 94.12 222 LEU A N 1
ATOM 1749 C CA . LEU A 1 222 ? -17.938 5 -5.934 1 94.12 222 LEU A CA 1
ATOM 1750 C C . LEU A 1 222 ? -17.547 4.438 -7.293 1 94.12 222 LEU A C 1
ATOM 1752 O O . LEU A 1 222 ? -18.25 3.615 -7.867 1 94.12 222 LEU A O 1
ATOM 1756 N N . VAL A 1 223 ? -16.453 4.852 -7.809 1 94.81 223 VAL A N 1
ATOM 1757 C CA . VAL A 1 223 ? -15.969 4.371 -9.102 1 94.81 223 VAL A CA 1
ATOM 1758 C C . VAL A 1 223 ? -15.734 2.863 -9.031 1 94.81 223 VAL A C 1
ATOM 1760 O O . VAL A 1 223 ? -16.141 2.129 -9.938 1 94.81 223 VAL A O 1
ATOM 1763 N N . VAL A 1 224 ? -15.117 2.422 -7.992 1 96.31 224 VAL A N 1
ATOM 1764 C CA . VAL A 1 224 ? -14.852 0.997 -7.828 1 96.31 224 VAL A CA 1
ATOM 1765 C C . VAL A 1 224 ? -16.172 0.225 -7.785 1 96.31 224 VAL A C 1
ATOM 1767 O O . VAL A 1 224 ? -16.312 -0.818 -8.43 1 96.31 224 VAL A O 1
ATOM 1770 N N . GLU A 1 225 ? -17.125 0.769 -7.125 1 97.12 225 GLU A N 1
ATOM 1771 C CA . GLU A 1 225 ? -18.406 0.083 -6.965 1 97.12 225 GLU A CA 1
ATOM 1772 C C . GLU A 1 225 ? -19.188 0.069 -8.266 1 97.12 225 GLU A C 1
ATOM 1774 O O . GLU A 1 225 ? -19.812 -0.938 -8.617 1 97.12 225 GLU A O 1
ATOM 1779 N N . ILE A 1 226 ? -19.172 1.131 -8.938 1 96.75 226 ILE A N 1
ATOM 1780 C CA . ILE A 1 226 ? -19.891 1.205 -10.203 1 96.75 226 ILE A CA 1
ATOM 1781 C C . ILE A 1 226 ? -19.266 0.234 -11.203 1 96.75 226 ILE A C 1
ATOM 1783 O O . ILE A 1 226 ? -19.984 -0.484 -11.906 1 96.75 226 ILE A O 1
ATOM 1787 N N . LEU A 1 227 ? -17.984 0.22 -11.273 1 96.94 227 LEU A N 1
ATOM 1788 C CA . LEU A 1 227 ? -17.297 -0.683 -12.195 1 96.94 227 LEU A CA 1
ATOM 1789 C C . LEU A 1 227 ? -17.531 -2.139 -11.805 1 96.94 227 LEU A C 1
ATOM 1791 O O . LEU A 1 227 ? -17.703 -2.998 -12.672 1 96.94 227 LEU A O 1
ATOM 1795 N N . LEU A 1 228 ? -17.516 -2.379 -10.523 1 97.38 228 LEU A N 1
ATOM 1796 C CA . LEU A 1 228 ? -17.781 -3.73 -10.047 1 97.38 228 LEU A CA 1
ATOM 1797 C C . LEU A 1 228 ? -19.172 -4.184 -10.461 1 97.38 228 LEU A C 1
ATOM 1799 O O . LEU A 1 228 ? -19.344 -5.281 -11 1 97.38 228 LEU A O 1
ATOM 1803 N N . LEU A 1 229 ? -20.125 -3.342 -10.266 1 96.25 229 LEU A N 1
ATOM 1804 C CA . LEU A 1 229 ? -21.5 -3.654 -10.641 1 96.25 229 LEU A CA 1
ATOM 1805 C C . LEU A 1 229 ? -21.609 -3.852 -12.148 1 96.25 229 LEU A C 1
ATOM 1807 O O . LEU A 1 229 ? -22.266 -4.797 -12.609 1 96.25 229 LEU A O 1
ATOM 1811 N N . ALA A 1 230 ? -21 -3.025 -12.906 1 96.06 230 ALA A N 1
ATOM 1812 C CA . ALA A 1 230 ? -21.062 -3.096 -14.359 1 96.06 230 ALA A CA 1
ATOM 1813 C C . ALA A 1 230 ? -20.422 -4.383 -14.875 1 96.06 230 ALA A C 1
ATOM 1815 O O . ALA A 1 230 ? -21 -5.078 -15.719 1 96.06 230 ALA A O 1
ATOM 1816 N N . LEU A 1 231 ? -19.312 -4.727 -14.352 1 95.06 231 LEU A N 1
ATOM 1817 C CA . LEU A 1 231 ? -18.609 -5.926 -14.789 1 95.06 231 LEU A CA 1
ATOM 1818 C C . LEU A 1 231 ? -19.344 -7.188 -14.336 1 95.06 231 LEU A C 1
ATOM 1820 O O . LEU A 1 231 ? -19.406 -8.172 -15.078 1 95.06 231 LEU A O 1
ATOM 1824 N N . TYR A 1 232 ? -19.859 -7.078 -13.164 1 94.56 232 TYR A N 1
ATOM 1825 C CA . TYR A 1 232 ? -20.594 -8.227 -12.664 1 94.56 232 TYR A CA 1
ATOM 1826 C C . TYR A 1 232 ? -21.859 -8.469 -13.484 1 94.56 232 TYR A C 1
ATOM 1828 O O . TYR A 1 232 ? -22.188 -9.609 -13.805 1 94.56 232 TYR A O 1
ATOM 1836 N N . SER A 1 233 ? -22.531 -7.484 -13.867 1 92.88 233 SER A N 1
ATOM 1837 C CA . SER A 1 233 ? -23.766 -7.59 -14.648 1 92.88 233 SER A CA 1
ATOM 1838 C C . SER A 1 233 ? -23.484 -8.172 -16.031 1 92.88 233 SER A C 1
ATOM 1840 O O . SER A 1 233 ? -24.375 -8.789 -16.641 1 92.88 233 SER A O 1
ATOM 1842 N N . ARG A 1 234 ? -22.234 -8.094 -16.469 1 92.44 234 ARG A N 1
ATOM 1843 C CA . ARG A 1 234 ? -21.859 -8.625 -17.781 1 92.44 234 ARG A CA 1
ATOM 1844 C C . ARG A 1 234 ? -21.141 -9.961 -17.641 1 92.44 234 ARG A C 1
ATOM 1846 O O . ARG A 1 234 ? -20.625 -10.492 -18.625 1 92.44 234 ARG A O 1
ATOM 1853 N N . THR A 1 235 ? -21.047 -10.43 -16.469 1 91.69 235 THR A N 1
ATOM 1854 C CA . THR A 1 235 ? -20.438 -11.727 -16.172 1 91.69 235 THR A CA 1
ATOM 1855 C C . THR A 1 235 ? -18.984 -11.766 -16.641 1 91.69 235 THR A C 1
ATOM 1857 O O . THR A 1 235 ? -18.562 -12.734 -17.266 1 91.69 235 THR A O 1
ATOM 1860 N N . VAL A 1 236 ? -18.328 -10.664 -16.422 1 92.31 236 VAL A N 1
ATOM 1861 C CA . VAL A 1 236 ? -16.922 -10.57 -16.766 1 92.31 236 VAL A CA 1
ATOM 1862 C C . VAL A 1 236 ? -16.062 -10.961 -15.57 1 92.31 236 VAL A C 1
ATOM 1864 O O . VAL A 1 236 ? -16.297 -10.5 -14.445 1 92.31 236 VAL A O 1
ATOM 1867 N N . ASN A 1 237 ? -15.016 -11.711 -15.766 1 93.62 237 ASN A N 1
ATOM 1868 C CA . ASN A 1 237 ? -14.164 -12.219 -14.695 1 93.62 237 ASN A CA 1
ATOM 1869 C C . ASN A 1 237 ? -13.383 -11.094 -14.023 1 93.62 237 ASN A C 1
ATOM 1871 O O . ASN A 1 237 ? -12.992 -11.211 -12.859 1 93.62 237 ASN A O 1
ATOM 1875 N N . ALA A 1 238 ? -13.195 -10.047 -14.703 1 93.62 238 ALA A N 1
ATOM 1876 C CA . ALA A 1 238 ? -12.43 -8.93 -14.164 1 93.62 238 ALA A CA 1
ATOM 1877 C C . ALA A 1 238 ? -13.102 -8.336 -12.93 1 93.62 238 ALA A C 1
ATOM 1879 O O . ALA A 1 238 ? -12.484 -7.566 -12.188 1 93.62 238 ALA A O 1
ATOM 1880 N N . GLN A 1 239 ? -14.344 -8.719 -12.695 1 94.31 239 GLN A N 1
ATOM 1881 C CA . GLN A 1 239 ? -15.062 -8.219 -11.523 1 94.31 239 GLN A CA 1
ATOM 1882 C C . GLN A 1 239 ? -14.406 -8.703 -10.234 1 94.31 239 GLN A C 1
ATOM 1884 O O . GLN A 1 239 ? -14.492 -8.031 -9.203 1 94.31 239 GLN A O 1
ATOM 1889 N N . TYR A 1 240 ? -13.703 -9.789 -10.266 1 95 240 TYR A N 1
ATOM 1890 C CA . TYR A 1 240 ? -13.047 -10.32 -9.07 1 95 240 TYR A CA 1
ATOM 1891 C C . TYR A 1 240 ? -11.93 -9.391 -8.602 1 95 240 TYR A C 1
ATOM 1893 O O . TYR A 1 240 ? -11.648 -9.312 -7.402 1 95 240 TYR A O 1
ATOM 1901 N N . ILE A 1 241 ? -11.312 -8.742 -9.484 1 96.19 241 ILE A N 1
ATOM 1902 C CA . ILE A 1 241 ? -10.25 -7.801 -9.148 1 96.19 241 ILE A CA 1
ATOM 1903 C C . ILE A 1 241 ? -10.828 -6.637 -8.344 1 96.19 241 ILE A C 1
ATOM 1905 O O . ILE A 1 241 ? -10.305 -6.273 -7.293 1 96.19 241 ILE A O 1
ATOM 1909 N N . LEU A 1 242 ? -11.914 -6.164 -8.844 1 96.56 242 LEU A N 1
ATOM 1910 C CA . LEU A 1 242 ? -12.547 -5.031 -8.18 1 96.56 242 LEU A CA 1
ATOM 1911 C C . LEU A 1 242 ? -13.172 -5.457 -6.859 1 96.56 242 LEU A C 1
ATOM 1913 O O . LEU A 1 242 ? -13.18 -4.691 -5.891 1 96.56 242 LEU A O 1
ATOM 1917 N N . LEU A 1 243 ? -13.672 -6.625 -6.828 1 96.38 243 LEU A N 1
ATOM 1918 C CA . LEU A 1 243 ? -14.266 -7.148 -5.602 1 96.38 243 LEU A CA 1
ATOM 1919 C C . LEU A 1 243 ? -13.266 -7.113 -4.453 1 96.38 243 LEU A C 1
ATOM 1921 O O . LEU A 1 243 ? -13.586 -6.652 -3.355 1 96.38 243 LEU A O 1
ATOM 1925 N N . GLU A 1 244 ? -12.062 -7.5 -4.73 1 97.5 244 GLU A N 1
ATOM 1926 C CA . GLU A 1 244 ? -11.039 -7.551 -3.689 1 97.5 244 GLU A CA 1
ATOM 1927 C C . GLU A 1 244 ? -10.562 -6.152 -3.314 1 97.5 244 GLU A C 1
ATOM 1929 O O . GLU A 1 244 ? -10.008 -5.945 -2.232 1 97.5 244 GLU A O 1
ATOM 1934 N N . LEU A 1 245 ? -10.789 -5.238 -4.148 1 97.44 245 LEU A N 1
ATOM 1935 C CA . LEU A 1 245 ? -10.336 -3.873 -3.914 1 97.44 245 LEU A CA 1
ATOM 1936 C C . LEU A 1 245 ? -11.328 -3.117 -3.027 1 97.44 245 LEU A C 1
ATOM 1938 O O . LEU A 1 245 ? -10.984 -2.08 -2.457 1 97.44 245 LEU A O 1
ATOM 1942 N N . VAL A 1 246 ? -12.508 -3.588 -2.883 1 97.06 246 VAL A N 1
ATOM 1943 C CA . VAL A 1 246 ? -13.555 -2.846 -2.182 1 97.06 246 VAL A CA 1
ATOM 1944 C C . VAL A 1 246 ? -13.188 -2.715 -0.705 1 97.06 246 VAL A C 1
ATOM 1946 O O . VAL A 1 246 ? -13.289 -1.63 -0.128 1 97.06 246 VAL A O 1
ATOM 1949 N N . THR A 1 247 ? -12.75 -3.768 -0.099 1 97.5 247 THR A N 1
ATOM 1950 C CA . THR A 1 247 ? -12.492 -3.803 1.337 1 97.5 247 THR A CA 1
ATOM 1951 C C . THR A 1 247 ? -11.477 -2.734 1.731 1 97.5 247 THR A C 1
ATOM 1953 O O . THR A 1 247 ? -11.766 -1.877 2.57 1 97.5 247 THR A O 1
ATOM 1956 N N . PRO A 1 248 ? -10.32 -2.736 1.089 1 97.94 248 PRO A N 1
ATOM 1957 C CA . PRO A 1 248 ? -9.383 -1.675 1.459 1 97.94 248 PRO A CA 1
ATOM 1958 C C . PRO A 1 248 ? -9.844 -0.292 1.004 1 97.94 248 PRO A C 1
ATOM 1960 O O . PRO A 1 248 ? -9.555 0.708 1.669 1 97.94 248 PRO A O 1
ATOM 1963 N N . THR A 1 249 ? -10.57 -0.165 -0.064 1 97.44 249 THR A N 1
ATOM 1964 C CA . THR A 1 249 ? -11 1.124 -0.592 1 97.44 249 THR A CA 1
ATOM 1965 C C . THR A 1 249 ? -11.984 1.799 0.363 1 97.44 249 THR A C 1
ATOM 1967 O O . THR A 1 249 ? -11.945 3.02 0.539 1 97.44 249 THR A O 1
ATOM 1970 N N . VAL A 1 250 ? -12.82 1.021 0.948 1 97.19 250 VAL A N 1
ATOM 1971 C CA . VAL A 1 250 ? -13.75 1.557 1.937 1 97.19 250 VAL A CA 1
ATOM 1972 C C . VAL A 1 250 ? -12.969 2.178 3.094 1 97.19 250 VAL A C 1
ATOM 1974 O O . VAL A 1 250 ? -13.289 3.279 3.547 1 97.19 250 VAL A O 1
ATOM 1977 N N . GLY A 1 251 ? -11.984 1.491 3.523 1 96.38 251 GLY A N 1
ATOM 1978 C CA . GLY A 1 251 ? -11.133 2.023 4.574 1 96.38 251 GLY A CA 1
ATOM 1979 C C . GLY A 1 251 ? -10.367 3.268 4.152 1 96.38 251 GLY A C 1
ATOM 1980 O O . GLY A 1 251 ? -10.25 4.219 4.93 1 96.38 251 GLY A O 1
ATOM 1981 N N . ILE A 1 252 ? -9.844 3.223 2.982 1 96.38 252 ILE A N 1
ATOM 1982 C CA . ILE A 1 252 ? -9.117 4.363 2.438 1 96.38 252 ILE A CA 1
ATOM 1983 C C . ILE A 1 252 ? -10.023 5.594 2.424 1 96.38 252 ILE A C 1
ATOM 1985 O O . ILE A 1 252 ? -9.633 6.664 2.896 1 96.38 252 ILE A O 1
ATOM 1989 N N . THR A 1 253 ? -11.211 5.43 1.893 1 94.62 253 THR A N 1
ATOM 1990 C CA . THR A 1 253 ? -12.156 6.535 1.765 1 94.62 253 THR A CA 1
ATOM 1991 C C . THR A 1 253 ? -12.492 7.117 3.133 1 94.62 253 THR A C 1
ATOM 1993 O O . THR A 1 253 ? -12.461 8.336 3.322 1 94.62 253 THR A O 1
ATOM 1996 N N . PHE A 1 254 ? -12.758 6.297 4.039 1 93.62 254 PHE A N 1
ATOM 1997 C CA . PHE A 1 254 ? -13.117 6.738 5.379 1 93.62 254 PHE A CA 1
ATOM 1998 C C . PHE A 1 254 ? -11.977 7.523 6.02 1 93.62 254 PHE A C 1
ATOM 2000 O O . PHE A 1 254 ? -12.188 8.617 6.551 1 93.62 254 PHE A O 1
ATOM 2007 N N . ASN A 1 255 ? -10.82 7.027 5.957 1 92.88 255 ASN A N 1
ATOM 2008 C CA . ASN A 1 255 ? -9.672 7.652 6.598 1 92.88 255 ASN A CA 1
ATOM 2009 C C . ASN A 1 255 ? -9.242 8.922 5.863 1 92.88 255 ASN A C 1
ATOM 2011 O O . ASN A 1 255 ? -8.789 9.883 6.488 1 92.88 255 ASN A O 1
ATOM 2015 N N . ALA A 1 256 ? -9.328 8.852 4.594 1 90.81 256 ALA A N 1
ATOM 2016 C CA . ALA A 1 256 ? -8.992 10.039 3.811 1 90.81 256 ALA A CA 1
ATOM 2017 C C . ALA A 1 256 ? -9.883 11.211 4.191 1 90.81 256 ALA A C 1
ATOM 2019 O O . ALA A 1 256 ? -9.398 12.336 4.379 1 90.81 256 ALA A O 1
ATOM 2020 N N . ILE A 1 257 ? -11.109 10.977 4.309 1 87.06 257 ILE A N 1
ATOM 2021 C CA . ILE A 1 257 ? -12.047 12.031 4.699 1 87.06 257 ILE A CA 1
ATOM 2022 C C . ILE A 1 257 ? -11.711 12.516 6.109 1 87.06 257 ILE A C 1
ATOM 2024 O O . ILE A 1 257 ? -11.633 13.727 6.352 1 87.06 257 ILE A O 1
ATOM 2028 N N . THR A 1 258 ? -11.453 11.625 6.934 1 85 258 THR A N 1
ATOM 2029 C CA . THR A 1 258 ? -11.203 11.938 8.336 1 85 258 THR A CA 1
ATOM 2030 C C . THR A 1 258 ? -9.938 12.781 8.484 1 85 258 THR A C 1
ATOM 2032 O O . THR A 1 258 ? -9.961 13.828 9.141 1 85 258 THR A O 1
ATOM 2035 N N . ILE A 1 259 ? -8.914 12.398 7.84 1 81.94 259 ILE A N 1
ATOM 2036 C CA . ILE A 1 259 ? -7.629 13.078 8.008 1 81.94 259 ILE A CA 1
ATOM 2037 C C . ILE A 1 259 ? -7.668 14.445 7.328 1 81.94 259 ILE A C 1
ATOM 2039 O O . ILE A 1 259 ? -7.117 15.414 7.844 1 81.94 259 ILE A O 1
ATOM 2043 N N . ARG A 1 260 ? -8.297 14.539 6.27 1 81.12 260 ARG A N 1
ATOM 2044 C CA . ARG A 1 260 ? -8.328 15.797 5.523 1 81.12 260 ARG A CA 1
ATOM 2045 C C . ARG A 1 260 ? -9.172 16.844 6.242 1 81.12 260 ARG A C 1
ATOM 2047 O O . ARG A 1 260 ? -8.836 18.031 6.246 1 81.12 260 ARG A O 1
ATOM 2054 N N . ILE A 1 261 ? -10.219 16.422 6.746 1 77.88 261 ILE A N 1
ATOM 2055 C CA . ILE A 1 261 ? -11.055 17.344 7.516 1 77.88 261 ILE A CA 1
ATOM 2056 C C . ILE A 1 261 ? -10.289 17.828 8.742 1 77.88 261 ILE A C 1
ATOM 2058 O O . ILE A 1 261 ? -10.336 19.016 9.078 1 77.88 261 ILE A O 1
ATOM 2062 N N . LYS A 1 262 ? -9.57 17 9.352 1 77.19 262 LYS A N 1
ATOM 2063 C CA . LYS A 1 262 ? -8.797 17.359 10.531 1 77.19 262 LYS A CA 1
ATOM 2064 C C . LYS A 1 262 ? -7.664 18.328 10.164 1 77.19 262 LYS A C 1
ATOM 2066 O O . LYS A 1 262 ? -7.41 19.297 10.891 1 77.19 262 LYS A O 1
ATOM 2071 N N . LEU A 1 263 ? -7.016 18.031 9.148 1 74.5 263 LEU A N 1
ATOM 2072 C CA . LEU A 1 263 ? -5.93 18.891 8.695 1 74.5 263 LEU A CA 1
ATOM 2073 C C . LEU A 1 263 ? -6.445 20.281 8.352 1 74.5 263 LEU A C 1
ATOM 2075 O O . LEU A 1 263 ? -5.793 21.281 8.641 1 74.5 263 LEU A O 1
ATOM 2079 N N . ARG A 1 264 ? -7.539 20.328 7.797 1 75.31 264 ARG A N 1
ATOM 2080 C CA . ARG A 1 264 ? -8.141 21.609 7.453 1 75.31 264 ARG A CA 1
ATOM 2081 C C . ARG A 1 264 ? -8.555 22.375 8.711 1 75.31 264 ARG A C 1
ATOM 2083 O O . ARG A 1 264 ? -8.406 23.594 8.773 1 75.31 264 ARG A O 1
ATOM 2090 N N . ALA A 1 265 ? -9.031 21.703 9.578 1 71.69 265 ALA A N 1
ATOM 2091 C CA . ALA A 1 265 ? -9.422 22.312 10.844 1 71.69 265 ALA A CA 1
ATOM 2092 C C . ALA A 1 265 ? -8.211 22.922 11.555 1 71.69 265 ALA A C 1
ATOM 2094 O O . ALA A 1 265 ? -8.305 24 12.141 1 71.69 265 ALA A O 1
ATOM 2095 N N . MET A 1 266 ? -7.164 22.328 11.477 1 69.69 266 MET A N 1
ATOM 2096 C CA . MET A 1 266 ? -5.938 22.812 12.102 1 69.69 266 MET A CA 1
ATOM 2097 C C . MET A 1 266 ? -5.414 24.062 11.383 1 69.69 266 MET A C 1
ATOM 2099 O O . MET A 1 266 ? -4.93 24.984 12.023 1 69.69 266 MET A O 1
ATOM 2103 N N . SER A 1 267 ? -5.527 24.031 10.141 1 68.69 267 SER A N 1
ATOM 2104 C CA . SER A 1 267 ? -5.074 25.172 9.352 1 68.69 267 SER A CA 1
ATOM 2105 C C . SER A 1 267 ? -5.93 26.406 9.617 1 68.69 267 SER A C 1
ATOM 2107 O O . SER A 1 267 ? -5.414 27.516 9.695 1 68.69 267 SER A O 1
ATOM 2109 N N . ASN A 1 268 ? -7.156 26.203 9.789 1 64.38 268 ASN A N 1
ATOM 2110 C CA . ASN A 1 268 ? -8.062 27.312 10.078 1 64.38 268 ASN A CA 1
ATOM 2111 C C . ASN A 1 268 ? -7.867 27.844 11.492 1 64.38 268 ASN A C 1
ATOM 2113 O O . ASN A 1 268 ? -7.977 29.047 11.734 1 64.38 268 ASN A O 1
ATOM 2117 N N . SER A 1 269 ? -7.641 27.016 12.359 1 59.78 269 SER A N 1
ATOM 2118 C CA . SER A 1 269 ? -7.379 27.453 13.719 1 59.78 269 SER A CA 1
ATOM 2119 C C . SER A 1 269 ? -6.09 28.266 13.805 1 59.78 269 SER A C 1
ATOM 2121 O O . SER A 1 269 ? -6.008 29.234 14.562 1 59.78 269 SER A O 1
ATOM 2123 N N . ALA A 1 270 ? -5.215 28.016 13.055 1 56.69 270 ALA A N 1
ATOM 2124 C CA . ALA A 1 270 ? -3.957 28.766 13.016 1 56.69 270 ALA A CA 1
ATOM 2125 C C . ALA A 1 270 ? -4.152 30.141 12.398 1 56.69 270 ALA A C 1
ATOM 2127 O O . ALA A 1 270 ? -3.57 31.125 12.859 1 56.69 270 ALA A O 1
ATOM 2128 N N . ASN A 1 271 ? -4.984 30.172 11.453 1 53.28 271 ASN A N 1
ATOM 2129 C CA . ASN A 1 271 ? -5.273 31.453 10.805 1 53.28 271 ASN A CA 1
ATOM 2130 C C . ASN A 1 271 ? -6.148 32.344 11.688 1 53.28 271 ASN A C 1
ATOM 2132 O O . ASN A 1 271 ? -6 33.562 11.688 1 53.28 271 ASN A O 1
ATOM 2136 N N . SER A 1 272 ? -7.066 31.766 12.367 1 51.59 272 SER A N 1
ATOM 2137 C CA . SER A 1 272 ? -7.926 32.562 13.242 1 51.59 272 SER A CA 1
ATOM 2138 C C . SER A 1 272 ? -7.145 33.125 14.422 1 51.59 272 SER A C 1
ATOM 2140 O O . SER A 1 272 ? -7.453 34.219 14.914 1 51.59 272 SER A O 1
ATOM 2142 N N . THR A 1 273 ? -6.23 32.469 14.859 1 47.19 273 THR A N 1
ATOM 2143 C CA . THR A 1 273 ? -5.398 33 15.938 1 47.19 273 THR A CA 1
ATOM 2144 C C . THR A 1 273 ? -4.555 34.156 15.438 1 47.19 273 THR A C 1
ATOM 2146 O O . THR A 1 273 ? -4.273 35.094 16.188 1 47.19 273 THR A O 1
ATOM 2149 N N . VAL A 1 274 ? -4.273 34.188 14.211 1 46.12 274 VAL A N 1
ATOM 2150 C CA . VAL A 1 274 ? -3.533 35.312 13.633 1 46.12 274 VAL A CA 1
ATOM 2151 C C . VAL A 1 274 ? -4.461 36.5 13.477 1 46.12 274 VAL A C 1
ATOM 2153 O O . VAL A 1 274 ? -4.059 37.656 13.719 1 46.12 274 VAL A O 1
ATOM 2156 N N . PHE A 1 275 ? -5.68 36.344 13.102 1 44 275 PHE A N 1
ATOM 2157 C CA . PHE A 1 275 ? -6.613 37.438 12.938 1 44 275 PHE A CA 1
ATOM 2158 C C . PHE A 1 275 ? -7.059 37.969 14.297 1 44 275 PHE A C 1
ATOM 2160 O O . PHE A 1 275 ? -7.359 39.156 14.438 1 44 275 PHE A O 1
ATOM 2167 N N . SER A 1 276 ? -7.246 37.125 15.266 1 43.03 276 SER A N 1
ATOM 2168 C CA . SER A 1 276 ? -7.641 37.625 16.562 1 43.03 276 SER A CA 1
ATOM 2169 C C . SER A 1 276 ? -6.527 38.469 17.188 1 43.03 276 SER A C 1
ATOM 2171 O O . SER A 1 276 ? -6.75 39.188 18.172 1 43.03 276 SER A O 1
ATOM 2173 N N . ARG A 1 277 ? -5.363 38.344 16.703 1 41 277 ARG A N 1
ATOM 2174 C CA . ARG A 1 277 ? -4.309 39.219 17.203 1 41 277 ARG A CA 1
ATOM 2175 C C . ARG A 1 277 ? -4.227 40.5 16.391 1 41 277 ARG A C 1
ATOM 2177 O O . ARG A 1 277 ? -3.219 40.75 15.734 1 41 277 ARG A O 1
ATOM 2184 N N . SER A 1 278 ? -5.137 40.875 15.547 1 39.12 278 SER A N 1
ATOM 2185 C CA . SER A 1 278 ? -5.168 42.25 15.078 1 39.12 278 SER A CA 1
ATOM 2186 C C . SER A 1 278 ? -5.078 43.219 16.25 1 39.12 278 SER A C 1
ATOM 2188 O O . SER A 1 278 ? -5.504 42.906 17.359 1 39.12 278 SER A O 1
ATOM 2190 N N . GLU A 1 279 ? -4.473 44.5 16 1 36.47 279 GLU A N 1
ATOM 2191 C CA . GLU A 1 279 ? -4.168 45.625 16.844 1 36.47 279 GLU A CA 1
ATOM 2192 C C . GLU A 1 279 ? -5.371 46.031 17.688 1 36.47 279 GLU A C 1
ATOM 2194 O O . GLU A 1 279 ? -6.5 46.094 17.203 1 36.47 279 GLU A O 1
ATOM 2199 N N . PRO A 1 280 ? -5.32 45.969 18.906 1 36.44 280 PRO A N 1
ATOM 2200 C CA . PRO A 1 280 ? -6.32 46.75 19.625 1 36.44 280 PRO A CA 1
ATOM 2201 C C . PRO A 1 280 ? -6.523 48.125 19.031 1 36.44 280 PRO A C 1
ATOM 2203 O O . PRO A 1 280 ? -5.566 48.906 18.891 1 36.44 280 PRO A O 1
ATOM 2206 N N . VAL A 1 281 ? -7.297 48.312 18.047 1 36.19 281 VAL A N 1
ATOM 2207 C CA . VAL A 1 281 ? -7.668 49.719 17.828 1 36.19 281 VAL A CA 1
ATOM 2208 C C . VAL A 1 281 ? -7.801 50.438 19.156 1 36.19 281 VAL A C 1
ATOM 2210 O O . VAL A 1 281 ? -8.594 50.031 20.016 1 36.19 281 VAL A O 1
ATOM 2213 N N . GLN A 1 282 ? -6.793 51.125 19.656 1 32.16 282 GLN A N 1
ATOM 2214 C CA . GLN A 1 282 ? -6.898 52.156 20.703 1 32.16 282 GLN A CA 1
ATOM 2215 C C . GLN A 1 282 ? -8.102 53.062 20.453 1 32.16 282 GLN A C 1
ATOM 2217 O O . GLN A 1 282 ? -8.062 53.938 19.594 1 32.16 282 GLN A O 1
ATOM 2222 N N . THR A 1 283 ? -9.352 52.625 20.422 1 30.11 283 THR A N 1
ATOM 2223 C CA . THR A 1 283 ? -10.375 53.625 20.719 1 30.11 283 THR A CA 1
ATOM 2224 C C . THR A 1 283 ? -10.094 54.312 22.047 1 30.11 283 THR A C 1
ATOM 2226 O O . THR A 1 283 ? -9.883 53.656 23.062 1 30.11 283 THR A O 1
ATOM 2229 N N . ILE A 1 284 ? -9.539 55.594 22.156 1 33.47 284 ILE A N 1
ATOM 2230 C CA . ILE A 1 284 ? -9.492 56.531 23.281 1 33.47 284 ILE A CA 1
ATOM 2231 C C . ILE A 1 284 ? -10.688 56.281 24.203 1 33.47 284 ILE A C 1
ATOM 2233 O O . ILE A 1 284 ? -10.539 56.219 25.422 1 33.47 284 ILE A O 1
ATOM 2237 N N . GLY A 1 285 ? -11.961 56.906 23.891 1 29.16 285 GLY A N 1
ATOM 2238 C CA . GLY A 1 285 ? -13.016 57.188 24.859 1 29.16 285 GLY A CA 1
ATOM 2239 C C . GLY A 1 285 ? -13.703 55.906 25.359 1 29.16 285 GLY A C 1
ATOM 2240 O O . GLY A 1 285 ? -14.625 56 26.172 1 29.16 285 GLY A O 1
ATOM 2241 N N . SER A 1 286 ? -14.023 54.906 24.562 1 30.38 286 SER A N 1
ATOM 2242 C CA . SER A 1 286 ? -15.156 54.094 25 1 30.38 286 SER A CA 1
ATOM 2243 C C . SER A 1 286 ? -14.781 53.25 26.219 1 30.38 286 SER A C 1
ATOM 2245 O O . SER A 1 286 ? -13.672 52.719 26.297 1 30.38 286 SER A O 1
ATOM 2247 N N . MET A 1 287 ? -15.492 53.469 27.391 1 29.88 287 MET A N 1
ATOM 2248 C CA . MET A 1 287 ? -15.656 52.781 28.672 1 29.88 287 MET A CA 1
ATOM 2249 C C . MET A 1 287 ? -15.68 51.281 28.484 1 29.88 287 MET A C 1
ATOM 2251 O O . MET A 1 287 ? -16.125 50.781 27.438 1 29.88 287 MET A O 1
ATOM 2255 N N . PRO A 1 288 ? -15.07 50.531 29.344 1 32.12 288 PRO A N 1
ATOM 2256 C CA . PRO A 1 288 ? -14.945 49.094 29.484 1 32.12 288 PRO A CA 1
ATOM 2257 C C . PRO A 1 288 ? -16.281 48.344 29.328 1 32.12 288 PRO A C 1
ATOM 2259 O O . PRO A 1 288 ? -17.188 48.531 30.156 1 32.12 288 PRO A O 1
ATOM 2262 N N . MET A 1 289 ? -17.031 48.344 28.172 1 29 289 MET A N 1
ATOM 2263 C CA . MET A 1 289 ? -18.281 47.594 28.203 1 29 289 MET A CA 1
ATOM 2264 C C . MET A 1 289 ? -18.047 46.188 28.75 1 29 289 MET A C 1
ATOM 2266 O O . MET A 1 289 ? -17.344 45.375 28.141 1 29 289 MET A O 1
ATOM 2270 N N . LYS A 1 290 ? -18.141 46 30.062 1 29.28 290 LYS A N 1
ATOM 2271 C CA . LYS A 1 290 ? -18.281 44.75 30.828 1 29.28 290 LYS A CA 1
ATOM 2272 C C . LYS A 1 290 ? -19.328 43.844 30.188 1 29.28 290 LYS A C 1
ATOM 2274 O O . LYS A 1 290 ? -20.453 44.25 29.953 1 29.28 290 LYS A O 1
ATOM 2279 N N . ARG A 1 291 ? -18.906 42.938 29.391 1 29.3 291 ARG A N 1
ATOM 2280 C CA . ARG A 1 291 ? -19.812 41.906 28.875 1 29.3 291 ARG A CA 1
ATOM 2281 C C . ARG A 1 291 ? -20.703 41.375 29.984 1 29.3 291 ARG A C 1
ATOM 2283 O O . ARG A 1 291 ? -20.219 40.875 31 1 29.3 291 ARG A O 1
ATOM 2290 N N . ILE A 1 292 ? -21.922 41.938 30.234 1 25.89 292 ILE A N 1
ATOM 2291 C CA . ILE A 1 292 ? -22.984 41.438 31.109 1 25.89 292 ILE A CA 1
ATOM 2292 C C . ILE A 1 292 ? -23.422 40.062 30.641 1 25.89 292 ILE A C 1
ATOM 2294 O O . ILE A 1 292 ? -23.719 39.844 29.469 1 25.89 292 ILE A O 1
ATOM 2298 N N . LYS A 1 293 ? -23.047 39.031 31.344 1 27.94 293 LYS A N 1
ATOM 2299 C CA . LYS A 1 293 ? -23.578 37.656 31.328 1 27.94 293 LYS A CA 1
ATOM 2300 C C . LYS A 1 293 ? -25.109 37.688 31.344 1 27.94 293 LYS A C 1
ATOM 2302 O O . LYS A 1 293 ? -25.719 38.062 32.344 1 27.94 293 LYS A O 1
ATOM 2307 N N . VAL A 1 294 ? -25.781 38.062 30.266 1 24.28 294 VAL A N 1
ATOM 2308 C CA . VAL A 1 294 ? -27.234 37.969 30.281 1 24.28 294 VAL A CA 1
ATOM 2309 C C . VAL A 1 294 ? -27.672 36.5 30.422 1 24.28 294 VAL A C 1
ATOM 2311 O O . VAL A 1 294 ? -27.344 35.688 29.578 1 24.28 294 VAL A O 1
ATOM 2314 N N . ASP A 1 295 ? -27.844 36 31.625 1 23.53 295 ASP A N 1
ATOM 2315 C CA . ASP A 1 295 ? -28.547 34.812 32.062 1 23.53 295 ASP A CA 1
ATOM 2316 C C . ASP A 1 295 ? -29.969 34.75 31.5 1 23.53 295 ASP A C 1
ATOM 2318 O O . ASP A 1 295 ? -30.812 35.562 31.859 1 23.53 295 ASP A O 1
ATOM 2322 N N . ILE A 1 296 ? -30.062 34.562 30.172 1 23.02 296 ILE A N 1
ATOM 2323 C CA . ILE A 1 296 ? -31.406 34.5 29.578 1 23.02 296 ILE A CA 1
ATOM 2324 C C . ILE A 1 296 ? -32.156 33.312 30.188 1 23.02 296 ILE A C 1
ATOM 2326 O O . ILE A 1 296 ? -31.812 32.156 29.953 1 23.02 296 ILE A O 1
ATOM 2330 N N . THR A 1 297 ? -32.562 33.375 31.438 1 23.39 297 THR A N 1
ATOM 2331 C CA . THR A 1 297 ? -33.594 32.5 32.031 1 23.39 297 THR A CA 1
ATOM 2332 C C . THR A 1 297 ? -34.875 32.531 31.203 1 23.39 297 THR A C 1
ATOM 2334 O O . THR A 1 297 ? -35.562 33.531 31.156 1 23.39 297 THR A O 1
ATOM 2337 N N . THR A 1 298 ? -34.75 31.953 29.953 1 23.17 298 THR A N 1
ATOM 2338 C CA . THR A 1 298 ? -35.969 31.859 29.172 1 23.17 298 THR A CA 1
ATOM 2339 C C . THR A 1 298 ? -37.125 31.25 30 1 23.17 298 THR A C 1
ATOM 2341 O O . THR A 1 298 ? -37.031 30.125 30.453 1 23.17 298 THR A O 1
ATOM 2344 N N . GLN A 1 299 ? -37.812 32 30.781 1 24.95 299 GLN A N 1
ATOM 2345 C CA . GLN A 1 299 ? -39.094 31.688 31.391 1 24.95 299 GLN A CA 1
ATOM 2346 C C . GLN A 1 299 ? -40.094 31.219 30.344 1 24.95 299 GLN A C 1
ATOM 2348 O O . GLN A 1 299 ? -40.5 32 29.484 1 24.95 299 GLN A O 1
ATOM 2353 N N . MET A 1 300 ? -39.875 29.938 29.797 1 22.56 300 MET A N 1
ATOM 2354 C CA . MET A 1 300 ? -40.906 29.297 28.984 1 22.56 300 MET A CA 1
ATOM 2355 C C . MET A 1 300 ? -42.281 29.422 29.656 1 22.56 300 MET A C 1
ATOM 2357 O O . MET A 1 300 ? -42.469 28.922 30.75 1 22.56 300 MET A O 1
ATOM 2361 N N . GLU A 1 301 ? -42.906 30.562 29.609 1 24.09 301 GLU A N 1
ATOM 2362 C CA . GLU A 1 301 ? -44.281 30.734 30.062 1 24.09 301 GLU A CA 1
ATOM 2363 C C . GLU A 1 301 ? -45.219 29.766 29.359 1 24.09 301 GLU A C 1
ATOM 2365 O O . GLU A 1 301 ? -45.438 29.859 28.141 1 24.09 301 GLU A O 1
ATOM 2370 N N . ASP A 1 302 ? -44.969 28.484 29.453 1 23.39 302 ASP A N 1
ATOM 2371 C CA . ASP A 1 302 ? -45.969 27.672 28.797 1 23.39 302 ASP A CA 1
ATOM 2372 C C . ASP A 1 302 ? -47.375 28.203 29.047 1 23.39 302 ASP A C 1
ATOM 2374 O O . ASP A 1 302 ? -47.719 28.547 30.188 1 23.39 302 ASP A O 1
ATOM 2378 N N . ASP A 1 303 ? -47.969 28.938 28.094 1 22.92 303 ASP A N 1
ATOM 2379 C CA . ASP A 1 303 ? -49.344 29.266 27.859 1 22.92 303 ASP A CA 1
ATOM 2380 C C . ASP A 1 303 ? -50.25 28.078 28.172 1 22.92 303 ASP A C 1
ATOM 2382 O O . ASP A 1 303 ? -50.219 27.062 27.469 1 22.92 303 ASP A O 1
ATOM 2386 N N . ALA A 1 304 ? -50.531 27.781 29.422 1 24.12 304 ALA A N 1
ATOM 2387 C CA . ALA A 1 304 ? -51.406 26.797 30.047 1 24.12 304 ALA A CA 1
ATOM 2388 C C . ALA A 1 304 ? -52.781 26.766 29.344 1 24.12 304 ALA A C 1
ATOM 2390 O O . ALA A 1 304 ? -53.562 25.859 29.578 1 24.12 304 ALA A O 1
ATOM 2391 N N . GLU A 1 305 ? -53.156 27.922 28.781 1 23.44 305 GLU A N 1
ATOM 2392 C CA . GLU A 1 305 ? -54.625 28.016 28.875 1 23.44 305 GLU A CA 1
ATOM 2393 C C . GLU A 1 305 ? -55.281 27.109 27.859 1 23.44 305 GLU A C 1
ATOM 2395 O O . GLU A 1 305 ? -56.531 27.031 27.797 1 23.44 305 GLU A O 1
ATOM 2400 N N . ALA A 1 306 ? -54.5 26.828 26.75 1 23.78 306 ALA A N 1
ATOM 2401 C CA . ALA A 1 306 ? -55.406 26.516 25.656 1 23.78 306 ALA A CA 1
ATOM 2402 C C . ALA A 1 306 ? -56.219 25.266 25.969 1 23.78 306 ALA A C 1
ATOM 2404 O O . ALA A 1 306 ? -56.906 24.734 25.078 1 23.78 306 ALA A O 1
ATOM 2405 N N . LYS A 1 307 ? -55.688 24.422 26.891 1 24.56 307 LYS A N 1
ATOM 2406 C CA . LYS A 1 307 ? -56.438 23.172 26.781 1 24.56 307 LYS A CA 1
ATOM 2407 C C . LYS A 1 307 ? -57.938 23.391 27.016 1 24.56 307 LYS A C 1
ATOM 2409 O O . LYS A 1 307 ? -58.375 23.547 28.156 1 24.56 307 LYS A O 1
ATOM 2414 N N . ARG A 1 308 ? -58.531 24.281 26.172 1 23.86 308 ARG A N 1
ATOM 2415 C CA . ARG A 1 308 ? -59.969 24.422 26.156 1 23.86 308 ARG A CA 1
ATOM 2416 C C . ARG A 1 308 ? -60.656 23.062 26.094 1 23.86 308 ARG A C 1
ATOM 2418 O O . ARG A 1 308 ? -60.281 22.203 25.297 1 23.86 308 ARG A O 1
ATOM 2425 N N . SER A 1 309 ? -61.312 22.688 27.234 1 22.34 309 SER A N 1
ATOM 2426 C CA . SER A 1 309 ? -62.188 21.562 27.609 1 22.34 309 SER A CA 1
ATOM 2427 C C . SER A 1 309 ? -63.188 21.234 26.5 1 22.34 309 SER A C 1
ATOM 2429 O O . SER A 1 309 ? -63.969 22.094 26.109 1 22.34 309 SER A O 1
ATOM 2431 N N . PHE A 1 310 ? -62.656 20.547 25.391 1 22.47 310 PHE A N 1
ATOM 2432 C CA . PHE A 1 310 ? -63.656 20.078 24.422 1 22.47 310 PHE A CA 1
ATOM 2433 C C . PHE A 1 310 ? -64.875 19.547 25.125 1 22.47 310 PHE A C 1
ATOM 2435 O O . PHE A 1 310 ? -64.812 18.75 26.062 1 22.47 310 PHE A O 1
ATOM 2442 N N . PRO A 1 311 ? -66 20.359 25.141 1 25.08 311 PRO A N 1
ATOM 2443 C CA . PRO A 1 311 ? -67.25 20.031 25.781 1 25.08 311 PRO A CA 1
ATOM 2444 C C . PRO A 1 311 ? -67.75 18.625 25.422 1 25.08 311 PRO A C 1
ATOM 2446 O O . PRO A 1 311 ? -67.375 18.062 24.406 1 25.08 311 PRO A O 1
ATOM 2449 N N . GLY A 1 312 ? -68.125 17.766 26.469 1 22.92 312 GLY A N 1
ATOM 2450 C CA . GLY A 1 312 ? -68.812 16.484 26.625 1 22.92 312 GLY A CA 1
ATOM 2451 C C . GLY A 1 312 ? -70 16.312 25.688 1 22.92 312 GLY A C 1
ATOM 2452 O O . GLY A 1 312 ? -70.75 17.25 25.516 1 22.92 312 GLY A O 1
ATOM 2453 N N . GLY A 1 313 ? -69.688 15.742 24.422 1 21.86 313 GLY A N 1
ATOM 2454 C CA . GLY A 1 313 ? -70.75 15.344 23.531 1 21.86 313 GLY A CA 1
ATOM 2455 C C . GLY A 1 313 ? -72 14.805 24.266 1 21.86 313 GLY A C 1
ATOM 2456 O O . GLY A 1 313 ? -71.875 14.281 25.375 1 21.86 313 GLY A O 1
ATOM 2457 N N . ALA A 1 314 ? -73.188 15.242 23.938 1 23.2 314 ALA A N 1
ATOM 2458 C CA . ALA A 1 314 ? -74.625 15.117 24.297 1 23.2 314 ALA A CA 1
ATOM 2459 C C . ALA A 1 314 ? -75.062 13.664 24.25 1 23.2 314 ALA A C 1
ATOM 2461 O O . ALA A 1 314 ? -74.75 12.945 23.281 1 23.2 314 ALA A O 1
ATOM 2462 N N . ASP A 1 315 ? -75.125 12.914 25.422 1 22.89 315 ASP A N 1
ATOM 2463 C CA . ASP A 1 315 ? -75.938 11.734 25.734 1 22.89 315 ASP A CA 1
ATOM 2464 C C . ASP A 1 315 ? -77.312 11.891 25.219 1 22.89 315 ASP A C 1
ATOM 2466 O O . ASP A 1 315 ? -78.125 12.664 25.781 1 22.89 315 ASP A O 1
ATOM 2470 N N . HIS A 1 316 ? -77.562 12.156 23.969 1 23.14 316 HIS A N 1
ATOM 2471 C CA . HIS A 1 316 ? -79 12 23.656 1 23.14 316 HIS A CA 1
ATOM 2472 C C . HIS A 1 316 ? -79.5 10.594 24 1 23.14 316 HIS A C 1
ATOM 2474 O O . HIS A 1 316 ? -78.875 9.602 23.594 1 23.14 316 HIS A O 1
ATOM 2480 N N . THR A 1 317 ? -80.062 10.383 25.188 1 25.48 317 THR A N 1
ATOM 2481 C CA . THR A 1 317 ? -80.875 9.305 25.75 1 25.48 317 THR A CA 1
ATOM 2482 C C . THR A 1 317 ? -82 8.898 24.766 1 25.48 317 THR A C 1
ATOM 2484 O O . THR A 1 317 ? -82.812 9.727 24.359 1 25.48 317 THR A O 1
ATOM 2487 N N . PRO A 1 318 ? -81.625 7.98 23.859 1 26.61 318 PRO A N 1
ATOM 2488 C CA . PRO A 1 318 ? -82.812 7.465 23.141 1 26.61 318 PRO A CA 1
ATOM 2489 C C . PRO A 1 318 ? -83.875 6.977 24.078 1 26.61 318 PRO A C 1
ATOM 2491 O O . PRO A 1 318 ? -83.625 6.547 25.203 1 26.61 318 PRO A O 1
ATOM 2494 N N . SER A 1 319 ? -85.25 7.25 23.906 1 21.92 319 SER A N 1
ATOM 2495 C CA . SER A 1 319 ? -86.625 7.238 24.391 1 21.92 319 SER A CA 1
ATOM 2496 C C . SER A 1 319 ? -87.188 5.836 24.328 1 21.92 319 SER A C 1
ATOM 2498 O O . SER A 1 319 ? -88.375 5.645 24.625 1 21.92 319 SER A O 1
ATOM 2500 N N . ASP A 1 320 ? -86.938 4.641 24.75 1 21.5 320 ASP A N 1
ATOM 2501 C CA . ASP A 1 320 ? -88.062 4.008 25.438 1 21.5 320 ASP A CA 1
ATOM 2502 C C . ASP A 1 320 ? -88.5 4.844 26.641 1 21.5 320 ASP A C 1
ATOM 2504 O O . ASP A 1 320 ? -87.688 5.227 27.484 1 21.5 320 ASP A O 1
ATOM 2508 N N . ALA A 1 321 ? -89.562 5.23 26.016 1 16.78 321 ALA A N 1
ATOM 2509 C CA . ALA A 1 321 ? -90.75 4.465 25.734 1 16.78 321 ALA A CA 1
ATOM 2510 C C . ALA A 1 321 ? -90.438 3.023 25.359 1 16.78 321 ALA A C 1
ATOM 2512 O O . ALA A 1 321 ? -89.375 2.754 24.781 1 16.78 321 ALA A O 1
ATOM 2513 N N . MET B 1 1 ? 16.656 -25.266 9.57 1 46.16 1 MET B N 1
ATOM 2514 C CA . MET B 1 1 ? 15.352 -24.609 9.531 1 46.16 1 MET B CA 1
ATOM 2515 C C . MET B 1 1 ? 14.594 -24.984 8.266 1 46.16 1 MET B C 1
ATOM 2517 O O . MET B 1 1 ? 15.203 -25.25 7.223 1 46.16 1 MET B O 1
ATOM 2521 N N . ALA B 1 2 ? 13.508 -25.5 8.359 1 65.06 2 ALA B N 1
ATOM 2522 C CA . ALA B 1 2 ? 12.711 -25.969 7.234 1 65.06 2 ALA B CA 1
ATOM 2523 C C . ALA B 1 2 ? 12.594 -24.891 6.164 1 65.06 2 ALA B C 1
ATOM 2525 O O . ALA B 1 2 ? 12.375 -23.719 6.48 1 65.06 2 ALA B O 1
ATOM 2526 N N . GLN B 1 3 ? 13.188 -25.109 4.992 1 85.06 3 GLN B N 1
ATOM 2527 C CA . GLN B 1 3 ? 13.234 -24.219 3.846 1 85.06 3 GLN B CA 1
ATOM 2528 C C . GLN B 1 3 ? 11.828 -23.953 3.303 1 85.06 3 GLN B C 1
ATOM 2530 O O . GLN B 1 3 ? 11.023 -24.875 3.174 1 85.06 3 GLN B O 1
ATOM 2535 N N . LEU B 1 4 ? 11.523 -22.734 3.293 1 86.25 4 LEU B N 1
ATOM 2536 C CA . LEU B 1 4 ? 10.273 -22.375 2.631 1 86.25 4 LEU B CA 1
ATOM 2537 C C . LEU B 1 4 ? 10.312 -22.75 1.153 1 86.25 4 LEU B C 1
ATOM 2539 O O . LEU B 1 4 ? 11.281 -22.438 0.454 1 86.25 4 LEU B O 1
ATOM 2543 N N . PRO B 1 5 ? 9.312 -23.484 0.828 1 92.12 5 PRO B N 1
ATOM 2544 C CA . PRO B 1 5 ? 9.289 -23.812 -0.599 1 92.12 5 PRO B CA 1
ATOM 2545 C C . PRO B 1 5 ? 9.336 -22.578 -1.49 1 92.12 5 PRO B C 1
ATOM 2547 O O . PRO B 1 5 ? 8.758 -21.531 -1.148 1 92.12 5 PRO B O 1
ATOM 2550 N N . LEU B 1 6 ? 9.945 -22.672 -2.578 1 92.12 6 LEU B N 1
ATOM 2551 C CA . LEU B 1 6 ? 10.211 -21.531 -3.459 1 92.12 6 LEU B CA 1
ATOM 2552 C C . LEU B 1 6 ? 8.914 -21 -4.055 1 92.12 6 LEU B C 1
ATOM 2554 O O . LEU B 1 6 ? 8.781 -19.781 -4.25 1 92.12 6 LEU B O 1
ATOM 2558 N N . ASP B 1 7 ? 8.008 -21.844 -4.367 1 92.88 7 ASP B N 1
ATOM 2559 C CA . ASP B 1 7 ? 6.742 -21.406 -4.941 1 92.88 7 ASP B CA 1
ATOM 2560 C C . ASP B 1 7 ? 5.992 -20.5 -3.973 1 92.88 7 ASP B C 1
ATOM 2562 O O . ASP B 1 7 ? 5.559 -19.406 -4.352 1 92.88 7 ASP B O 1
ATOM 2566 N N . LYS B 1 8 ? 5.965 -20.906 -2.74 1 94.38 8 LYS B N 1
ATOM 2567 C CA . LYS B 1 8 ? 5.32 -20.078 -1.726 1 94.38 8 LYS B CA 1
ATOM 2568 C C . LYS B 1 8 ? 6.098 -18.781 -1.498 1 94.38 8 LYS B C 1
ATOM 2570 O O . LYS B 1 8 ? 5.504 -17.719 -1.312 1 94.38 8 LYS B O 1
ATOM 2575 N N . THR B 1 9 ? 7.344 -18.906 -1.548 1 95.12 9 THR B N 1
ATOM 2576 C CA . THR B 1 9 ? 8.203 -17.75 -1.294 1 95.12 9 THR B CA 1
ATOM 2577 C C . THR B 1 9 ? 8.023 -16.688 -2.377 1 95.12 9 THR B C 1
ATOM 2579 O O . THR B 1 9 ? 7.898 -15.508 -2.074 1 95.12 9 THR B O 1
ATOM 2582 N N . PHE B 1 10 ? 7.949 -17.094 -3.578 1 95.56 10 PHE B N 1
ATOM 2583 C CA . PHE B 1 10 ? 7.809 -16.156 -4.684 1 95.56 10 PHE B CA 1
ATOM 2584 C C . PHE B 1 10 ? 6.445 -15.477 -4.645 1 95.56 10 PHE B C 1
ATOM 2586 O O . PHE B 1 10 ? 6.336 -14.281 -4.91 1 95.56 10 PHE B O 1
ATOM 2593 N N . LEU B 1 11 ? 5.469 -16.219 -4.289 1 95.75 11 LEU B N 1
ATOM 2594 C CA . LEU B 1 11 ? 4.133 -15.641 -4.18 1 95.75 11 LEU B CA 1
ATOM 2595 C C . LEU B 1 11 ? 4.074 -14.609 -3.059 1 95.75 11 LEU B C 1
ATOM 2597 O O . LEU B 1 11 ? 3.578 -13.5 -3.258 1 95.75 11 LEU B O 1
ATOM 2601 N N . LEU B 1 12 ? 4.621 -14.977 -1.977 1 96.12 12 LEU B N 1
ATOM 2602 C CA . LEU B 1 12 ? 4.613 -14.086 -0.824 1 96.12 12 LEU B CA 1
ATOM 2603 C C . LEU B 1 12 ? 5.449 -12.836 -1.1 1 96.12 12 LEU B C 1
ATOM 2605 O O . LEU B 1 12 ? 5.098 -11.742 -0.663 1 96.12 12 LEU B O 1
ATOM 2609 N N . ALA B 1 13 ? 6.504 -13.023 -1.791 1 97.06 13 ALA B N 1
ATOM 2610 C CA . ALA B 1 13 ? 7.387 -11.906 -2.107 1 97.06 13 ALA B CA 1
ATOM 2611 C C . ALA B 1 13 ? 6.668 -10.867 -2.965 1 97.06 13 ALA B C 1
ATOM 2613 O O . ALA B 1 13 ? 6.707 -9.672 -2.662 1 97.06 13 ALA B O 1
ATOM 2614 N N . ALA B 1 14 ? 6.023 -11.367 -3.953 1 96.5 14 ALA B N 1
ATOM 2615 C CA . ALA B 1 14 ? 5.309 -10.453 -4.84 1 96.5 14 ALA B CA 1
ATOM 2616 C C . ALA B 1 14 ? 4.133 -9.797 -4.121 1 96.5 14 ALA B C 1
ATOM 2618 O O . ALA B 1 14 ? 3.863 -8.609 -4.312 1 96.5 14 ALA B O 1
ATOM 2619 N N . TRP B 1 15 ? 3.496 -10.547 -3.354 1 96.75 15 TRP B N 1
ATOM 2620 C CA . TRP B 1 15 ? 2.336 -10.086 -2.596 1 96.75 15 TRP B CA 1
ATOM 2621 C C . TRP B 1 15 ? 2.736 -9.016 -1.585 1 96.75 15 TRP B C 1
ATOM 2623 O O . TRP B 1 15 ? 2.1 -7.965 -1.501 1 96.75 15 TRP B O 1
ATOM 2633 N N . LEU B 1 16 ? 3.744 -9.18 -0.901 1 97.12 16 LEU B N 1
ATOM 2634 C CA . LEU B 1 16 ? 4.199 -8.234 0.114 1 97.12 16 LEU B CA 1
ATOM 2635 C C . LEU B 1 16 ? 4.832 -7.008 -0.531 1 97.12 16 LEU B C 1
ATOM 2637 O O . LEU B 1 16 ? 4.734 -5.898 0.006 1 97.12 16 LEU B O 1
ATOM 2641 N N . GLU B 1 17 ? 5.484 -7.199 -1.626 1 98.25 17 GLU B N 1
ATOM 2642 C CA . GLU B 1 17 ? 6.004 -6.035 -2.338 1 98.25 17 GLU B CA 1
ATOM 2643 C C . GLU B 1 17 ? 4.883 -5.074 -2.719 1 98.25 17 GLU B C 1
ATOM 2645 O O . GLU B 1 17 ? 5.035 -3.857 -2.602 1 98.25 17 GLU B O 1
ATOM 2650 N N . SER B 1 18 ? 3.867 -5.691 -3.215 1 98.19 18 SER B N 1
ATOM 2651 C CA . SER B 1 18 ? 2.727 -4.859 -3.588 1 98.19 18 SER B CA 1
ATOM 2652 C C . SER B 1 18 ? 2.197 -4.078 -2.393 1 98.19 18 SER B C 1
ATOM 2654 O O . SER B 1 18 ? 1.842 -2.904 -2.52 1 98.19 18 SER B O 1
ATOM 2656 N N . LEU B 1 19 ? 2.176 -4.684 -1.277 1 97.94 19 LEU B N 1
ATOM 2657 C CA . LEU B 1 19 ? 1.757 -4.02 -0.047 1 97.94 19 LEU B CA 1
ATOM 2658 C C . LEU B 1 19 ? 2.674 -2.848 0.279 1 97.94 19 LEU B C 1
ATOM 2660 O O . LEU B 1 19 ? 2.203 -1.736 0.533 1 97.94 19 LEU B O 1
ATOM 2664 N N . ALA B 1 20 ? 3.932 -3.125 0.249 1 98.06 20 ALA B N 1
ATOM 2665 C CA . ALA B 1 20 ? 4.914 -2.088 0.558 1 98.06 20 ALA B CA 1
ATOM 2666 C C . ALA B 1 20 ? 4.844 -0.948 -0.454 1 98.06 20 ALA B C 1
ATOM 2668 O O . ALA B 1 20 ? 4.977 0.223 -0.09 1 98.06 20 ALA B O 1
ATOM 2669 N N . TYR B 1 21 ? 4.668 -1.335 -1.692 1 98.38 21 TYR B N 1
ATOM 2670 C CA . TYR B 1 21 ? 4.535 -0.319 -2.73 1 98.38 21 TYR B CA 1
ATOM 2671 C C . TYR B 1 21 ? 3.307 0.549 -2.494 1 98.38 21 TYR B C 1
ATOM 2673 O O . TYR B 1 21 ? 3.338 1.76 -2.729 1 98.38 21 TYR B O 1
ATOM 2681 N N . GLY B 1 22 ? 2.213 -0.054 -2.145 1 98.19 22 GLY B N 1
ATOM 2682 C CA . GLY B 1 22 ? 1.04 0.739 -1.808 1 98.19 22 GLY B CA 1
ATOM 2683 C C . GLY B 1 22 ? 1.307 1.766 -0.723 1 98.19 22 GLY B C 1
ATOM 2684 O O . GLY B 1 22 ? 0.858 2.91 -0.82 1 98.19 22 GLY B O 1
ATOM 2685 N N . PHE B 1 23 ? 1.969 1.328 0.282 1 96.88 23 PHE B N 1
ATOM 2686 C CA . PHE B 1 23 ? 2.381 2.23 1.351 1 96.88 23 PHE B CA 1
ATOM 2687 C C . PHE B 1 23 ? 3.217 3.377 0.798 1 96.88 23 PHE B C 1
ATOM 2689 O O . PHE B 1 23 ? 2.982 4.539 1.133 1 96.88 23 PHE B O 1
ATOM 2696 N N . PHE B 1 24 ? 4.109 3.051 -0.076 1 97.81 24 PHE B N 1
ATOM 2697 C CA . PHE B 1 24 ? 4.984 4.031 -0.709 1 97.81 24 PHE B CA 1
ATOM 2698 C C . PHE B 1 24 ? 4.184 4.992 -1.58 1 97.81 24 PHE B C 1
ATOM 2700 O O . PHE B 1 24 ? 4.43 6.199 -1.574 1 97.81 24 PHE B O 1
ATOM 2707 N N . LEU B 1 25 ? 3.279 4.422 -2.291 1 97.38 25 LEU B N 1
ATOM 2708 C CA . LEU B 1 25 ? 2.432 5.238 -3.152 1 97.38 25 LEU B CA 1
ATOM 2709 C C . LEU B 1 25 ? 1.686 6.293 -2.344 1 97.38 25 LEU B C 1
ATOM 2711 O O . LEU B 1 25 ? 1.618 7.457 -2.746 1 97.38 25 LEU B O 1
ATOM 2715 N N . CYS B 1 26 ? 1.18 5.906 -1.232 1 95.19 26 CYS B N 1
ATOM 2716 C CA . CYS B 1 26 ? 0.467 6.84 -0.37 1 95.19 26 CYS B CA 1
ATOM 2717 C C . CYS B 1 26 ? 1.396 7.938 0.132 1 95.19 26 CYS B C 1
ATOM 2719 O O . CYS B 1 26 ? 1.048 9.117 0.095 1 95.19 26 CYS B O 1
ATOM 2721 N N . LEU B 1 27 ? 2.547 7.559 0.547 1 93.81 27 LEU B N 1
ATOM 2722 C CA . LEU B 1 27 ? 3.521 8.523 1.047 1 93.81 27 LEU B CA 1
ATOM 2723 C C . LEU B 1 27 ? 3.975 9.461 -0.064 1 93.81 27 LEU B C 1
ATOM 2725 O O . LEU B 1 27 ? 4.16 10.656 0.168 1 93.81 27 LEU B O 1
ATOM 2729 N N . PHE B 1 28 ? 4.152 8.906 -1.188 1 95.62 28 PHE B N 1
ATOM 2730 C CA . PHE B 1 28 ? 4.559 9.703 -2.34 1 95.62 28 PHE B CA 1
ATOM 2731 C C . PHE B 1 28 ? 3.504 10.758 -2.668 1 95.62 28 PHE B C 1
ATOM 2733 O O . PHE B 1 28 ? 3.828 11.93 -2.865 1 95.62 28 PHE B O 1
ATOM 2740 N N . CYS B 1 29 ? 2.275 10.297 -2.67 1 91.25 29 CYS B N 1
ATOM 2741 C CA . CYS B 1 29 ? 1.179 11.227 -2.918 1 91.25 29 CYS B CA 1
ATOM 2742 C C . CYS B 1 29 ? 1.135 12.312 -1.851 1 91.25 29 CYS B C 1
ATOM 2744 O O . CYS B 1 29 ? 0.936 13.492 -2.164 1 91.25 29 CYS B O 1
ATOM 2746 N N . GLY B 1 30 ? 1.303 11.945 -0.634 1 85.94 30 GLY B N 1
ATOM 2747 C CA . GLY B 1 30 ? 1.361 12.914 0.447 1 85.94 30 GLY B CA 1
ATOM 2748 C C . GLY B 1 30 ? 2.494 13.914 0.29 1 85.94 30 GLY B C 1
ATOM 2749 O O . GLY B 1 30 ? 2.303 15.109 0.499 1 85.94 30 GLY B O 1
ATOM 2750 N N . THR B 1 31 ? 3.619 13.406 -0.074 1 87.06 31 THR B N 1
ATOM 2751 C CA . THR B 1 31 ? 4.781 14.266 -0.264 1 87.06 31 THR B CA 1
ATOM 2752 C C . THR B 1 31 ? 4.535 15.266 -1.391 1 87.06 31 THR B C 1
ATOM 2754 O O . THR B 1 31 ? 4.859 16.453 -1.26 1 87.06 31 THR B O 1
ATOM 2757 N N . MET B 1 32 ? 3.951 14.781 -2.402 1 87.81 32 MET B N 1
ATOM 2758 C CA . MET B 1 32 ? 3.664 15.648 -3.543 1 87.81 32 MET B CA 1
ATOM 2759 C C . MET B 1 32 ? 2.6 16.688 -3.188 1 87.81 32 MET B C 1
ATOM 2761 O O . MET B 1 32 ? 2.719 17.859 -3.553 1 87.81 32 MET B O 1
ATOM 2765 N N . LEU B 1 33 ? 1.597 16.312 -2.488 1 80.06 33 LEU B N 1
ATOM 2766 C CA . LEU B 1 33 ? 0.518 17.219 -2.102 1 80.06 33 LEU B CA 1
ATOM 2767 C C . LEU B 1 33 ? 1.029 18.297 -1.162 1 80.06 33 LEU B C 1
ATOM 2769 O O . LEU B 1 33 ? 0.659 19.469 -1.299 1 80.06 33 LEU B O 1
ATOM 2773 N N . PHE B 1 34 ? 1.797 17.922 -0.315 1 75.56 34 PHE B N 1
ATOM 2774 C CA . PHE B 1 34 ? 2.328 18.891 0.645 1 75.56 34 PHE B CA 1
ATOM 2775 C C . PHE B 1 34 ? 3.318 19.828 -0.026 1 75.56 34 PHE B C 1
ATOM 2777 O O . PHE B 1 34 ? 3.369 21.016 0.298 1 75.56 34 PHE B O 1
ATOM 2784 N N . THR B 1 35 ? 4.098 19.266 -0.846 1 77.38 35 THR B N 1
ATOM 2785 C CA . THR B 1 35 ? 5.102 20.094 -1.51 1 77.38 35 THR B CA 1
ATOM 2786 C C . THR B 1 35 ? 4.449 21.078 -2.463 1 77.38 35 THR B C 1
ATOM 2788 O O . THR B 1 35 ? 4.84 22.25 -2.516 1 77.38 35 THR B O 1
ATOM 2791 N N . PHE B 1 36 ? 3.498 20.703 -3.115 1 74.81 36 PHE B N 1
ATOM 2792 C CA . PHE B 1 36 ? 2.869 21.562 -4.102 1 74.81 36 PHE B CA 1
ATOM 2793 C C . PHE B 1 36 ? 1.755 22.391 -3.467 1 74.81 36 PHE B C 1
ATOM 2795 O O . PHE B 1 36 ? 1.364 23.438 -3.998 1 74.81 36 PHE B O 1
ATOM 2802 N N . GLY B 1 37 ? 1.152 22.047 -2.408 1 64.44 37 GLY B N 1
ATOM 2803 C CA . GLY B 1 37 ? 0.084 22.766 -1.731 1 64.44 37 GLY B CA 1
ATOM 2804 C C . GLY B 1 37 ? 0.587 23.906 -0.859 1 64.44 37 GLY B C 1
ATOM 2805 O O . GLY B 1 37 ? -0.146 24.859 -0.585 1 64.44 37 GLY B O 1
ATOM 2806 N N . SER B 1 38 ? 1.632 23.781 -0.162 1 58.91 38 SER B N 1
ATOM 2807 C CA . SER B 1 38 ? 2.078 24.797 0.794 1 58.91 38 SER B CA 1
ATOM 2808 C C . SER B 1 38 ? 2.625 26.031 0.083 1 58.91 38 SER B C 1
ATOM 2810 O O . SER B 1 38 ? 2.91 27.047 0.722 1 58.91 38 SER B O 1
ATOM 2812 N N . GLY B 1 39 ? 2.193 26.234 -1.132 1 54.94 39 GLY B N 1
ATOM 2813 C CA . GLY B 1 39 ? 2.551 27.469 -1.825 1 54.94 39 GLY B CA 1
ATOM 2814 C C . GLY B 1 39 ? 3.982 27.906 -1.57 1 54.94 39 GLY B C 1
ATOM 2815 O O . GLY B 1 39 ? 4.395 28.984 -1.995 1 54.94 39 GLY B O 1
ATOM 2816 N N . HIS B 1 40 ? 4.535 27.438 -0.493 1 54.56 40 HIS B N 1
ATOM 2817 C CA . HIS B 1 40 ? 5.793 28.078 -0.117 1 54.56 40 HIS B CA 1
ATOM 2818 C C . HIS B 1 40 ? 6.852 27.891 -1.197 1 54.56 40 HIS B C 1
ATOM 2820 O O . HIS B 1 40 ? 6.781 26.938 -1.98 1 54.56 40 HIS B O 1
ATOM 2826 N N . ARG B 1 41 ? 7.781 28.906 -1.171 1 54.56 41 ARG B N 1
ATOM 2827 C CA . ARG B 1 41 ? 8.875 29.188 -2.09 1 54.56 41 ARG B CA 1
ATOM 2828 C C . ARG B 1 41 ? 9.695 27.938 -2.367 1 54.56 41 ARG B C 1
ATOM 2830 O O . ARG B 1 41 ? 10.219 27.312 -1.439 1 54.56 41 ARG B O 1
ATOM 2837 N N . ASN B 1 42 ? 9.461 27.281 -3.43 1 61.69 42 ASN B N 1
ATOM 2838 C CA . ASN B 1 42 ? 10.188 26.172 -4.035 1 61.69 42 ASN B CA 1
ATOM 2839 C C . ASN B 1 42 ? 11.695 26.391 -3.988 1 61.69 42 ASN B C 1
ATOM 2841 O O . ASN B 1 42 ? 12.266 27 -4.895 1 61.69 42 ASN B O 1
ATOM 2845 N N . ASP B 1 43 ? 12.375 26.266 -2.797 1 70.5 43 ASP B N 1
ATOM 2846 C CA . ASP B 1 43 ? 13.828 26.266 -2.682 1 70.5 43 ASP B CA 1
ATOM 2847 C C . ASP B 1 43 ? 14.445 25.141 -3.498 1 70.5 43 ASP B C 1
ATOM 2849 O O . ASP B 1 43 ? 13.766 24.188 -3.863 1 70.5 43 ASP B O 1
ATOM 2853 N N . ILE B 1 44 ? 15.609 25.406 -4.008 1 78.06 44 ILE B N 1
ATOM 2854 C CA . ILE B 1 44 ? 16.359 24.469 -4.852 1 78.06 44 ILE B CA 1
ATOM 2855 C C . ILE B 1 44 ? 16.438 23.109 -4.172 1 78.06 44 ILE B C 1
ATOM 2857 O O . ILE B 1 44 ? 16.312 22.078 -4.828 1 78.06 44 ILE B O 1
ATOM 2861 N N . HIS B 1 45 ? 16.641 23.031 -2.943 1 77.94 45 HIS B N 1
ATOM 2862 C CA . HIS B 1 45 ? 16.75 21.781 -2.207 1 77.94 45 HIS B CA 1
ATOM 2863 C C . HIS B 1 45 ? 15.445 21 -2.271 1 77.94 45 HIS B C 1
ATOM 2865 O O . HIS B 1 45 ? 15.461 19.781 -2.473 1 77.94 45 HIS B O 1
ATOM 2871 N N . SER B 1 46 ? 14.383 21.688 -2.158 1 78.62 46 SER B N 1
ATOM 2872 C CA . SER B 1 46 ? 13.078 21.031 -2.221 1 78.62 46 SER B CA 1
ATOM 2873 C C . SER B 1 46 ? 12.805 20.453 -3.607 1 78.62 46 SER B C 1
ATOM 2875 O O . SER B 1 46 ? 12.242 19.375 -3.736 1 78.62 46 SER B O 1
ATOM 2877 N N . ARG B 1 47 ? 13.328 21.141 -4.566 1 83.75 47 ARG B N 1
ATOM 2878 C CA . ARG B 1 47 ? 13.148 20.672 -5.938 1 83.75 47 ARG B CA 1
ATOM 2879 C C . ARG B 1 47 ? 13.961 19.406 -6.191 1 83.75 47 ARG B C 1
ATOM 2881 O O . ARG B 1 47 ? 13.5 18.484 -6.879 1 83.75 47 ARG B O 1
ATOM 2888 N N . VAL B 1 48 ? 15.148 19.406 -5.684 1 85.19 48 VAL B N 1
ATOM 2889 C CA . VAL B 1 48 ? 16.016 18.234 -5.84 1 85.19 48 VAL B CA 1
ATOM 2890 C C . VAL B 1 48 ? 15.391 17.031 -5.137 1 85.19 48 VAL B C 1
ATOM 2892 O O . VAL B 1 48 ? 15.367 15.93 -5.68 1 85.19 48 VAL B O 1
ATOM 2895 N N . MET B 1 49 ? 14.859 17.281 -4.023 1 87.06 49 MET B N 1
ATOM 2896 C CA . MET B 1 49 ? 14.258 16.188 -3.266 1 87.06 49 MET B CA 1
ATOM 2897 C C . MET B 1 49 ? 13.016 15.656 -3.973 1 87.06 49 MET B C 1
ATOM 2899 O O . MET B 1 49 ? 12.766 14.445 -3.979 1 87.06 49 MET B O 1
ATOM 2903 N N . VAL B 1 50 ? 12.289 16.516 -4.555 1 89.25 50 VAL B N 1
ATOM 2904 C CA . VAL B 1 50 ? 11.109 16.109 -5.305 1 89.25 50 VAL B CA 1
ATOM 2905 C C . VAL B 1 50 ? 11.531 15.305 -6.535 1 89.25 50 VAL B C 1
ATOM 2907 O O . VAL B 1 50 ? 10.906 14.289 -6.863 1 89.25 50 VAL B O 1
ATOM 2910 N N . GLY B 1 51 ? 12.578 15.781 -7.168 1 93.06 51 GLY B N 1
ATOM 2911 C CA . GLY B 1 51 ? 13.102 15.047 -8.312 1 93.06 51 GLY B CA 1
ATOM 2912 C C . GLY B 1 51 ? 13.539 13.633 -7.973 1 93.06 51 GLY B C 1
ATOM 2913 O O . GLY B 1 51 ? 13.203 12.688 -8.688 1 93.06 51 GLY B O 1
ATOM 2914 N N . ILE B 1 52 ? 14.273 13.508 -6.918 1 94.12 52 ILE B N 1
ATOM 2915 C CA . ILE B 1 52 ? 14.742 12.203 -6.477 1 94.12 52 ILE B CA 1
ATOM 2916 C C . ILE B 1 52 ? 13.547 11.312 -6.133 1 94.12 52 ILE B C 1
ATOM 2918 O O . ILE B 1 52 ? 13.516 10.133 -6.496 1 94.12 52 ILE B O 1
ATOM 2922 N N . SER B 1 53 ? 12.578 11.891 -5.426 1 95.25 53 SER B N 1
ATOM 2923 C CA . SER B 1 53 ? 11.383 11.141 -5.059 1 95.25 53 SER B CA 1
ATOM 2924 C C . SER B 1 53 ? 10.648 10.625 -6.297 1 95.25 53 SER B C 1
ATOM 2926 O O . SER B 1 53 ? 10.188 9.484 -6.32 1 95.25 53 SER B O 1
ATOM 2928 N N . CYS B 1 54 ? 10.555 11.398 -7.316 1 96.31 54 CYS B N 1
ATOM 2929 C CA . CYS B 1 54 ? 9.875 11.008 -8.547 1 96.31 54 CYS B CA 1
ATOM 2930 C C . CYS B 1 54 ? 10.625 9.883 -9.25 1 96.31 54 CYS B C 1
ATOM 2932 O O . CYS B 1 54 ? 10.008 8.938 -9.75 1 96.31 54 CYS B O 1
ATOM 2934 N N . VAL B 1 55 ? 11.898 10.039 -9.281 1 97.62 55 VAL B N 1
ATOM 2935 C CA . VAL B 1 55 ? 12.703 9 -9.922 1 97.62 55 VAL B CA 1
ATOM 2936 C C . VAL B 1 55 ? 12.57 7.688 -9.156 1 97.62 55 VAL B C 1
ATOM 2938 O O . VAL B 1 55 ? 12.391 6.625 -9.758 1 97.62 55 VAL B O 1
ATOM 2941 N N . MET B 1 56 ? 12.648 7.746 -7.879 1 97.88 56 MET B N 1
ATOM 2942 C CA . MET B 1 56 ? 12.5 6.555 -7.055 1 97.88 56 MET B CA 1
ATOM 2943 C C . MET B 1 56 ? 11.125 5.918 -7.262 1 97.88 56 MET B C 1
ATOM 2945 O O . MET B 1 56 ? 11 4.695 -7.281 1 97.88 56 MET B O 1
ATOM 2949 N N . PHE B 1 57 ? 10.156 6.773 -7.402 1 98.25 57 PHE B N 1
ATOM 2950 C CA . PHE B 1 57 ? 8.797 6.289 -7.625 1 98.25 57 PHE B CA 1
ATOM 2951 C C . PHE B 1 57 ? 8.688 5.562 -8.961 1 98.25 57 PHE B C 1
ATOM 2953 O O . PHE B 1 57 ? 8.062 4.504 -9.047 1 98.25 57 PHE B O 1
ATOM 2960 N N . PHE B 1 58 ? 9.281 6.133 -9.875 1 98.25 58 PHE B N 1
ATOM 2961 C CA . PHE B 1 58 ? 9.258 5.523 -11.195 1 98.25 58 PHE B CA 1
ATOM 2962 C C . PHE B 1 58 ? 9.945 4.164 -11.18 1 98.25 58 PHE B C 1
ATOM 2964 O O . PHE B 1 58 ? 9.422 3.191 -11.727 1 98.25 58 PHE B O 1
ATOM 2971 N N . ILE B 1 59 ? 11.055 4.094 -10.609 1 98.56 59 ILE B N 1
ATOM 2972 C CA . ILE B 1 59 ? 11.812 2.852 -10.547 1 98.56 59 ILE B CA 1
ATOM 2973 C C . ILE B 1 59 ? 11.016 1.8 -9.773 1 98.56 59 ILE B C 1
ATOM 2975 O O . ILE B 1 59 ? 10.914 0.651 -10.211 1 98.56 59 ILE B O 1
ATOM 2979 N N . ALA B 1 60 ? 10.477 2.193 -8.656 1 98.56 60 ALA B N 1
ATOM 2980 C CA . ALA B 1 60 ? 9.695 1.259 -7.844 1 98.56 60 ALA B CA 1
ATOM 2981 C C . ALA B 1 60 ? 8.469 0.767 -8.602 1 98.56 60 ALA B C 1
ATOM 2983 O O . ALA B 1 60 ? 8.086 -0.399 -8.484 1 98.56 60 ALA B O 1
ATOM 2984 N N . THR B 1 61 ? 7.848 1.632 -9.352 1 98.44 61 THR B N 1
ATOM 2985 C CA . THR B 1 61 ? 6.684 1.26 -10.148 1 98.44 61 THR B CA 1
ATOM 2986 C C . THR B 1 61 ? 7.062 0.254 -11.227 1 98.44 61 THR B C 1
ATOM 2988 O O . THR B 1 61 ? 6.352 -0.729 -11.453 1 98.44 61 THR B O 1
ATOM 2991 N N . TRP B 1 62 ? 8.125 0.557 -11.812 1 98.31 62 TRP B N 1
ATOM 2992 C CA . TRP B 1 62 ? 8.602 -0.351 -12.852 1 98.31 62 TRP B CA 1
ATOM 2993 C C . TRP B 1 62 ? 8.977 -1.705 -12.258 1 98.31 62 TRP B C 1
ATOM 2995 O O . TRP B 1 62 ? 8.68 -2.75 -12.844 1 98.31 62 TRP B O 1
ATOM 3005 N N . HIS B 1 63 ? 9.633 -1.686 -11.18 1 98.62 63 HIS B N 1
ATOM 3006 C CA . HIS B 1 63 ? 9.992 -2.918 -10.492 1 98.62 63 HIS B CA 1
ATOM 3007 C C . HIS B 1 63 ? 8.758 -3.729 -10.125 1 98.62 63 HIS B C 1
ATOM 3009 O O . HIS B 1 63 ? 8.734 -4.949 -10.305 1 98.62 63 HIS B O 1
ATOM 3015 N N . LEU B 1 64 ? 7.77 -3.062 -9.625 1 98.31 64 LEU B N 1
ATOM 3016 C CA . LEU B 1 64 ? 6.512 -3.713 -9.273 1 98.31 64 LEU B CA 1
ATOM 3017 C C . LEU B 1 64 ? 5.855 -4.328 -10.508 1 98.31 64 LEU B C 1
ATOM 3019 O O . LEU B 1 64 ? 5.363 -5.457 -10.453 1 98.31 64 LEU B O 1
ATOM 3023 N N . ALA B 1 65 ? 5.832 -3.578 -11.555 1 97.44 65 ALA B N 1
ATOM 3024 C CA . ALA B 1 65 ? 5.234 -4.055 -12.797 1 97.44 65 ALA B CA 1
ATOM 3025 C C . ALA B 1 65 ? 5.953 -5.297 -13.312 1 97.44 65 ALA B C 1
ATOM 3027 O O . ALA B 1 65 ? 5.316 -6.242 -13.789 1 97.44 65 ALA B O 1
ATOM 3028 N N . MET B 1 66 ? 7.238 -5.262 -13.203 1 97.44 66 MET B N 1
ATOM 3029 C CA . MET B 1 66 ? 8.023 -6.41 -13.656 1 97.44 66 MET B CA 1
ATOM 3030 C C . MET B 1 66 ? 7.742 -7.637 -12.797 1 97.44 66 MET B C 1
ATOM 3032 O O . MET B 1 66 ? 7.621 -8.75 -13.312 1 97.44 66 MET B O 1
ATOM 3036 N N . ASN B 1 67 ? 7.645 -7.434 -11.547 1 97.38 67 ASN B N 1
ATOM 3037 C CA . ASN B 1 67 ? 7.328 -8.547 -10.656 1 97.38 67 ASN B CA 1
ATOM 3038 C C . ASN B 1 67 ? 5.922 -9.086 -10.914 1 97.38 67 ASN B C 1
ATOM 3040 O O . ASN B 1 67 ? 5.691 -10.297 -10.836 1 97.38 67 ASN B O 1
ATOM 3044 N N . GLY B 1 68 ? 5.031 -8.18 -11.172 1 96.19 68 GLY B N 1
ATOM 3045 C CA . GLY B 1 68 ? 3.697 -8.617 -11.555 1 96.19 68 GLY B CA 1
ATOM 3046 C C . GLY B 1 68 ? 3.678 -9.422 -12.844 1 96.19 68 GLY B C 1
ATOM 3047 O O . GLY B 1 68 ? 2.979 -10.43 -12.945 1 96.19 68 GLY B O 1
ATOM 3048 N N . PHE B 1 69 ? 4.453 -8.977 -13.758 1 97 69 PHE B N 1
ATOM 3049 C CA . PHE B 1 69 ? 4.578 -9.688 -15.031 1 97 69 PHE B CA 1
ATOM 3050 C C . PHE B 1 69 ? 5.125 -11.094 -14.812 1 97 69 PHE B C 1
ATOM 3052 O O . PHE B 1 69 ? 4.59 -12.062 -15.344 1 97 69 PHE B O 1
ATOM 3059 N N . ARG B 1 70 ? 6.086 -11.164 -14.008 1 96.5 70 ARG B N 1
ATOM 3060 C CA . ARG B 1 70 ? 6.719 -12.453 -13.734 1 96.5 70 ARG B CA 1
ATOM 3061 C C . ARG B 1 70 ? 5.785 -13.367 -12.953 1 96.5 70 ARG B C 1
ATOM 3063 O O . ARG B 1 70 ? 5.793 -14.586 -13.148 1 96.5 70 ARG B O 1
ATOM 3070 N N . LEU B 1 71 ? 5.062 -12.781 -12.094 1 95.94 71 LEU B N 1
ATOM 3071 C CA . LEU B 1 71 ? 4.082 -13.547 -11.336 1 95.94 71 LEU B CA 1
ATOM 3072 C C . LEU B 1 71 ? 3.043 -14.172 -12.258 1 95.94 71 LEU B C 1
ATOM 3074 O O . LEU B 1 71 ? 2.754 -15.367 -12.156 1 95.94 71 LEU B O 1
ATOM 3078 N N . LEU B 1 72 ? 2.559 -13.445 -13.188 1 95.56 72 LEU B N 1
ATOM 3079 C CA . LEU B 1 72 ? 1.552 -13.93 -14.125 1 95.56 72 LEU B CA 1
ATOM 3080 C C . LEU B 1 72 ? 2.146 -14.961 -15.078 1 95.56 72 LEU B C 1
ATOM 3082 O O . LEU B 1 72 ? 1.523 -15.984 -15.359 1 95.56 72 LEU B O 1
ATOM 3086 N N . GLN B 1 73 ? 3.336 -14.703 -15.492 1 95.62 73 GLN B N 1
ATOM 3087 C CA . GLN B 1 73 ? 3.994 -15.633 -16.391 1 95.62 73 GLN B CA 1
ATOM 3088 C C . GLN B 1 73 ? 4.312 -16.953 -15.695 1 95.62 73 GLN B C 1
ATOM 3090 O O . GLN B 1 73 ? 4.113 -18.031 -16.266 1 95.62 73 GLN B O 1
ATOM 3095 N N . GLY B 1 74 ? 4.754 -16.891 -14.523 1 94.75 74 GLY B N 1
ATOM 3096 C CA . GLY B 1 74 ? 5.168 -18.078 -13.805 1 94.75 74 GLY B CA 1
ATOM 3097 C C . GLY B 1 74 ? 4 -18.922 -13.32 1 94.75 74 GLY B C 1
ATOM 3098 O O . GLY B 1 74 ? 3.936 -20.125 -13.594 1 94.75 74 GLY B O 1
ATOM 3099 N N . PHE B 1 75 ? 3.014 -18.297 -12.734 1 94.69 75 PHE B N 1
ATOM 3100 C CA . PHE B 1 75 ? 1.991 -19.047 -12.016 1 94.69 75 PHE B CA 1
ATOM 3101 C C . PHE B 1 75 ? 0.743 -19.219 -12.875 1 94.69 75 PHE B C 1
ATOM 3103 O O . PHE B 1 75 ? -0.147 -20 -12.531 1 94.69 75 PHE B O 1
ATOM 3110 N N . ALA B 1 76 ? 0.675 -18.578 -14.031 1 91.56 76 ALA B N 1
ATOM 3111 C CA . ALA B 1 76 ? -0.511 -18.719 -14.867 1 91.56 76 ALA B CA 1
ATOM 3112 C C . ALA B 1 76 ? -0.146 -19.266 -16.25 1 91.56 76 ALA B C 1
ATOM 3114 O O . ALA B 1 76 ? -0.798 -20.188 -16.75 1 91.56 76 ALA B O 1
ATOM 3115 N N . VAL B 1 77 ? 0.885 -18.812 -16.844 1 91.69 77 VAL B N 1
ATOM 3116 C CA . VAL B 1 77 ? 1.182 -19.141 -18.219 1 91.69 77 VAL B CA 1
ATOM 3117 C C . VAL B 1 77 ? 2.09 -20.375 -18.281 1 91.69 77 VAL B C 1
ATOM 3119 O O . VAL B 1 77 ? 1.806 -21.344 -18.984 1 91.69 77 VAL B O 1
ATOM 3122 N N . HIS B 1 78 ? 3.07 -20.406 -17.438 1 90.56 78 HIS B N 1
ATOM 3123 C CA . HIS B 1 78 ? 4.066 -21.453 -17.531 1 90.56 78 HIS B CA 1
ATOM 3124 C C . HIS B 1 78 ? 3.9 -22.469 -16.406 1 90.56 78 HIS B C 1
ATOM 3126 O O . HIS B 1 78 ? 4.867 -23.125 -16 1 90.56 78 HIS B O 1
ATOM 3132 N N . VAL B 1 79 ? 2.764 -22.547 -15.891 1 86.75 79 VAL B N 1
ATOM 3133 C CA . VAL B 1 79 ? 2.51 -23.453 -14.773 1 86.75 79 VAL B CA 1
ATOM 3134 C C . VAL B 1 79 ? 2.654 -24.891 -15.242 1 86.75 79 VAL B C 1
ATOM 3136 O O . VAL B 1 79 ? 3.088 -25.766 -14.484 1 86.75 79 VAL B O 1
ATOM 3139 N N . GLY B 1 80 ? 2.426 -25.172 -16.469 1 84 80 GLY B N 1
ATOM 3140 C CA . GLY B 1 80 ? 2.463 -26.516 -17.031 1 84 80 GLY B CA 1
ATOM 3141 C C . GLY B 1 80 ? 3.824 -26.906 -17.578 1 84 80 GLY B C 1
ATOM 3142 O O . GLY B 1 80 ? 4.062 -28.062 -17.906 1 84 80 GLY B O 1
ATOM 3143 N N . ASP B 1 81 ? 4.699 -26.016 -17.672 1 87.25 81 ASP B N 1
ATOM 3144 C CA . ASP B 1 81 ? 6.039 -26.281 -18.188 1 87.25 81 ASP B CA 1
ATOM 3145 C C . ASP B 1 81 ? 6.887 -27.047 -17.172 1 87.25 81 ASP B C 1
ATOM 3147 O O . ASP B 1 81 ? 6.551 -27.094 -15.992 1 87.25 81 ASP B O 1
ATOM 3151 N N . PRO B 1 82 ? 7.957 -27.656 -17.703 1 87.5 82 PRO B N 1
ATOM 3152 C CA . PRO B 1 82 ? 8.859 -28.312 -16.75 1 87.5 82 PRO B CA 1
ATOM 3153 C C . PRO B 1 82 ? 9.398 -27.359 -15.688 1 87.5 82 PRO B C 1
ATOM 3155 O O . PRO B 1 82 ? 9.906 -26.281 -16.016 1 87.5 82 PRO B O 1
ATOM 3158 N N . GLY B 1 83 ? 9.234 -27.734 -14.414 1 87.81 83 GLY B N 1
ATOM 3159 C CA . GLY B 1 83 ? 9.672 -26.906 -13.297 1 87.81 83 GLY B CA 1
ATOM 3160 C C . GLY B 1 83 ? 8.602 -25.953 -12.805 1 87.81 83 GLY B C 1
ATOM 3161 O O . GLY B 1 83 ? 8.758 -25.328 -11.75 1 87.81 83 GLY B O 1
ATOM 3162 N N . GLY B 1 84 ? 7.621 -25.734 -13.656 1 87.94 84 GLY B N 1
ATOM 3163 C CA . GLY B 1 84 ? 6.477 -24.938 -13.25 1 87.94 84 GLY B CA 1
ATOM 3164 C C . GLY B 1 84 ? 6.824 -23.484 -12.984 1 87.94 84 GLY B C 1
ATOM 3165 O O . GLY B 1 84 ? 7.668 -22.906 -13.68 1 87.94 84 GLY B O 1
ATOM 3166 N N . ALA B 1 85 ? 6.18 -22.938 -12.07 1 91.62 85 ALA B N 1
ATOM 3167 C CA . ALA B 1 85 ? 6.379 -21.531 -11.711 1 91.62 85 ALA B CA 1
ATOM 3168 C C . ALA B 1 85 ? 7.789 -21.297 -11.188 1 91.62 85 ALA B C 1
ATOM 3170 O O . ALA B 1 85 ? 8.414 -20.281 -11.492 1 91.62 85 ALA B O 1
ATOM 3171 N N . VAL B 1 86 ? 8.305 -22.219 -10.492 1 91.81 86 VAL B N 1
ATOM 3172 C CA . VAL B 1 86 ? 9.625 -22.094 -9.883 1 91.81 86 VAL B CA 1
ATOM 3173 C C . VAL B 1 86 ? 10.703 -22.109 -10.969 1 91.81 86 VAL B C 1
ATOM 3175 O O . VAL B 1 86 ? 11.68 -21.359 -10.883 1 91.81 86 VAL B O 1
ATOM 3178 N N . GLY B 1 87 ? 10.5 -22.938 -11.969 1 91.5 87 GLY B N 1
ATOM 3179 C CA . GLY B 1 87 ? 11.453 -22.984 -13.062 1 91.5 87 GLY B CA 1
ATOM 3180 C C . GLY B 1 87 ? 11.516 -21.703 -13.859 1 91.5 87 GLY B C 1
ATOM 3181 O O . GLY B 1 87 ? 12.586 -21.281 -14.297 1 91.5 87 GLY B O 1
ATOM 3182 N N . TYR B 1 88 ? 10.422 -21.094 -14.008 1 93.06 88 TYR B N 1
ATOM 3183 C CA . TYR B 1 88 ? 10.375 -19.844 -14.758 1 93.06 88 TYR B CA 1
ATOM 3184 C C . TYR B 1 88 ? 10.938 -18.688 -13.938 1 93.06 88 TYR B C 1
ATOM 3186 O O . TYR B 1 88 ? 11.82 -17.969 -14.398 1 93.06 88 TYR B O 1
ATOM 3194 N N . ILE B 1 89 ? 10.445 -18.547 -12.719 1 93.38 89 ILE B N 1
ATOM 3195 C CA . ILE B 1 89 ? 10.812 -17.391 -11.891 1 93.38 89 ILE B CA 1
ATOM 3196 C C . ILE B 1 89 ? 12.234 -17.562 -11.367 1 93.38 89 ILE B C 1
ATOM 3198 O O . ILE B 1 89 ? 12.953 -16.578 -11.18 1 93.38 89 ILE B O 1
ATOM 3202 N N . GLY B 1 90 ? 12.641 -18.781 -11.266 1 90.5 90 GLY B N 1
ATOM 3203 C CA . GLY B 1 90 ? 13.969 -19.062 -10.742 1 90.5 90 GLY B CA 1
ATOM 3204 C C . GLY B 1 90 ? 15.055 -18.969 -11.797 1 90.5 90 GLY B C 1
ATOM 3205 O O . GLY B 1 90 ? 16.25 -19.031 -11.477 1 90.5 90 GLY B O 1
ATOM 3206 N N . ASN B 1 91 ? 14.656 -18.859 -13.039 1 91.31 91 ASN B N 1
ATOM 3207 C CA . ASN B 1 91 ? 15.625 -18.688 -14.117 1 91.31 91 ASN B CA 1
ATOM 3208 C C . ASN B 1 91 ? 16.25 -17.297 -14.109 1 91.31 91 ASN B C 1
ATOM 3210 O O . ASN B 1 91 ? 15.594 -16.328 -14.5 1 91.31 91 ASN B O 1
ATOM 3214 N N . LEU B 1 92 ? 17.438 -17.266 -13.789 1 91.69 92 LEU B N 1
ATOM 3215 C CA . LEU B 1 92 ? 18.125 -16 -13.555 1 91.69 92 LEU B CA 1
ATOM 3216 C C . LEU B 1 92 ? 18.531 -15.344 -14.875 1 91.69 92 LEU B C 1
ATOM 3218 O O . LEU B 1 92 ? 18.844 -14.148 -14.906 1 91.69 92 LEU B O 1
ATOM 3222 N N . ARG B 1 93 ? 18.516 -16.016 -15.961 1 92.69 93 ARG B N 1
ATOM 3223 C CA . ARG B 1 93 ? 19.016 -15.516 -17.234 1 92.69 93 ARG B CA 1
ATOM 3224 C C . ARG B 1 93 ? 17.938 -14.766 -18.016 1 92.69 93 ARG B C 1
ATOM 3226 O O . ARG B 1 93 ? 18.234 -14.031 -18.953 1 92.69 93 ARG B O 1
ATOM 3233 N N . ARG B 1 94 ? 16.781 -14.93 -17.625 1 93.38 94 ARG B N 1
ATOM 3234 C CA . ARG B 1 94 ? 15.68 -14.312 -18.359 1 93.38 94 ARG B CA 1
ATOM 3235 C C . ARG B 1 94 ? 15.75 -12.789 -18.266 1 93.38 94 ARG B C 1
ATOM 3237 O O . ARG B 1 94 ? 16.125 -12.234 -17.234 1 93.38 94 ARG B O 1
ATOM 3244 N N . TRP B 1 95 ? 15.273 -12.125 -19.266 1 94.69 95 TRP B N 1
ATOM 3245 C CA . TRP B 1 95 ? 15.367 -10.672 -19.375 1 94.69 95 TRP B CA 1
ATOM 3246 C C . TRP B 1 95 ? 14.555 -9.992 -18.281 1 94.69 95 TRP B C 1
ATOM 3248 O O . TRP B 1 95 ? 14.938 -8.938 -17.766 1 94.69 95 TRP B O 1
ATOM 3258 N N . ASP B 1 96 ? 13.398 -10.539 -17.969 1 94.94 96 ASP B N 1
ATOM 3259 C CA . ASP B 1 96 ? 12.531 -9.938 -16.953 1 94.94 96 ASP B CA 1
ATOM 3260 C C . ASP B 1 96 ? 13.164 -10.016 -15.57 1 94.94 96 ASP B C 1
ATOM 3262 O O . ASP B 1 96 ? 13.016 -9.102 -14.758 1 94.94 96 ASP B O 1
ATOM 3266 N N . HIS B 1 97 ? 13.922 -11.086 -15.328 1 95.56 97 HIS B N 1
ATOM 3267 C CA . HIS B 1 97 ? 14.641 -11.188 -14.062 1 95.56 97 HIS B CA 1
ATOM 3268 C C . HIS B 1 97 ? 15.781 -10.18 -14 1 95.56 97 HIS B C 1
ATOM 3270 O O . HIS B 1 97 ? 15.953 -9.484 -12.992 1 95.56 97 HIS B O 1
ATOM 3276 N N . VAL B 1 98 ? 16.5 -10.094 -15.062 1 95.5 98 VAL B N 1
ATOM 3277 C CA . VAL B 1 98 ? 17.656 -9.188 -15.125 1 95.5 98 VAL B CA 1
ATOM 3278 C C . VAL B 1 98 ? 17.188 -7.746 -14.992 1 95.5 98 VAL B C 1
ATOM 3280 O O . VAL B 1 98 ? 17.766 -6.957 -14.25 1 95.5 98 VAL B O 1
ATOM 3283 N N . MET B 1 99 ? 16.172 -7.41 -15.664 1 96.81 99 MET B N 1
ATOM 3284 C CA . MET B 1 99 ? 15.641 -6.055 -15.602 1 96.81 99 MET B CA 1
ATOM 3285 C C . MET B 1 99 ? 15.156 -5.723 -14.195 1 96.81 99 MET B C 1
ATOM 3287 O O . MET B 1 99 ? 15.477 -4.664 -13.656 1 96.81 99 MET B O 1
ATOM 3291 N N . LYS B 1 100 ? 14.398 -6.59 -13.602 1 97.06 100 LYS B N 1
ATOM 3292 C CA . LYS B 1 100 ? 13.875 -6.379 -12.258 1 97.06 100 LYS B CA 1
ATOM 3293 C C . LYS B 1 100 ? 15.008 -6.164 -11.258 1 97.06 100 LYS B C 1
ATOM 3295 O O . LYS B 1 100 ? 14.953 -5.242 -10.445 1 97.06 100 LYS B O 1
ATOM 3300 N N . ASP B 1 101 ? 16.016 -6.957 -11.32 1 96.62 101 ASP B N 1
ATOM 3301 C CA . ASP B 1 101 ? 17.125 -6.867 -10.383 1 96.62 101 ASP B CA 1
ATOM 3302 C C . ASP B 1 101 ? 17.984 -5.629 -10.656 1 96.62 101 ASP B C 1
ATOM 3304 O O . ASP B 1 101 ? 18.562 -5.047 -9.734 1 96.62 101 ASP B O 1
ATOM 3308 N N . THR B 1 102 ? 18.016 -5.289 -11.914 1 97.56 102 THR B N 1
ATOM 3309 C CA . THR B 1 102 ? 18.703 -4.043 -12.234 1 97.56 102 THR B CA 1
ATOM 3310 C C . THR B 1 102 ? 17.969 -2.848 -11.633 1 97.56 102 THR B C 1
ATOM 3312 O O . THR B 1 102 ? 18.609 -1.91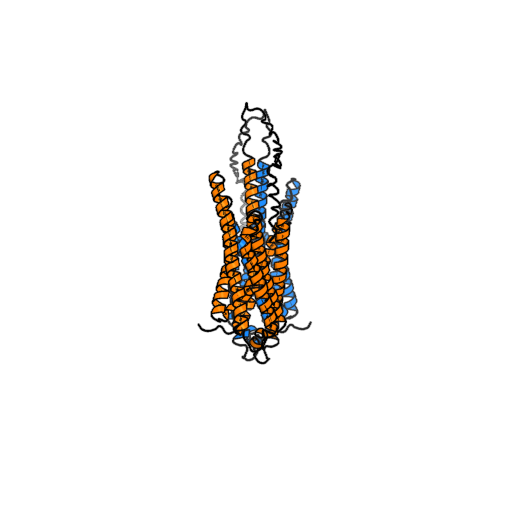8 -11.133 1 97.56 102 THR B O 1
ATOM 3315 N N . LEU B 1 103 ? 16.703 -2.883 -11.695 1 98.19 103 LEU B N 1
ATOM 3316 C CA . LEU B 1 103 ? 15.906 -1.827 -11.086 1 98.19 103 LEU B CA 1
ATOM 3317 C C . LEU B 1 103 ? 16.094 -1.798 -9.578 1 98.19 103 LEU B C 1
ATOM 3319 O O . LEU B 1 103 ? 16.219 -0.725 -8.984 1 98.19 103 LEU B O 1
ATOM 3323 N N . TYR B 1 104 ? 16.125 -2.973 -9.031 1 97.69 104 TYR B N 1
ATOM 3324 C CA . TYR B 1 104 ? 16.375 -3.092 -7.598 1 97.69 104 TYR B CA 1
ATOM 3325 C C . TYR B 1 104 ? 17.734 -2.496 -7.23 1 97.69 104 TYR B C 1
ATOM 3327 O O . TYR B 1 104 ? 17.828 -1.698 -6.293 1 97.69 104 TYR B O 1
ATOM 3335 N N . ALA B 1 105 ? 18.734 -2.834 -7.957 1 98 105 ALA B N 1
ATOM 3336 C CA . ALA B 1 105 ? 20.078 -2.33 -7.688 1 98 105 ALA B CA 1
ATOM 3337 C C . ALA B 1 105 ? 20.141 -0.815 -7.855 1 98 105 ALA B C 1
ATOM 3339 O O . ALA B 1 105 ? 20.734 -0.116 -7.039 1 98 105 ALA B O 1
ATOM 3340 N N . THR B 1 106 ? 19.484 -0.403 -8.867 1 98.19 106 THR B N 1
ATOM 3341 C CA . THR B 1 106 ? 19.484 1.029 -9.148 1 98.19 106 THR B CA 1
ATOM 3342 C C . THR B 1 106 ? 18.781 1.794 -8.031 1 98.19 106 THR B C 1
ATOM 3344 O O . THR B 1 106 ? 19.25 2.852 -7.602 1 98.19 106 THR B O 1
ATOM 3347 N N . GLN B 1 107 ? 17.703 1.267 -7.59 1 98.38 107 GLN B N 1
ATOM 3348 C CA . GLN B 1 107 ? 16.953 1.9 -6.504 1 98.38 107 GLN B CA 1
ATOM 3349 C C . GLN B 1 107 ? 17.797 1.96 -5.23 1 98.38 107 GLN B C 1
ATOM 3351 O O . GLN B 1 107 ? 17.828 2.986 -4.547 1 98.38 107 GLN B O 1
ATOM 3356 N N . GLU B 1 108 ? 18.422 0.907 -4.918 1 97.56 108 GLU B N 1
ATOM 3357 C CA . GLU B 1 108 ? 19.281 0.836 -3.734 1 97.56 108 GLU B CA 1
ATOM 3358 C C . GLU B 1 108 ? 20.422 1.839 -3.814 1 97.56 108 GLU B C 1
ATOM 3360 O O . GLU B 1 108 ? 20.688 2.561 -2.852 1 97.56 108 GLU B O 1
ATOM 3365 N N . ILE B 1 109 ? 21.016 1.911 -4.918 1 97.69 109 ILE B N 1
ATOM 3366 C CA . ILE B 1 109 ? 22.141 2.811 -5.137 1 97.69 109 ILE B CA 1
ATOM 3367 C C . ILE B 1 109 ? 21.656 4.262 -5.066 1 97.69 109 ILE B C 1
ATOM 3369 O O . ILE B 1 109 ? 22.328 5.109 -4.469 1 97.69 109 ILE B O 1
ATOM 3373 N N . LEU B 1 110 ? 20.531 4.453 -5.668 1 97 110 LEU B N 1
ATOM 3374 C CA . LEU B 1 110 ? 19.953 5.789 -5.613 1 97 110 LEU B CA 1
ATOM 3375 C C . LEU B 1 110 ? 19.625 6.184 -4.176 1 97 110 LEU B C 1
ATOM 3377 O O . LEU B 1 110 ? 19.844 7.332 -3.779 1 97 110 LEU B O 1
ATOM 3381 N N . GLY B 1 111 ? 19.078 5.273 -3.486 1 95.38 111 GLY B N 1
ATOM 3382 C CA . GLY B 1 111 ? 18.812 5.527 -2.078 1 95.38 111 GLY B CA 1
ATOM 3383 C C . GLY B 1 111 ? 20.062 5.898 -1.299 1 95.38 111 GLY B C 1
ATOM 3384 O O . GLY B 1 111 ? 20.047 6.844 -0.509 1 95.38 111 GLY B O 1
ATOM 3385 N N . ASN B 1 112 ? 21.094 5.227 -1.537 1 95.44 112 ASN B N 1
ATOM 3386 C CA . ASN B 1 112 ? 22.375 5.523 -0.908 1 95.44 112 ASN B CA 1
ATOM 3387 C C . ASN B 1 112 ? 22.891 6.895 -1.32 1 95.44 112 ASN B C 1
ATOM 3389 O O . ASN B 1 112 ? 23.359 7.664 -0.479 1 95.44 112 ASN B O 1
ATOM 3393 N N . ALA B 1 113 ? 22.797 7.121 -2.541 1 96.06 113 ALA B N 1
ATOM 3394 C CA . ALA B 1 113 ? 23.25 8.414 -3.045 1 96.06 113 ALA B CA 1
ATOM 3395 C C . ALA B 1 113 ? 22.453 9.555 -2.412 1 96.06 113 ALA B C 1
ATOM 3397 O O . ALA B 1 113 ? 23.031 10.594 -2.068 1 96.06 113 ALA B O 1
ATOM 3398 N N . ALA B 1 114 ? 21.188 9.398 -2.314 1 93.94 114 ALA B N 1
ATOM 3399 C CA . ALA B 1 114 ? 20.344 10.414 -1.696 1 93.94 114 ALA B CA 1
ATOM 3400 C C . ALA B 1 114 ? 20.719 10.633 -0.235 1 93.94 114 ALA B C 1
ATOM 3402 O O . ALA B 1 114 ? 20.734 11.766 0.249 1 93.94 114 ALA B O 1
ATOM 3403 N N . GLY B 1 115 ? 21 9.531 0.411 1 92.19 115 GLY B N 1
ATOM 3404 C CA . GLY B 1 115 ? 21.469 9.648 1.785 1 92.19 115 GLY B CA 1
ATOM 3405 C C . GLY B 1 115 ? 22.766 10.406 1.914 1 92.19 115 GLY B C 1
ATOM 3406 O O . GLY B 1 115 ? 22.938 11.227 2.824 1 92.19 115 GLY B O 1
ATOM 3407 N N . ILE B 1 116 ? 23.672 10.148 1.062 1 94.5 116 ILE B N 1
ATOM 3408 C CA . ILE B 1 116 ? 24.969 10.828 1.054 1 94.5 116 ILE B CA 1
ATOM 3409 C C . ILE B 1 116 ? 24.766 12.312 0.78 1 94.5 116 ILE B C 1
ATOM 3411 O O . ILE B 1 116 ? 25.406 13.156 1.412 1 94.5 116 ILE B O 1
ATOM 3415 N N . TYR B 1 117 ? 23.906 12.586 -0.081 1 91.75 117 TYR B N 1
ATOM 3416 C CA . TYR B 1 117 ? 23.625 13.977 -0.421 1 91.75 117 TYR B CA 1
ATOM 3417 C C . TYR B 1 117 ? 23.078 14.727 0.785 1 91.75 117 TYR B C 1
ATOM 3419 O O . TYR B 1 117 ? 23.516 15.844 1.073 1 91.75 117 TYR B O 1
ATOM 3427 N N . ARG B 1 118 ? 22.172 14.188 1.425 1 87.31 118 ARG B N 1
ATOM 3428 C CA . ARG B 1 118 ? 21.625 14.812 2.619 1 87.31 118 ARG B CA 1
ATOM 3429 C C . ARG B 1 118 ? 22.703 15.047 3.666 1 87.31 118 ARG B C 1
ATOM 3431 O O . ARG B 1 118 ? 22.719 16.094 4.324 1 87.31 118 ARG B O 1
ATOM 3438 N N . CYS B 1 119 ? 23.453 14.07 3.777 1 89.75 119 CYS B N 1
ATOM 3439 C CA . CYS B 1 119 ? 24.562 14.188 4.719 1 89.75 119 CYS B CA 1
ATOM 3440 C C . CYS B 1 119 ? 25.516 15.312 4.312 1 89.75 119 CYS B C 1
ATOM 3442 O O . CYS B 1 119 ? 25.953 16.094 5.16 1 89.75 119 CYS B O 1
ATOM 3444 N N . PHE B 1 120 ? 25.812 15.406 3.096 1 91.62 120 PHE B N 1
ATOM 3445 C CA . PHE B 1 120 ? 26.688 16.438 2.553 1 91.62 120 PHE B CA 1
ATOM 3446 C C . PHE B 1 120 ? 26.156 17.828 2.859 1 91.62 120 PHE B C 1
ATOM 3448 O O . PHE B 1 120 ? 26.906 18.703 3.281 1 91.62 120 PHE B O 1
ATOM 3455 N N . ILE B 1 121 ? 24.828 17.953 2.709 1 87.25 121 ILE B N 1
ATOM 3456 C CA . ILE B 1 121 ? 24.188 19.25 2.943 1 87.25 121 ILE B CA 1
ATOM 3457 C C . ILE B 1 121 ? 24.141 19.531 4.441 1 87.25 121 ILE B C 1
ATOM 3459 O O . ILE B 1 121 ? 24.375 20.672 4.871 1 87.25 121 ILE B O 1
ATOM 3463 N N . LEU B 1 122 ? 23.891 18.609 5.191 1 86.44 122 LEU B N 1
ATOM 3464 C CA . LEU B 1 122 ? 23.797 18.766 6.637 1 86.44 122 LEU B CA 1
ATOM 3465 C C . LEU B 1 122 ? 25.141 19.172 7.234 1 86.44 122 LEU B C 1
ATOM 3467 O O . LEU B 1 122 ? 25.188 19.922 8.211 1 86.44 122 LEU B O 1
ATOM 3471 N N . TRP B 1 123 ? 26.203 18.641 6.605 1 91.44 123 TRP B N 1
ATOM 3472 C CA . TRP B 1 123 ? 27.547 18.953 7.098 1 91.44 123 TRP B CA 1
ATOM 3473 C C . TRP B 1 123 ? 28.141 20.141 6.352 1 91.44 123 TRP B C 1
ATOM 3475 O O . TRP B 1 123 ? 29.344 20.203 6.137 1 91.44 123 TRP B O 1
ATOM 3485 N N . ASN B 1 124 ? 27.312 21.016 5.906 1 89.69 124 ASN B N 1
ATOM 3486 C CA . ASN B 1 124 ? 27.719 22.266 5.266 1 89.69 124 ASN B CA 1
ATOM 3487 C C . ASN B 1 124 ? 28.625 22.016 4.059 1 89.69 124 ASN B C 1
ATOM 3489 O O . ASN B 1 124 ? 29.641 22.672 3.895 1 89.69 124 ASN B O 1
ATOM 3493 N N . SER B 1 125 ? 28.422 20.906 3.33 1 89.88 125 SER B N 1
ATOM 3494 C CA . SER B 1 125 ? 29.078 20.578 2.068 1 89.88 125 SER B CA 1
ATOM 3495 C C . SER B 1 125 ? 30.547 20.25 2.277 1 89.88 125 SER B C 1
ATOM 3497 O O . SER B 1 125 ? 31.406 20.688 1.497 1 89.88 125 SER B O 1
ATOM 3499 N N . ASP B 1 126 ? 30.875 19.609 3.336 1 89.88 126 ASP B N 1
ATOM 3500 C CA . ASP B 1 126 ? 32.25 19.156 3.604 1 89.88 126 ASP B CA 1
ATOM 3501 C C . ASP B 1 126 ? 32.5 17.812 2.945 1 89.88 126 ASP B C 1
ATOM 3503 O O . ASP B 1 126 ? 31.953 16.781 3.361 1 89.88 126 ASP B O 1
ATOM 3507 N N . TRP B 1 127 ? 33.375 17.75 2.027 1 91.62 127 TRP B N 1
ATOM 3508 C CA . TRP B 1 127 ? 33.656 16.562 1.231 1 91.62 127 TRP B CA 1
ATOM 3509 C C . TRP B 1 127 ? 34.406 15.508 2.057 1 91.62 127 TRP B C 1
ATOM 3511 O O . TRP B 1 127 ? 34.312 14.312 1.761 1 91.62 127 TRP B O 1
ATOM 3521 N N . ARG B 1 128 ? 35.125 15.922 3.047 1 92.5 128 ARG B N 1
ATOM 3522 C CA . ARG B 1 128 ? 35.906 15 3.85 1 92.5 128 ARG B CA 1
ATOM 3523 C C . ARG B 1 128 ? 35 14.039 4.621 1 92.5 128 ARG B C 1
ATOM 3525 O O . ARG B 1 128 ? 35.375 12.875 4.824 1 92.5 128 ARG B O 1
ATOM 3532 N N . ILE B 1 129 ? 33.938 14.469 5.008 1 92.56 129 ILE B N 1
ATOM 3533 C CA . ILE B 1 129 ? 33.031 13.68 5.84 1 92.56 129 ILE B CA 1
ATOM 3534 C C . ILE B 1 129 ? 32.375 12.602 4.988 1 92.56 129 ILE B C 1
ATOM 3536 O O . ILE B 1 129 ? 32.125 11.484 5.457 1 92.56 129 ILE B O 1
ATOM 3540 N N . ILE B 1 130 ? 32.125 12.898 3.643 1 94.38 130 ILE B N 1
ATOM 3541 C CA . ILE B 1 130 ? 31.344 11.969 2.824 1 94.38 130 ILE B CA 1
ATOM 3542 C C . ILE B 1 130 ? 32.281 11.148 1.953 1 94.38 130 ILE B C 1
ATOM 3544 O O . ILE B 1 130 ? 31.844 10.391 1.081 1 94.38 130 ILE B O 1
ATOM 3548 N N . ALA B 1 131 ? 33.531 11.219 2.125 1 95.75 131 ALA B N 1
ATOM 3549 C CA . ALA B 1 131 ? 34.5 10.492 1.307 1 95.75 131 ALA B CA 1
ATOM 3550 C C . ALA B 1 131 ? 34.312 8.984 1.413 1 95.75 131 ALA B C 1
ATOM 3552 O O . ALA B 1 131 ? 34.25 8.289 0.399 1 95.75 131 ALA B O 1
ATOM 3553 N N . LEU B 1 132 ? 34.25 8.531 2.625 1 95.81 132 LEU B N 1
ATOM 3554 C CA . LEU B 1 132 ? 34.062 7.098 2.832 1 95.81 132 LEU B CA 1
ATOM 3555 C C . LEU B 1 132 ? 32.75 6.641 2.248 1 95.81 132 LEU B C 1
ATOM 3557 O O . LEU B 1 132 ? 32.688 5.672 1.482 1 95.81 132 LEU B O 1
ATOM 3561 N N . PRO B 1 133 ? 31.656 7.301 2.543 1 96.69 133 PRO B N 1
ATOM 3562 C CA . PRO B 1 133 ? 30.375 6.93 1.92 1 96.69 133 PRO B CA 1
ATOM 3563 C C . PRO B 1 133 ? 30.438 6.957 0.394 1 96.69 133 PRO B C 1
ATOM 3565 O O . PRO B 1 133 ? 29.797 6.137 -0.266 1 96.69 133 PRO B O 1
ATOM 3568 N N . LEU B 1 134 ? 31.172 7.828 -0.151 1 97 134 LEU B N 1
ATOM 3569 C CA . LEU B 1 134 ? 31.297 7.895 -1.603 1 97 134 LEU B CA 1
ATOM 3570 C C . LEU B 1 134 ? 32.062 6.688 -2.137 1 97 134 LEU B C 1
ATOM 3572 O O . LEU B 1 134 ? 31.719 6.145 -3.189 1 97 134 LEU B O 1
ATOM 3576 N N . PHE B 1 135 ? 33.031 6.324 -1.432 1 97.5 135 PHE B N 1
ATOM 3577 C CA . PHE B 1 135 ? 33.781 5.133 -1.814 1 97.5 135 PHE B CA 1
ATOM 3578 C C . PHE B 1 135 ? 32.906 3.896 -1.759 1 97.5 135 PHE B C 1
ATOM 3580 O O . PHE B 1 135 ? 32.938 3.049 -2.652 1 97.5 135 PHE B O 1
ATOM 3587 N N . LEU B 1 136 ? 32.188 3.809 -0.758 1 97.94 136 LEU B N 1
ATOM 3588 C CA . LEU B 1 136 ? 31.25 2.691 -0.621 1 97.94 136 LEU B CA 1
ATOM 3589 C C . LEU B 1 136 ? 30.203 2.711 -1.734 1 97.94 136 LEU B C 1
ATOM 3591 O O . LEU B 1 136 ? 29.781 1.656 -2.213 1 97.94 136 LEU B O 1
ATOM 3595 N N . LEU B 1 137 ? 29.797 3.859 -2.125 1 98.06 137 LEU B N 1
ATOM 3596 C CA . LEU B 1 137 ? 28.844 3.986 -3.221 1 98.06 137 LEU B CA 1
ATOM 3597 C C . LEU B 1 137 ? 29.406 3.418 -4.512 1 98.06 137 LEU B C 1
ATOM 3599 O O . LEU B 1 137 ? 28.703 2.736 -5.266 1 98.06 137 LEU B O 1
ATOM 3603 N N . VAL B 1 138 ? 30.625 3.729 -4.73 1 97.75 138 VAL B N 1
ATOM 3604 C CA . VAL B 1 138 ? 31.281 3.174 -5.906 1 97.75 138 VAL B CA 1
ATOM 3605 C C . VAL B 1 138 ? 31.328 1.65 -5.805 1 97.75 138 VAL B C 1
ATOM 3607 O O . VAL B 1 138 ? 31.078 0.95 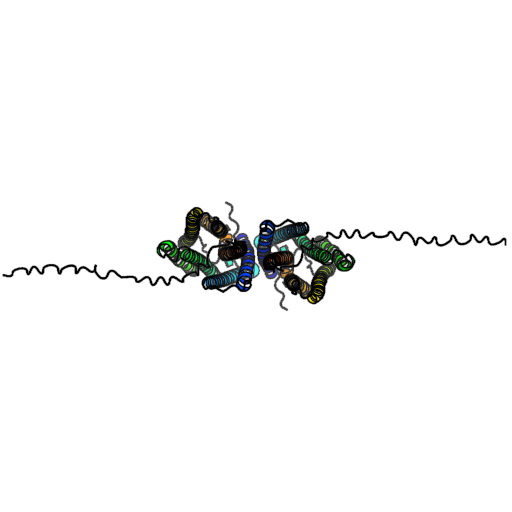-6.793 1 97.75 138 VAL B O 1
ATOM 3610 N N . GLY B 1 139 ? 31.672 1.178 -4.691 1 97.81 139 GLY B N 1
ATOM 3611 C CA . GLY B 1 139 ? 31.625 -0.258 -4.469 1 97.81 139 GLY B CA 1
ATOM 3612 C C . GLY B 1 139 ? 30.25 -0.856 -4.742 1 97.81 139 GLY B C 1
ATOM 3613 O O . GLY B 1 139 ? 30.156 -1.943 -5.312 1 97.81 139 GLY B O 1
ATOM 3614 N N . SER B 1 140 ? 29.25 -0.169 -4.324 1 97.94 140 SER B N 1
ATOM 3615 C CA . SER B 1 140 ? 27.875 -0.608 -4.566 1 97.94 140 SER B CA 1
ATOM 3616 C C . SER B 1 140 ? 27.547 -0.613 -6.059 1 97.94 140 SER B C 1
ATOM 3618 O O . SER B 1 140 ? 26.891 -1.526 -6.551 1 97.94 140 SER B O 1
ATOM 3620 N N . LEU B 1 141 ? 27.984 0.377 -6.742 1 98.06 141 LEU B N 1
ATOM 3621 C CA . LEU B 1 141 ? 27.797 0.455 -8.188 1 98.06 141 LEU B CA 1
ATOM 3622 C C . LEU B 1 141 ? 28.453 -0.728 -8.891 1 98.06 141 LEU B C 1
ATOM 3624 O O . LEU B 1 141 ? 27.812 -1.396 -9.711 1 98.06 141 LEU B O 1
ATOM 3628 N N . VAL B 1 142 ? 29.625 -0.963 -8.5 1 97.69 142 VAL B N 1
ATOM 3629 C CA . VAL B 1 142 ? 30.391 -2.023 -9.148 1 97.69 142 VAL B CA 1
ATOM 3630 C C . VAL B 1 142 ? 29.781 -3.383 -8.797 1 97.69 142 VAL B C 1
ATOM 3632 O O . VAL B 1 142 ? 29.531 -4.203 -9.68 1 97.69 142 VAL B O 1
ATOM 3635 N N . SER B 1 143 ? 29.562 -3.617 -7.59 1 97.38 143 SER B N 1
ATOM 3636 C CA . SER B 1 143 ? 29.047 -4.91 -7.164 1 97.38 143 SER B CA 1
ATOM 3637 C C . SER B 1 143 ? 27.625 -5.141 -7.699 1 97.38 143 SER B C 1
ATOM 3639 O O . SER B 1 143 ? 27.328 -6.219 -8.203 1 97.38 143 SER B O 1
ATOM 3641 N N . GLY B 1 144 ? 26.797 -4.121 -7.629 1 97.06 144 GLY B N 1
ATOM 3642 C CA . GLY B 1 144 ? 25.422 -4.242 -8.086 1 97.06 144 GLY B CA 1
ATOM 3643 C C . GLY B 1 144 ? 25.312 -4.543 -9.562 1 97.06 144 GLY B C 1
ATOM 3644 O O . GLY B 1 144 ? 24.609 -5.484 -9.961 1 97.06 144 GLY B O 1
ATOM 3645 N N . TYR B 1 145 ? 25.953 -3.822 -10.344 1 97.19 145 TYR B N 1
ATOM 3646 C CA . TYR B 1 145 ? 25.812 -3.984 -11.789 1 97.19 145 TYR B CA 1
ATOM 3647 C C . TYR B 1 145 ? 26.625 -5.18 -12.281 1 97.19 145 TYR B C 1
ATOM 3649 O O . TYR B 1 145 ? 26.297 -5.758 -13.328 1 97.19 145 TYR B O 1
ATOM 3657 N N . THR B 1 146 ? 27.656 -5.555 -11.578 1 96.38 146 THR B N 1
ATOM 3658 C CA . THR B 1 146 ? 28.344 -6.793 -11.906 1 96.38 146 THR B CA 1
ATOM 3659 C C . THR B 1 146 ? 27.438 -7.996 -11.719 1 96.38 146 THR B C 1
ATOM 3661 O O . THR B 1 146 ? 27.422 -8.914 -12.539 1 96.38 146 THR B O 1
ATOM 3664 N N . VAL B 1 147 ? 26.703 -8.008 -10.648 1 95.62 147 VAL B N 1
ATOM 3665 C CA . VAL B 1 147 ? 25.734 -9.078 -10.398 1 95.62 147 VAL B CA 1
ATOM 3666 C C . VAL B 1 147 ? 24.75 -9.172 -11.555 1 95.62 147 VAL B C 1
ATOM 3668 O O . VAL B 1 147 ? 24.469 -10.258 -12.055 1 95.62 147 VAL B O 1
ATOM 3671 N N . CYS B 1 148 ? 24.25 -8.047 -12.016 1 95.56 148 CYS B N 1
ATOM 3672 C CA . CYS B 1 148 ? 23.297 -8.016 -13.109 1 95.56 148 CYS B CA 1
ATOM 3673 C C . CYS B 1 148 ? 23.906 -8.539 -14.398 1 95.56 148 CYS B C 1
ATOM 3675 O O . CYS B 1 148 ? 23.25 -9.25 -15.164 1 95.56 148 CYS B O 1
ATOM 3677 N N . ALA B 1 149 ? 25.156 -8.25 -14.578 1 94.25 149 ALA B N 1
ATOM 3678 C CA . ALA B 1 149 ? 25.859 -8.727 -15.766 1 94.25 149 ALA B CA 1
ATOM 3679 C C . ALA B 1 149 ? 26.109 -10.234 -15.695 1 94.25 149 ALA B C 1
ATOM 3681 O O . ALA B 1 149 ? 26.062 -10.922 -16.719 1 94.25 149 ALA B O 1
ATOM 3682 N N . LEU B 1 150 ? 26.312 -10.766 -14.562 1 93.12 150 LEU B N 1
ATOM 3683 C CA . LEU B 1 150 ? 26.594 -12.18 -14.375 1 93.12 150 LEU B CA 1
ATOM 3684 C C . LEU B 1 150 ? 25.344 -13.023 -14.562 1 93.12 150 LEU B C 1
ATOM 3686 O O . LEU B 1 150 ? 25.422 -14.188 -14.961 1 93.12 150 LEU B O 1
ATOM 3690 N N . PHE B 1 151 ? 24.203 -12.469 -14.336 1 92.62 151 PHE B N 1
ATOM 3691 C CA . PHE B 1 151 ? 22.953 -13.195 -14.523 1 92.62 151 PHE B CA 1
ATOM 3692 C C . PHE B 1 151 ? 22.828 -13.703 -15.953 1 92.62 151 PHE B C 1
ATOM 3694 O O . PHE B 1 151 ? 22.328 -14.805 -16.188 1 92.62 151 PHE B O 1
ATOM 3701 N N . VAL B 1 152 ? 23.281 -12.961 -16.875 1 90.62 152 VAL B N 1
ATOM 3702 C CA . VAL B 1 152 ? 23.109 -13.289 -18.281 1 90.62 152 VAL B CA 1
ATOM 3703 C C . VAL B 1 152 ? 24.047 -14.438 -18.672 1 90.62 152 VAL B C 1
ATOM 3705 O O . VAL B 1 152 ? 23.812 -15.117 -19.672 1 90.62 152 VAL B O 1
ATOM 3708 N N . GLN B 1 153 ? 25.016 -14.781 -17.844 1 88.69 153 GLN B N 1
ATOM 3709 C CA . GLN B 1 153 ? 26.031 -15.766 -18.188 1 88.69 153 GLN B CA 1
ATOM 3710 C C . GLN B 1 153 ? 25.828 -17.062 -17.406 1 88.69 153 GLN B C 1
ATOM 3712 O O . GLN B 1 153 ? 26.438 -18.094 -17.734 1 88.69 153 GLN B O 1
ATOM 3717 N N . ILE B 1 154 ? 24.969 -17.031 -16.547 1 85 154 ILE B N 1
ATOM 3718 C CA . ILE B 1 154 ? 24.844 -18.172 -15.641 1 85 154 ILE B CA 1
ATOM 3719 C C . ILE B 1 154 ? 23.922 -19.219 -16.266 1 85 154 ILE B C 1
ATOM 3721 O O . ILE B 1 154 ? 23.031 -18.875 -17.047 1 85 154 ILE B O 1
ATOM 3725 N N . ASP B 1 155 ? 24.219 -20.422 -15.922 1 84.12 155 ASP B N 1
ATOM 3726 C CA . ASP B 1 155 ? 23.359 -21.516 -16.359 1 84.12 155 ASP B CA 1
ATOM 3727 C C . ASP B 1 155 ? 21.969 -21.406 -15.711 1 84.12 155 ASP B C 1
ATOM 3729 O O . ASP B 1 155 ? 21.859 -21.156 -14.516 1 84.12 155 ASP B O 1
ATOM 3733 N N . PRO B 1 156 ? 20.938 -21.625 -16.5 1 80.06 156 PRO B N 1
ATOM 3734 C CA . PRO B 1 156 ? 19.562 -21.484 -16 1 80.06 156 PRO B CA 1
ATOM 3735 C C . PRO B 1 156 ? 19.234 -22.438 -14.859 1 80.06 156 PRO B C 1
ATOM 3737 O O . PRO B 1 156 ? 18.281 -22.219 -14.117 1 80.06 156 PRO B O 1
ATOM 3740 N N . THR B 1 157 ? 19.984 -23.375 -14.656 1 78.62 157 THR B N 1
ATOM 3741 C CA . THR B 1 157 ? 19.719 -24.359 -13.609 1 78.62 157 THR B CA 1
ATOM 3742 C C . THR B 1 157 ? 20.406 -23.984 -12.312 1 78.62 157 THR B C 1
ATOM 3744 O O . THR B 1 157 ? 20.109 -24.547 -11.258 1 78.62 157 THR B O 1
ATOM 3747 N N . GLN B 1 158 ? 21.234 -23.016 -12.391 1 78.56 158 GLN B N 1
ATOM 3748 C CA . GLN B 1 158 ? 21.969 -22.609 -11.203 1 78.56 158 GLN B CA 1
ATOM 3749 C C . GLN B 1 158 ? 21.172 -21.625 -10.367 1 78.56 158 GLN B C 1
ATOM 3751 O O . GLN B 1 158 ? 20.281 -20.938 -10.875 1 78.56 158 GLN B O 1
ATOM 3756 N N . SER B 1 159 ? 21.516 -21.75 -9.062 1 80.44 159 SER B N 1
ATOM 3757 C CA . SER B 1 159 ? 20.844 -20.844 -8.125 1 80.44 159 SER B CA 1
ATOM 3758 C C . SER B 1 159 ? 21.703 -19.641 -7.805 1 80.44 159 SER B C 1
ATOM 3760 O O . SER B 1 159 ? 22.859 -19.547 -8.25 1 80.44 159 SER B O 1
ATOM 3762 N N . VAL B 1 160 ? 21.125 -18.641 -7.086 1 79.94 160 VAL B N 1
ATOM 3763 C CA . VAL B 1 160 ? 21.812 -17.406 -6.715 1 79.94 160 VAL B CA 1
ATOM 3764 C C . VAL B 1 160 ? 22.938 -17.703 -5.723 1 79.94 160 VAL B C 1
ATOM 3766 O O . VAL B 1 160 ? 23.812 -16.875 -5.5 1 79.94 160 VAL B O 1
ATOM 3769 N N . PHE B 1 161 ? 23.094 -18.922 -5.281 1 80 161 PHE B N 1
ATOM 3770 C CA . PHE B 1 161 ? 24.047 -19.266 -4.242 1 80 161 PHE B CA 1
ATOM 3771 C C . PHE B 1 161 ? 25.312 -19.859 -4.852 1 80 161 PHE B C 1
ATOM 3773 O O . PHE B 1 161 ? 26.203 -20.328 -4.129 1 80 161 PHE B O 1
ATOM 3780 N N . THR B 1 162 ? 25.406 -19.734 -6.164 1 79.31 162 THR B N 1
ATOM 3781 C CA . THR B 1 162 ? 26.625 -20.188 -6.832 1 79.31 162 THR B CA 1
ATOM 3782 C C . THR B 1 162 ? 27.797 -19.281 -6.477 1 79.31 162 THR B C 1
ATOM 3784 O O . THR B 1 162 ? 27.625 -18.062 -6.301 1 79.31 162 THR B O 1
ATOM 3787 N N . ASN B 1 163 ? 28.844 -19.797 -6.438 1 79.19 163 ASN B N 1
ATOM 3788 C CA . ASN B 1 163 ? 30 -19.219 -5.766 1 79.19 163 ASN B CA 1
ATOM 3789 C C . ASN B 1 163 ? 30.297 -17.797 -6.262 1 79.19 163 ASN B C 1
ATOM 3791 O O . ASN B 1 163 ? 30.344 -16.859 -5.477 1 79.19 163 ASN B O 1
ATOM 3795 N N . ARG B 1 164 ? 30.516 -17.609 -7.516 1 83.38 164 ARG B N 1
ATOM 3796 C CA . ARG B 1 164 ? 30.875 -16.281 -8.016 1 83.38 164 ARG B CA 1
ATOM 3797 C C . ARG B 1 164 ? 29.75 -15.281 -7.785 1 83.38 164 ARG B C 1
ATOM 3799 O O . ARG B 1 164 ? 30 -14.172 -7.309 1 83.38 164 ARG B O 1
ATOM 3806 N N . LEU B 1 165 ? 28.641 -15.633 -8.039 1 89.62 165 LEU B N 1
ATOM 3807 C CA . LEU B 1 165 ? 27.469 -14.773 -7.848 1 89.62 165 LEU B CA 1
ATOM 3808 C C . LEU B 1 165 ? 27.234 -14.492 -6.367 1 89.62 165 LEU B C 1
ATOM 3810 O O . LEU B 1 165 ? 26.953 -13.352 -5.988 1 89.62 165 LEU B O 1
ATOM 3814 N N . ASN B 1 166 ? 27.453 -15.461 -5.645 1 92.19 166 ASN B N 1
ATOM 3815 C CA . ASN B 1 166 ? 27.219 -15.367 -4.207 1 92.19 166 ASN B CA 1
ATOM 3816 C C . ASN B 1 166 ? 28.125 -14.312 -3.564 1 92.19 166 ASN B C 1
ATOM 3818 O O . ASN B 1 166 ? 27.656 -13.508 -2.756 1 92.19 166 ASN B O 1
ATOM 3822 N N . SER B 1 167 ? 29.344 -14.258 -3.934 1 93.25 167 SER B N 1
ATOM 3823 C CA . SER B 1 167 ? 30.281 -13.312 -3.357 1 93.25 167 SER B CA 1
ATOM 3824 C C . SER B 1 167 ? 29.922 -11.875 -3.721 1 93.25 167 SER B C 1
ATOM 3826 O O . SER B 1 167 ? 29.969 -10.984 -2.869 1 93.25 167 SER B O 1
ATOM 3828 N N . TRP B 1 168 ? 29.578 -11.664 -4.891 1 94.69 168 TRP B N 1
ATOM 3829 C CA . TRP B 1 168 ? 29.219 -10.328 -5.355 1 94.69 168 TRP B CA 1
ATOM 3830 C C . TRP B 1 168 ? 27.922 -9.844 -4.715 1 94.69 168 TRP B C 1
ATOM 3832 O O . TRP B 1 168 ? 27.812 -8.68 -4.336 1 94.69 168 TRP B O 1
ATOM 3842 N N . ILE B 1 169 ? 26.984 -10.742 -4.617 1 95.62 169 ILE B N 1
ATOM 3843 C CA . ILE B 1 169 ? 25.703 -10.391 -4.016 1 95.62 169 ILE B CA 1
ATOM 3844 C C . ILE B 1 169 ? 25.891 -10.062 -2.535 1 95.62 169 ILE B C 1
ATOM 3846 O O . ILE B 1 169 ? 25.375 -9.062 -2.037 1 95.62 169 ILE B O 1
ATOM 3850 N N . GLN B 1 170 ? 26.688 -10.828 -1.896 1 95.88 170 GLN B N 1
ATOM 3851 C CA . GLN B 1 170 ? 26.953 -10.594 -0.481 1 95.88 170 GLN B CA 1
ATOM 3852 C C . GLN B 1 170 ? 27.688 -9.266 -0.273 1 95.88 170 GLN B C 1
ATOM 3854 O O . GLN B 1 170 ? 27.391 -8.539 0.685 1 95.88 170 GLN B O 1
ATOM 3859 N N . ALA B 1 171 ? 28.562 -9.023 -1.132 1 95.94 171 ALA B N 1
ATOM 3860 C CA . ALA B 1 171 ? 29.266 -7.75 -1.057 1 95.94 171 ALA B CA 1
ATOM 3861 C C . ALA B 1 171 ? 28.312 -6.578 -1.229 1 95.94 171 ALA B C 1
ATOM 3863 O O . ALA B 1 171 ? 28.375 -5.594 -0.487 1 95.94 171 ALA B O 1
ATOM 3864 N N . PHE B 1 172 ? 27.453 -6.695 -2.176 1 97.06 172 PHE B N 1
ATOM 3865 C CA . PHE B 1 172 ? 26.469 -5.645 -2.443 1 97.06 172 PHE B CA 1
ATOM 3866 C C . PHE B 1 172 ? 25.594 -5.41 -1.225 1 97.06 172 PHE B C 1
ATOM 3868 O O . PHE B 1 172 ? 25.359 -4.266 -0.828 1 97.06 172 PHE B O 1
ATOM 3875 N N . TYR B 1 173 ? 25.141 -6.512 -0.605 1 97.31 173 TYR B N 1
ATOM 3876 C CA . TYR B 1 173 ? 24.281 -6.406 0.575 1 97.31 173 TYR B CA 1
ATOM 3877 C C . TYR B 1 173 ? 25.062 -5.812 1.749 1 97.31 173 TYR B C 1
ATOM 3879 O O . TYR B 1 173 ? 24.531 -4.965 2.479 1 97.31 173 TYR B O 1
ATOM 3887 N N . ALA B 1 174 ? 26.234 -6.211 1.926 1 97.06 174 ALA B N 1
ATOM 3888 C CA . ALA B 1 174 ? 27.047 -5.734 3.041 1 97.06 174 ALA B CA 1
ATOM 3889 C C . ALA B 1 174 ? 27.328 -4.238 2.922 1 97.06 174 ALA B C 1
ATOM 3891 O O . ALA B 1 174 ? 27.234 -3.504 3.91 1 97.06 174 ALA B O 1
ATOM 3892 N N . ILE B 1 175 ? 27.641 -3.838 1.771 1 97.5 175 ILE B N 1
ATOM 3893 C CA . ILE B 1 175 ? 27.906 -2.426 1.538 1 97.5 175 ILE B CA 1
ATOM 3894 C C . ILE B 1 175 ? 26.656 -1.601 1.84 1 97.5 175 ILE B C 1
ATOM 3896 O O . ILE B 1 175 ? 26.75 -0.522 2.432 1 97.5 175 ILE B O 1
ATOM 3900 N N . ALA B 1 176 ? 25.531 -2.104 1.421 1 96.56 176 ALA B N 1
ATOM 3901 C CA . ALA B 1 176 ? 24.281 -1.394 1.662 1 96.56 176 ALA B CA 1
ATOM 3902 C C . ALA B 1 176 ? 24.031 -1.202 3.156 1 96.56 176 ALA B C 1
ATOM 3904 O O . ALA B 1 176 ? 23.641 -0.115 3.594 1 96.56 176 ALA B O 1
ATOM 3905 N N . VAL B 1 177 ? 24.281 -2.213 3.906 1 96.69 177 VAL B N 1
ATOM 3906 C CA . VAL B 1 177 ? 24.078 -2.166 5.352 1 96.69 177 VAL B CA 1
ATOM 3907 C C . VAL B 1 177 ? 25.047 -1.16 5.973 1 96.69 177 VAL B C 1
ATOM 3909 O O . VAL B 1 177 ? 24.625 -0.282 6.734 1 96.69 177 VAL B O 1
ATOM 3912 N N . VAL B 1 178 ? 26.266 -1.249 5.625 1 96.62 178 VAL B N 1
ATOM 3913 C CA . VAL B 1 178 ? 27.297 -0.384 6.191 1 96.62 178 VAL B CA 1
ATOM 3914 C C . VAL B 1 178 ? 27.031 1.064 5.781 1 96.62 178 VAL B C 1
ATOM 3916 O O . VAL B 1 178 ? 27.156 1.979 6.602 1 96.62 178 VAL B O 1
ATOM 3919 N N . GLN B 1 179 ? 26.719 1.227 4.555 1 96.19 179 GLN B N 1
ATOM 3920 C CA . GLN B 1 179 ? 26.406 2.559 4.043 1 96.19 179 GLN B CA 1
ATOM 3921 C C . GLN B 1 179 ? 25.281 3.207 4.844 1 96.19 179 GLN B C 1
ATOM 3923 O O . GLN B 1 179 ? 25.391 4.371 5.242 1 96.19 179 GLN B O 1
ATOM 3928 N N . ASN B 1 180 ? 24.219 2.506 5.039 1 94.88 180 ASN B N 1
ATOM 3929 C CA . ASN B 1 180 ? 23.078 3.014 5.781 1 94.88 180 ASN B CA 1
ATOM 3930 C C . ASN B 1 180 ? 23.453 3.371 7.219 1 94.88 180 ASN B C 1
ATOM 3932 O O . ASN B 1 180 ? 23.078 4.438 7.711 1 94.88 180 ASN B O 1
ATOM 3936 N N . ILE B 1 181 ? 24.234 2.541 7.809 1 94.19 181 ILE B N 1
ATOM 3937 C CA . ILE B 1 181 ? 24.656 2.771 9.188 1 94.19 181 ILE B CA 1
ATOM 3938 C C . ILE B 1 181 ? 25.531 4.023 9.25 1 94.19 181 ILE B C 1
ATOM 3940 O O . ILE B 1 181 ? 25.312 4.891 10.102 1 94.19 181 ILE B O 1
ATOM 3944 N N . ILE B 1 182 ? 26.422 4.133 8.398 1 95.06 182 ILE B N 1
ATOM 3945 C CA . ILE B 1 182 ? 27.391 5.227 8.422 1 95.06 182 ILE B CA 1
ATOM 3946 C C . ILE B 1 182 ? 26.688 6.547 8.148 1 95.06 182 ILE B C 1
ATOM 3948 O O . ILE B 1 182 ? 26.844 7.516 8.891 1 95.06 182 ILE B O 1
ATOM 3952 N N . THR B 1 183 ? 25.891 6.625 7.113 1 93.44 183 THR B N 1
ATOM 3953 C CA . THR B 1 183 ? 25.234 7.867 6.742 1 93.44 183 THR B CA 1
ATOM 3954 C C . THR B 1 183 ? 24.25 8.297 7.824 1 93.44 183 THR B C 1
ATOM 3956 O O . THR B 1 183 ? 24.188 9.469 8.188 1 93.44 183 THR B O 1
ATOM 3959 N N . THR B 1 184 ? 23.516 7.352 8.32 1 91.19 184 THR B N 1
ATOM 3960 C CA . THR B 1 184 ? 22.562 7.668 9.383 1 91.19 184 THR B CA 1
ATOM 3961 C C . THR B 1 184 ? 23.297 8.141 10.641 1 91.19 184 THR B C 1
ATOM 3963 O O . THR B 1 184 ? 22.891 9.125 11.266 1 91.19 184 THR B O 1
ATOM 3966 N N . SER B 1 185 ? 24.344 7.484 10.961 1 92.19 185 SER B N 1
ATOM 3967 C CA . SER B 1 185 ? 25.125 7.863 12.141 1 92.19 185 SER B CA 1
ATOM 3968 C C . SER B 1 185 ? 25.75 9.242 11.969 1 92.19 185 SER B C 1
ATOM 3970 O O . SER B 1 185 ? 25.781 10.039 12.906 1 92.19 185 SER B O 1
ATOM 3972 N N . LEU B 1 186 ? 26.266 9.531 10.883 1 92.75 186 LEU B N 1
ATOM 3973 C CA . LEU B 1 186 ? 26.859 10.828 10.609 1 92.75 186 LEU B CA 1
ATOM 3974 C C . LEU B 1 186 ? 25.828 11.945 10.719 1 92.75 186 LEU B C 1
ATOM 3976 O O . LEU B 1 186 ? 26.094 12.992 11.305 1 92.75 186 LEU B O 1
ATOM 3980 N N . MET B 1 187 ? 24.688 11.727 10.172 1 91 187 MET B N 1
ATOM 3981 C CA . MET B 1 187 ? 23.625 12.734 10.227 1 91 187 MET B CA 1
ATOM 3982 C C . MET B 1 187 ? 23.125 12.922 11.656 1 91 187 MET B C 1
ATOM 3984 O O . MET B 1 187 ? 22.984 14.055 12.117 1 91 187 MET B O 1
ATOM 3988 N N . ALA B 1 188 ? 22.906 11.828 12.281 1 88.44 188 ALA B N 1
ATOM 3989 C CA . ALA B 1 188 ? 22.438 11.898 13.664 1 88.44 188 ALA B CA 1
ATOM 3990 C C . ALA B 1 188 ? 23.469 12.594 14.555 1 88.44 188 ALA B C 1
ATOM 3992 O O . ALA B 1 188 ? 23.109 13.391 15.422 1 88.44 188 ALA B O 1
ATOM 3993 N N . PHE B 1 189 ? 24.703 12.312 14.359 1 89.94 189 PHE B N 1
ATOM 3994 C CA . PHE B 1 189 ? 25.766 12.891 15.148 1 89.94 189 PHE B CA 1
ATOM 3995 C C . PHE B 1 189 ? 25.859 14.398 14.922 1 89.94 189 PHE B C 1
ATOM 3997 O O . PHE B 1 189 ? 26.031 15.164 15.875 1 89.94 189 PHE B O 1
ATOM 4004 N N . ARG B 1 190 ? 25.734 14.836 13.758 1 89 190 ARG B N 1
ATOM 4005 C CA . ARG B 1 190 ? 25.766 16.266 13.438 1 89 190 ARG B CA 1
ATOM 4006 C C . ARG B 1 190 ? 24.625 17.016 14.117 1 89 190 ARG B C 1
ATOM 4008 O O . ARG B 1 190 ? 24.828 18.078 14.688 1 89 190 ARG B O 1
ATOM 4015 N N . ILE B 1 191 ? 23.516 16.453 14.023 1 85.75 191 ILE B N 1
ATOM 4016 C CA . ILE B 1 191 ? 22.328 17.078 14.617 1 85.75 191 ILE B CA 1
ATOM 4017 C C . ILE B 1 191 ? 22.5 17.141 16.141 1 85.75 191 ILE B C 1
ATOM 4019 O O . ILE B 1 191 ? 22.203 18.156 16.766 1 85.75 191 ILE B O 1
ATOM 4023 N N . TRP B 1 192 ? 23 16.031 16.672 1 84.25 192 TRP B N 1
ATOM 4024 C CA . TRP B 1 192 ? 23.234 15.977 18.109 1 84.25 192 TRP B CA 1
ATOM 4025 C C . TRP B 1 192 ? 24.266 17.016 18.531 1 84.25 192 TRP B C 1
ATOM 4027 O O . TRP B 1 192 ? 24.078 17.719 19.516 1 84.25 192 TRP B O 1
ATOM 4037 N N . ARG B 1 193 ? 25.297 17.156 17.844 1 85.06 193 ARG B N 1
ATOM 4038 C CA . ARG B 1 193 ? 26.359 18.109 18.156 1 85.06 193 ARG B CA 1
ATOM 4039 C C . ARG B 1 193 ? 25.859 19.531 18.062 1 85.06 193 ARG B C 1
ATOM 4041 O O . ARG B 1 193 ? 26.188 20.375 18.891 1 85.06 193 ARG B O 1
ATOM 4048 N N . THR B 1 194 ? 25.078 19.797 17.078 1 83.31 194 THR B N 1
ATOM 4049 C CA . THR B 1 194 ? 24.531 21.141 16.891 1 83.31 194 THR B CA 1
ATOM 4050 C C . THR B 1 194 ? 23.531 21.469 17.984 1 83.31 194 THR B C 1
ATOM 4052 O O . THR B 1 194 ? 23.484 22.609 18.469 1 83.31 194 THR B O 1
ATOM 4055 N N . SER B 1 195 ? 22.781 20.484 18.328 1 82.06 195 SER B N 1
ATOM 4056 C CA . SER B 1 195 ? 21.812 20.672 19.391 1 82.06 195 SER B CA 1
ATOM 4057 C C . SER B 1 195 ? 22.5 20.938 20.734 1 82.06 195 SER B C 1
ATOM 4059 O O . SER B 1 195 ? 22.062 21.781 21.516 1 82.06 195 SER B O 1
ATOM 4061 N N . THR B 1 196 ? 23.484 20.25 21 1 81.38 196 THR B N 1
ATOM 4062 C CA . THR B 1 196 ? 24.219 20.391 22.25 1 81.38 196 THR B CA 1
ATOM 4063 C C . THR B 1 196 ? 24.906 21.75 22.312 1 81.38 196 THR B C 1
ATOM 4065 O O . THR B 1 196 ? 24.969 22.391 23.375 1 81.38 196 THR B O 1
ATOM 4068 N N . LYS B 1 197 ? 25.344 22.219 21.266 1 79.12 197 LYS B N 1
ATOM 4069 C CA . LYS B 1 197 ? 25.969 23.531 21.203 1 79.12 197 LYS B CA 1
ATOM 4070 C C . LYS B 1 197 ? 24.938 24.641 21.391 1 79.12 197 LYS B C 1
ATOM 4072 O O . LYS B 1 197 ? 25.219 25.641 22.047 1 79.12 197 LYS B O 1
ATOM 4077 N N . SER B 1 198 ? 23.797 24.375 20.812 1 76 198 SER B N 1
ATOM 4078 C CA . SER B 1 198 ? 22.734 25.375 20.922 1 76 198 SER B CA 1
ATOM 4079 C C . SER B 1 198 ? 22.125 25.359 22.312 1 76 198 SER B C 1
ATOM 4081 O O . SER B 1 198 ? 21.609 26.375 22.781 1 76 198 SER B O 1
ATOM 4083 N N . ALA B 1 199 ? 21.922 24.219 22.844 1 69.81 199 ALA B N 1
ATOM 4084 C CA . ALA B 1 199 ? 21.391 24.094 24.203 1 69.81 199 ALA B CA 1
ATOM 4085 C C . ALA B 1 199 ? 22.188 24.953 25.188 1 69.81 199 ALA B C 1
ATOM 4087 O O . ALA B 1 199 ? 21.641 25.422 26.188 1 69.81 199 ALA B O 1
ATOM 4088 N N . GLN B 1 200 ? 23.391 25.062 24.875 1 63.59 200 GLN B N 1
ATOM 4089 C CA . GLN B 1 200 ? 24.203 25.938 25.719 1 63.59 200 GLN B CA 1
ATOM 4090 C C . GLN B 1 200 ? 23.688 27.375 25.688 1 63.59 200 GLN B C 1
ATOM 4092 O O . GLN B 1 200 ? 23.859 28.125 26.656 1 63.59 200 GLN B O 1
ATOM 4097 N N . TYR B 1 201 ? 23 27.734 24.609 1 59.12 201 TYR B N 1
ATOM 4098 C CA . TYR B 1 201 ? 22.484 29.094 24.484 1 59.12 201 TYR B CA 1
ATOM 4099 C C . TYR B 1 201 ? 20.969 29.125 24.734 1 59.12 201 TYR B C 1
ATOM 4101 O O . TYR B 1 201 ? 20.297 30.078 24.344 1 59.12 201 TYR B O 1
ATOM 4109 N N . LYS B 1 202 ? 20.297 28.297 25.578 1 55.12 202 LYS B N 1
ATOM 4110 C CA . LYS B 1 202 ? 18.953 28.203 26.125 1 55.12 202 LYS B CA 1
ATOM 4111 C C . LYS B 1 202 ? 17.906 28.031 25.031 1 55.12 202 LYS B C 1
ATOM 4113 O O . LYS B 1 202 ? 16.719 28.328 25.234 1 55.12 202 LYS B O 1
ATOM 4118 N N . THR B 1 203 ? 18.391 27.812 23.797 1 52.44 203 THR B N 1
ATOM 4119 C CA . THR B 1 203 ? 17.359 27.672 22.766 1 52.44 203 THR B CA 1
ATOM 4120 C C . THR B 1 203 ? 16.828 26.234 22.734 1 52.44 203 THR B C 1
ATOM 4122 O O . THR B 1 203 ? 17.594 25.281 22.875 1 52.44 203 THR B O 1
ATOM 4125 N N . GLU B 1 204 ? 15.672 26.047 23.156 1 53.69 204 GLU B N 1
ATOM 4126 C CA . GLU B 1 204 ? 14.93 24.781 23.172 1 53.69 204 GLU B CA 1
ATOM 4127 C C . GLU B 1 204 ? 15.469 23.812 22.125 1 53.69 204 GLU B C 1
ATOM 4129 O O . GLU B 1 204 ? 15.758 24.219 20.984 1 53.69 204 GLU B O 1
ATOM 4134 N N . ASN B 1 205 ? 16.062 22.719 22.562 1 59.59 205 ASN B N 1
ATOM 4135 C CA . ASN B 1 205 ? 16.594 21.578 21.828 1 59.59 205 ASN B CA 1
ATOM 4136 C C . ASN B 1 205 ? 15.727 21.234 20.609 1 59.59 205 ASN B C 1
ATOM 4138 O O . ASN B 1 205 ? 15.078 20.188 20.578 1 59.59 205 ASN B O 1
ATOM 4142 N N . ALA B 1 206 ? 15.531 22.219 19.688 1 65.19 206 ALA B N 1
ATOM 4143 C CA . ALA B 1 206 ? 14.602 22.219 18.562 1 65.19 206 ALA B CA 1
ATOM 4144 C C . ALA B 1 206 ? 15.047 21.25 17.484 1 65.19 206 ALA B C 1
ATOM 4146 O O . ALA B 1 206 ? 14.242 20.828 16.641 1 65.19 206 ALA B O 1
ATOM 4147 N N . LEU B 1 207 ? 16.359 20.656 17.625 1 74.69 207 LEU B N 1
ATOM 4148 C CA . LEU B 1 207 ? 16.875 19.875 16.516 1 74.69 207 LEU B CA 1
ATOM 4149 C C . LEU B 1 207 ? 16.828 18.391 16.828 1 74.69 207 LEU B C 1
ATOM 4151 O O . LEU B 1 207 ? 16.875 17.547 15.922 1 74.69 207 LEU B O 1
ATOM 4155 N N . LEU B 1 208 ? 16.672 17.984 18.062 1 76.25 208 LEU B N 1
ATOM 4156 C CA . LEU B 1 208 ? 16.719 16.578 18.453 1 76.25 208 LEU B CA 1
ATOM 4157 C C . LEU B 1 208 ? 15.547 15.812 17.875 1 76.25 208 LEU B C 1
ATOM 4159 O O . LEU B 1 208 ? 15.695 14.656 17.469 1 76.25 208 LEU B O 1
ATOM 4163 N N . PRO B 1 209 ? 14.477 16.438 17.828 1 76 209 PRO B N 1
ATOM 4164 C CA . PRO B 1 209 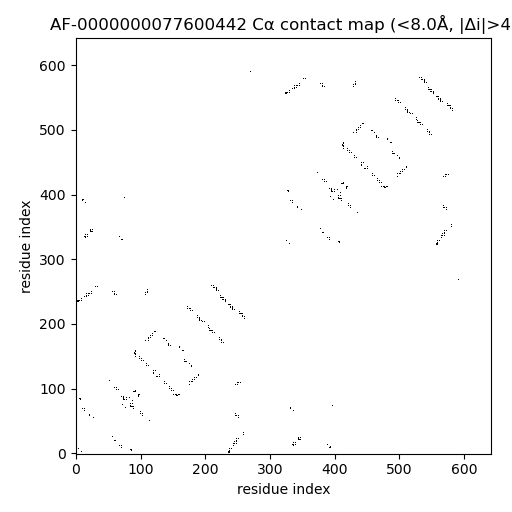? 13.367 15.727 17.188 1 76 209 PRO B CA 1
ATOM 4165 C C . PRO B 1 209 ? 13.625 15.414 15.719 1 76 209 PRO B C 1
ATOM 4167 O O . PRO B 1 209 ? 13.141 14.406 15.203 1 76 209 PRO B O 1
ATOM 4170 N N . ILE B 1 210 ? 14.383 16.172 15.156 1 75.19 210 ILE B N 1
ATOM 4171 C CA . ILE B 1 210 ? 14.734 15.906 13.766 1 75.19 210 ILE B CA 1
ATOM 4172 C C . ILE B 1 210 ? 15.633 14.672 13.68 1 75.19 210 ILE B C 1
ATOM 4174 O O . ILE B 1 210 ? 15.477 13.852 12.781 1 75.19 210 ILE B O 1
ATOM 4178 N N . ALA B 1 211 ? 16.531 14.586 14.57 1 79.88 211 ALA B N 1
ATOM 4179 C CA . ALA B 1 211 ? 17.375 13.406 14.633 1 79.88 211 ALA B CA 1
ATOM 4180 C C . ALA B 1 211 ? 16.547 12.141 14.852 1 79.88 211 ALA B C 1
ATOM 4182 O O . ALA B 1 211 ? 16.828 11.094 14.266 1 79.88 211 ALA B O 1
ATOM 4183 N N . ARG B 1 212 ? 15.562 12.227 15.602 1 80 212 ARG B N 1
ATOM 4184 C CA . ARG B 1 212 ? 14.68 11.094 15.859 1 80 212 ARG B CA 1
ATOM 4185 C C . ARG B 1 212 ? 13.93 10.688 14.594 1 80 212 ARG B C 1
ATOM 4187 O O . ARG B 1 212 ? 13.789 9.5 14.305 1 80 212 ARG B O 1
ATOM 4194 N N . ILE B 1 213 ? 13.5 11.625 13.906 1 79.12 213 ILE B N 1
ATOM 4195 C CA . ILE B 1 213 ? 12.805 11.383 12.648 1 79.12 213 ILE B CA 1
ATOM 4196 C C . ILE B 1 213 ? 13.719 10.625 11.688 1 79.12 213 ILE B C 1
ATOM 4198 O O . ILE B 1 213 ? 13.297 9.641 11.078 1 79.12 213 ILE B O 1
ATOM 4202 N N . LEU B 1 214 ? 14.93 11.031 11.633 1 81.25 214 LEU B N 1
ATOM 4203 C CA . LEU B 1 214 ? 15.883 10.422 10.711 1 81.25 214 LEU B CA 1
ATOM 4204 C C . LEU B 1 214 ? 16.188 8.977 11.117 1 81.25 214 LEU B C 1
ATOM 4206 O O . LEU B 1 214 ? 16.109 8.07 10.281 1 81.25 214 LEU B O 1
ATOM 4210 N N . ILE B 1 215 ? 16.422 8.797 12.32 1 80.12 215 ILE B N 1
ATOM 4211 C CA . ILE B 1 215 ? 16.812 7.484 12.828 1 80.12 215 ILE B CA 1
ATOM 4212 C C . ILE B 1 215 ? 15.633 6.52 12.703 1 80.12 215 ILE B C 1
ATOM 4214 O O . ILE B 1 215 ? 15.797 5.391 12.234 1 80.12 215 ILE B O 1
ATOM 4218 N N . GLU B 1 216 ? 14.484 6.969 12.992 1 80.88 216 GLU B N 1
ATOM 4219 C CA . GLU B 1 216 ? 13.289 6.125 12.938 1 80.88 216 GLU B CA 1
ATOM 4220 C C . GLU B 1 216 ? 12.945 5.754 11.492 1 80.88 216 GLU B C 1
ATOM 4222 O O . GLU B 1 216 ? 12.562 4.613 11.219 1 80.88 216 GLU B O 1
ATOM 4227 N N . SER B 1 217 ? 13.062 6.656 10.633 1 83.12 217 SER B N 1
ATOM 4228 C CA . SER B 1 217 ? 12.734 6.398 9.234 1 83.12 217 SER B CA 1
ATOM 4229 C C . SER B 1 217 ? 13.766 5.484 8.586 1 83.12 217 SER B C 1
ATOM 4231 O O . SER B 1 217 ? 13.414 4.613 7.785 1 83.12 217 SER B O 1
ATOM 4233 N N . ALA B 1 218 ? 15.016 5.703 8.961 1 87.12 218 ALA B N 1
ATOM 4234 C CA . ALA B 1 218 ? 16.094 4.902 8.375 1 87.12 218 ALA B CA 1
ATOM 4235 C C . ALA B 1 218 ? 16.109 3.492 8.961 1 87.12 218 ALA B C 1
ATOM 4237 O O . ALA B 1 218 ? 16.656 2.57 8.359 1 87.12 218 ALA B O 1
ATOM 4238 N N . ALA B 1 219 ? 15.562 3.328 10.141 1 88.88 219 ALA B N 1
ATOM 4239 C CA . ALA B 1 219 ? 15.57 2.045 10.836 1 88.88 219 ALA B CA 1
ATOM 4240 C C . ALA B 1 219 ? 14.859 0.973 10.023 1 88.88 219 ALA B C 1
ATOM 4242 O O . ALA B 1 219 ? 15.305 -0.174 9.961 1 88.88 219 ALA B O 1
ATOM 4243 N N . LEU B 1 220 ? 13.797 1.347 9.414 1 89.5 220 LEU B N 1
ATOM 4244 C CA . LEU B 1 220 ? 13.039 0.374 8.633 1 89.5 220 LEU B CA 1
ATOM 4245 C C . LEU B 1 220 ? 13.891 -0.21 7.512 1 89.5 220 LEU B C 1
ATOM 4247 O O . LEU B 1 220 ? 13.969 -1.431 7.355 1 89.5 220 LEU B O 1
ATOM 4251 N N . GLN B 1 221 ? 14.492 0.612 6.805 1 93.25 221 GLN B N 1
ATOM 4252 C CA . GLN B 1 221 ? 15.336 0.16 5.707 1 93.25 221 GLN B CA 1
ATOM 4253 C C . GLN B 1 221 ? 16.516 -0.658 6.219 1 93.25 221 GLN B C 1
ATOM 4255 O O . GLN B 1 221 ? 16.875 -1.677 5.625 1 93.25 221 GLN B O 1
ATOM 4260 N N . LEU B 1 222 ? 17.078 -0.228 7.254 1 93.81 222 LEU B N 1
ATOM 4261 C CA . LEU B 1 222 ? 18.219 -0.925 7.832 1 93.81 222 LEU B CA 1
ATOM 4262 C C . LEU B 1 222 ? 17.828 -2.326 8.289 1 93.81 222 LEU B C 1
ATOM 4264 O O . LEU B 1 222 ? 18.562 -3.289 8.055 1 93.81 222 LEU B O 1
ATOM 4268 N N . VAL B 1 223 ? 16.734 -2.453 8.93 1 94.62 223 VAL B N 1
ATOM 4269 C CA . VAL B 1 223 ? 16.266 -3.75 9.414 1 94.62 223 VAL B CA 1
ATOM 4270 C C . VAL B 1 223 ? 16.062 -4.695 8.234 1 94.62 223 VAL B C 1
ATOM 4272 O O . VAL B 1 223 ? 16.484 -5.855 8.273 1 94.62 223 VAL B O 1
ATOM 4275 N N . VAL B 1 224 ? 15.445 -4.207 7.211 1 96.31 224 VAL B N 1
ATOM 4276 C CA . VAL B 1 224 ? 15.195 -5.02 6.027 1 96.31 224 VAL B CA 1
ATOM 4277 C C . VAL B 1 224 ? 16.531 -5.477 5.43 1 96.31 224 VAL B C 1
ATOM 4279 O O . VAL B 1 224 ? 16.672 -6.645 5.062 1 96.31 224 VAL B O 1
ATOM 4282 N N . GLU B 1 225 ? 17.469 -4.621 5.406 1 97 225 GLU B N 1
ATOM 4283 C CA . GLU B 1 225 ? 18.766 -4.93 4.789 1 97 225 GLU B CA 1
ATOM 4284 C C . GLU B 1 225 ? 19.562 -5.91 5.641 1 97 225 GLU B C 1
ATOM 4286 O O . GLU B 1 225 ? 20.203 -6.824 5.113 1 97 225 GLU B O 1
ATOM 4291 N N . ILE B 1 226 ? 19.531 -5.707 6.883 1 96.75 226 ILE B N 1
ATOM 4292 C CA . ILE B 1 226 ? 20.25 -6.609 7.777 1 96.75 226 ILE B CA 1
ATOM 4293 C C . ILE B 1 226 ? 19.656 -8.008 7.695 1 96.75 226 ILE B C 1
ATOM 4295 O O . ILE B 1 226 ? 20.375 -9 7.621 1 96.75 226 ILE B O 1
ATOM 4299 N N . LEU B 1 227 ? 18.359 -8.086 7.727 1 97 227 LEU B N 1
ATOM 4300 C CA . LEU B 1 227 ? 17.688 -9.383 7.641 1 97 227 LEU B CA 1
ATOM 4301 C C . LEU B 1 227 ? 17.953 -10.039 6.293 1 97 227 LEU B C 1
ATOM 4303 O O . LEU B 1 227 ? 18.125 -11.258 6.215 1 97 227 LEU B O 1
ATOM 4307 N N . LEU B 1 228 ? 17.922 -9.234 5.27 1 97.31 228 LEU B N 1
ATOM 4308 C CA . LEU B 1 228 ? 18.203 -9.75 3.939 1 97.31 228 LEU B CA 1
ATOM 4309 C C . LEU B 1 228 ? 19.609 -10.352 3.883 1 97.31 228 LEU B C 1
ATOM 4311 O O . LEU B 1 228 ? 19.797 -11.469 3.406 1 97.31 228 LEU B O 1
ATOM 4315 N N . LEU B 1 229 ? 20.547 -9.625 4.391 1 96.25 229 LEU B N 1
ATOM 4316 C CA . LEU B 1 229 ? 21.938 -10.094 4.41 1 96.25 229 LEU B CA 1
ATOM 4317 C C . LEU B 1 229 ? 22.062 -11.359 5.25 1 96.25 229 LEU B C 1
ATOM 4319 O O . LEU B 1 229 ? 22.719 -12.32 4.84 1 96.25 229 LEU B O 1
ATOM 4323 N N . ALA B 1 230 ? 21.438 -11.398 6.367 1 96.12 230 ALA B N 1
ATOM 4324 C CA . ALA B 1 230 ? 21.5 -12.547 7.27 1 96.12 230 ALA B CA 1
ATOM 4325 C C . ALA B 1 230 ? 20.891 -13.789 6.629 1 96.12 230 ALA B C 1
ATOM 4327 O O . ALA B 1 230 ? 21.484 -14.867 6.652 1 96.12 230 ALA B O 1
ATOM 4328 N N . LEU B 1 231 ? 19.781 -13.641 6.016 1 95.12 231 LEU B N 1
ATOM 4329 C CA . LEU B 1 231 ? 19.094 -14.766 5.391 1 95.12 231 LEU B CA 1
ATOM 4330 C C . LEU B 1 231 ? 19.844 -15.242 4.152 1 95.12 231 LEU B C 1
ATOM 4332 O O . LEU B 1 231 ? 19.938 -16.438 3.898 1 95.12 231 LEU B O 1
ATOM 4336 N N . TYR B 1 232 ? 20.359 -14.281 3.469 1 94.5 232 TYR B N 1
ATOM 4337 C CA . TYR B 1 232 ? 21.109 -14.648 2.275 1 94.5 232 TYR B CA 1
ATOM 4338 C C . TYR B 1 232 ? 22.375 -15.414 2.646 1 94.5 232 TYR B C 1
ATOM 4340 O O . TYR B 1 232 ? 22.734 -16.406 1.996 1 94.5 232 TYR B O 1
ATOM 4348 N N . SER B 1 233 ? 23.047 -15.023 3.639 1 92.88 233 SER B N 1
ATOM 4349 C CA . SER B 1 233 ? 24.281 -15.664 4.082 1 92.88 233 SER B CA 1
ATOM 4350 C C . SER B 1 233 ? 24.031 -17.094 4.547 1 92.88 233 SER B C 1
ATOM 4352 O O . SER B 1 233 ? 24.922 -17.938 4.484 1 92.88 233 SER B O 1
ATOM 4354 N N . ARG B 1 234 ? 22.766 -17.406 4.895 1 92.44 234 ARG B N 1
ATOM 4355 C CA . ARG B 1 234 ? 22.406 -18.734 5.355 1 92.44 234 ARG B CA 1
ATOM 4356 C C . ARG B 1 234 ? 21.703 -19.531 4.258 1 92.44 234 ARG B C 1
ATOM 4358 O O . ARG B 1 234 ? 21.188 -20.625 4.504 1 92.44 234 ARG B O 1
ATOM 4365 N N . THR B 1 235 ? 21.609 -18.953 3.127 1 91.75 235 THR B N 1
ATOM 4366 C CA . THR B 1 235 ? 21.031 -19.594 1.95 1 91.75 235 THR B CA 1
ATOM 4367 C C . THR B 1 235 ? 19.578 -19.984 2.211 1 91.75 235 THR B C 1
ATOM 4369 O O . THR B 1 235 ? 19.156 -21.109 1.888 1 91.75 235 THR B O 1
ATOM 4372 N N . VAL B 1 236 ? 18.891 -19.109 2.881 1 92.44 236 VAL B N 1
ATOM 4373 C CA . VAL B 1 236 ? 17.484 -19.328 3.17 1 92.44 236 VAL B CA 1
ATOM 4374 C C . VAL B 1 236 ? 16.625 -18.688 2.08 1 92.44 236 VAL B C 1
ATOM 4376 O O . VAL B 1 236 ? 16.844 -17.547 1.696 1 92.44 236 VAL B O 1
ATOM 4379 N N . ASN B 1 237 ? 15.594 -19.359 1.649 1 93.81 237 ASN B N 1
ATOM 4380 C CA . ASN B 1 237 ? 14.742 -18.891 0.559 1 93.81 237 ASN B CA 1
ATOM 4381 C C . ASN B 1 237 ? 13.93 -17.672 0.961 1 93.81 237 ASN B C 1
ATOM 4383 O O . ASN B 1 237 ? 13.539 -16.875 0.106 1 93.81 237 ASN B O 1
ATOM 4387 N N . ALA B 1 238 ? 13.742 -17.484 2.189 1 93.69 238 ALA B N 1
ATOM 4388 C CA . ALA B 1 238 ? 12.945 -16.359 2.676 1 93.69 238 ALA B CA 1
ATOM 4389 C C . ALA B 1 238 ? 13.602 -15.031 2.314 1 93.69 238 ALA B C 1
ATOM 4391 O O . ALA B 1 238 ? 12.969 -13.977 2.396 1 93.69 238 ALA B O 1
ATOM 4392 N N . GLN B 1 239 ? 14.859 -15.086 1.873 1 94.25 239 GLN B N 1
ATOM 4393 C CA . GLN B 1 239 ? 15.555 -13.867 1.486 1 94.25 239 GLN B CA 1
ATOM 4394 C C . GLN B 1 239 ? 14.898 -13.219 0.272 1 94.25 239 GLN B C 1
ATOM 4396 O O . GLN B 1 239 ? 14.969 -12 0.102 1 94.25 239 GLN B O 1
ATOM 4401 N N . TYR B 1 240 ? 14.211 -13.969 -0.533 1 94.94 240 TYR B N 1
ATOM 4402 C CA . TYR B 1 240 ? 13.555 -13.43 -1.719 1 94.94 240 TYR B CA 1
ATOM 4403 C C . TYR B 1 240 ? 12.422 -12.484 -1.334 1 94.94 240 TYR B C 1
ATOM 4405 O O . TYR B 1 240 ? 12.133 -11.531 -2.059 1 94.94 240 TYR B O 1
ATOM 4413 N N . ILE B 1 241 ? 11.812 -12.734 -0.258 1 96.12 241 ILE B N 1
ATOM 4414 C CA . ILE B 1 241 ? 10.734 -11.875 0.229 1 96.12 241 ILE B CA 1
ATOM 4415 C C . ILE B 1 241 ? 11.297 -10.5 0.584 1 96.12 241 ILE B C 1
ATOM 4417 O O . ILE B 1 241 ? 10.75 -9.477 0.166 1 96.12 241 ILE B O 1
ATOM 4421 N N . LEU B 1 242 ? 12.367 -10.539 1.264 1 96.38 242 LEU B N 1
ATOM 4422 C CA . LEU B 1 242 ? 12.984 -9.281 1.686 1 96.38 242 LEU B CA 1
ATOM 4423 C C . LEU B 1 242 ? 13.602 -8.555 0.497 1 96.38 242 LEU B C 1
ATOM 4425 O O . LEU B 1 242 ? 13.578 -7.324 0.438 1 96.38 242 LEU B O 1
ATOM 4429 N N . LEU B 1 243 ? 14.125 -9.305 -0.391 1 96.19 243 LEU B N 1
ATOM 4430 C CA . LEU B 1 243 ? 14.719 -8.711 -1.586 1 96.19 243 LEU B CA 1
ATOM 4431 C C . LEU B 1 243 ? 13.711 -7.836 -2.318 1 96.19 243 LEU B C 1
ATOM 4433 O O . LEU B 1 243 ? 14.023 -6.703 -2.691 1 96.19 243 LEU B O 1
ATOM 4437 N N . GLU B 1 244 ? 12.516 -8.312 -2.439 1 97.44 244 GLU B N 1
ATOM 4438 C CA . GLU B 1 244 ? 11.484 -7.574 -3.17 1 97.44 244 GLU B CA 1
ATOM 4439 C C . GLU B 1 244 ? 10.984 -6.379 -2.363 1 97.44 244 GLU B C 1
ATOM 4441 O O . GLU B 1 244 ? 10.414 -5.438 -2.924 1 97.44 244 GLU B O 1
ATOM 4446 N N . LEU B 1 245 ? 11.211 -6.398 -1.124 1 97.31 245 LEU B N 1
ATOM 4447 C CA . LEU B 1 245 ? 10.734 -5.332 -0.252 1 97.31 245 LEU B CA 1
ATOM 4448 C C . LEU B 1 245 ? 11.703 -4.152 -0.257 1 97.31 245 LEU B C 1
ATOM 4450 O O . LEU B 1 245 ? 11.336 -3.043 0.142 1 97.31 245 LEU B O 1
ATOM 4454 N N . VAL B 1 246 ? 12.898 -4.344 -0.698 1 96.94 246 VAL B N 1
ATOM 4455 C CA . VAL B 1 246 ? 13.922 -3.311 -0.59 1 96.94 246 VAL B CA 1
ATOM 4456 C C . VAL B 1 246 ? 13.547 -2.115 -1.465 1 96.94 246 VAL B C 1
ATOM 4458 O O . VAL B 1 246 ? 13.625 -0.967 -1.024 1 96.94 246 VAL B O 1
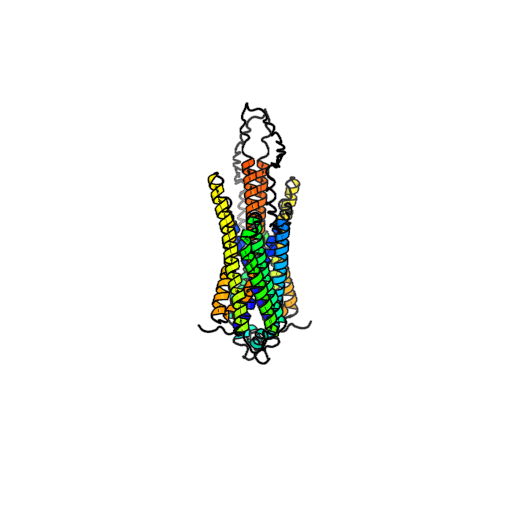ATOM 4461 N N . THR B 1 247 ? 13.117 -2.363 -2.658 1 97.5 247 THR B N 1
ATOM 4462 C CA . THR B 1 247 ? 12.852 -1.308 -3.629 1 97.5 247 THR B CA 1
ATOM 4463 C C . THR B 1 247 ? 11.812 -0.326 -3.092 1 97.5 247 THR B C 1
ATOM 4465 O O . THR B 1 247 ? 12.078 0.875 -2.996 1 97.5 247 THR B O 1
ATOM 4468 N N . PRO B 1 248 ? 10.672 -0.815 -2.678 1 97.94 248 PRO B N 1
ATOM 4469 C CA . PRO B 1 248 ? 9.711 0.146 -2.129 1 97.94 248 PRO B CA 1
ATOM 4470 C C . PRO B 1 248 ? 10.148 0.717 -0.784 1 97.94 248 PRO B C 1
ATOM 4472 O O . PRO B 1 248 ? 9.852 1.871 -0.469 1 97.94 248 PRO B O 1
ATOM 4475 N N . THR B 1 249 ? 10.883 0.009 0.018 1 97.38 249 THR B N 1
ATOM 4476 C CA . THR B 1 249 ? 11.297 0.463 1.342 1 97.38 249 THR B CA 1
ATOM 4477 C C . THR B 1 249 ? 12.258 1.642 1.233 1 97.38 249 THR B C 1
ATOM 4479 O O . THR B 1 249 ? 12.203 2.572 2.039 1 97.38 249 THR B O 1
ATOM 4482 N N . VAL B 1 250 ? 13.102 1.573 0.267 1 97.12 250 VAL B N 1
ATOM 4483 C CA . VAL B 1 250 ? 14.023 2.686 0.033 1 97.12 250 VAL B CA 1
ATOM 4484 C C . VAL B 1 250 ? 13.227 3.955 -0.264 1 97.12 250 VAL B C 1
ATOM 4486 O O . VAL B 1 250 ? 13.531 5.023 0.273 1 97.12 250 VAL B O 1
ATOM 4489 N N . GLY B 1 251 ? 12.242 3.818 -1.072 1 96.38 251 GLY B N 1
ATOM 4490 C CA . GLY B 1 251 ? 11.375 4.945 -1.365 1 96.38 251 GLY B CA 1
ATOM 4491 C C . GLY B 1 251 ? 10.602 5.434 -0.154 1 96.38 251 GLY B C 1
ATOM 4492 O O . GLY B 1 251 ? 10.461 6.637 0.058 1 96.38 251 GLY B O 1
ATOM 4493 N N . ILE B 1 252 ? 10.078 4.504 0.57 1 96.44 252 ILE B N 1
ATOM 4494 C CA . ILE B 1 252 ? 9.336 4.828 1.784 1 96.44 252 ILE B CA 1
ATOM 4495 C C . ILE B 1 252 ? 10.219 5.641 2.727 1 96.44 252 ILE B C 1
ATOM 4497 O O . ILE B 1 252 ? 9.812 6.691 3.221 1 96.44 252 ILE B O 1
ATOM 4501 N N . THR B 1 253 ? 11.414 5.152 2.955 1 94.5 253 THR B N 1
ATOM 4502 C CA . THR B 1 253 ? 12.344 5.797 3.879 1 94.5 253 THR B CA 1
ATOM 4503 C C . THR B 1 253 ? 12.664 7.219 3.422 1 94.5 253 THR B C 1
ATOM 4505 O O . THR B 1 253 ? 12.609 8.156 4.219 1 94.5 253 THR B O 1
ATOM 4508 N N . PHE B 1 254 ? 12.93 7.359 2.213 1 93.56 254 PHE B N 1
ATOM 4509 C CA . PHE B 1 254 ? 13.273 8.672 1.668 1 93.56 254 PHE B CA 1
ATOM 4510 C C . PHE B 1 254 ? 12.117 9.648 1.836 1 93.56 254 PHE B C 1
ATOM 4512 O O . PHE B 1 254 ? 12.312 10.766 2.314 1 93.56 254 PHE B O 1
ATOM 4519 N N . ASN B 1 255 ? 10.977 9.25 1.491 1 92.88 255 ASN B N 1
ATOM 4520 C CA . ASN B 1 255 ? 9.812 10.133 1.537 1 92.88 255 ASN B CA 1
ATOM 4521 C C . ASN B 1 255 ? 9.367 10.398 2.973 1 92.88 255 ASN B C 1
ATOM 4523 O O . ASN B 1 255 ? 8.891 11.492 3.285 1 92.88 255 ASN B O 1
ATOM 4527 N N . ALA B 1 256 ? 9.461 9.391 3.75 1 90.69 256 ALA B N 1
ATOM 4528 C CA . ALA B 1 256 ? 9.109 9.57 5.156 1 90.69 256 ALA B CA 1
ATOM 4529 C C . ALA B 1 256 ? 9.984 10.648 5.805 1 90.69 256 ALA B C 1
ATOM 4531 O O . ALA B 1 256 ? 9.477 11.516 6.52 1 90.69 256 ALA B O 1
ATOM 4532 N N . ILE B 1 257 ? 11.211 10.602 5.559 1 87.12 257 ILE B N 1
ATOM 4533 C CA . ILE B 1 257 ? 12.125 11.602 6.102 1 87.12 257 ILE B CA 1
ATOM 4534 C C . ILE B 1 257 ? 11.773 12.977 5.543 1 87.12 257 ILE B C 1
ATOM 4536 O O . ILE B 1 257 ? 11.672 13.953 6.293 1 87.12 257 ILE B O 1
ATOM 4540 N N . THR B 1 258 ? 11.531 13.016 4.324 1 84.94 258 THR B N 1
ATOM 4541 C CA . THR B 1 258 ? 11.266 14.273 3.641 1 84.94 258 THR B CA 1
ATOM 4542 C C . THR B 1 258 ? 9.992 14.922 4.176 1 84.94 258 THR B C 1
ATOM 4544 O O . THR B 1 258 ? 9.984 16.094 4.535 1 84.94 258 THR B O 1
ATOM 4547 N N . ILE B 1 259 ? 8.977 14.172 4.301 1 81.94 259 ILE B N 1
ATOM 4548 C CA . ILE B 1 259 ? 7.684 14.711 4.695 1 81.94 259 ILE B CA 1
ATOM 4549 C C . ILE B 1 259 ? 7.711 15.102 6.172 1 81.94 259 ILE B C 1
ATOM 4551 O O . ILE B 1 259 ? 7.141 16.125 6.566 1 81.94 259 ILE B O 1
ATOM 4555 N N . ARG B 1 260 ? 8.344 14.375 6.938 1 81.38 260 ARG B N 1
ATOM 4556 C CA . ARG B 1 260 ? 8.367 14.633 8.375 1 81.38 260 ARG B CA 1
ATOM 4557 C C . ARG B 1 260 ? 9.195 15.875 8.695 1 81.38 260 ARG B C 1
ATOM 4559 O O . ARG B 1 260 ? 8.836 16.656 9.578 1 81.38 260 ARG B O 1
ATOM 4566 N N . ILE B 1 261 ? 10.234 16 8.055 1 77.75 261 ILE B N 1
ATOM 4567 C CA . ILE B 1 261 ? 11.047 17.203 8.242 1 77.75 261 ILE B CA 1
ATOM 4568 C C . ILE B 1 261 ? 10.266 18.438 7.809 1 77.75 261 ILE B C 1
ATOM 4570 O O . ILE B 1 261 ? 10.297 19.469 8.484 1 77.75 261 ILE B O 1
ATOM 4574 N N . LYS B 1 262 ? 9.555 18.328 6.777 1 77.25 262 LYS B N 1
ATOM 4575 C CA . LYS B 1 262 ? 8.766 19.453 6.281 1 77.25 262 LYS B CA 1
ATOM 4576 C C . LYS B 1 262 ? 7.629 19.781 7.242 1 77.25 262 LYS B C 1
ATOM 4578 O O . LYS B 1 262 ? 7.355 20.969 7.5 1 77.25 262 LYS B O 1
ATOM 4583 N N . LEU B 1 263 ? 6.992 18.812 7.691 1 74.5 263 LEU B N 1
ATOM 4584 C CA . LEU B 1 263 ? 5.898 19.016 8.633 1 74.5 263 LEU B CA 1
ATOM 4585 C C . LEU B 1 263 ? 6.398 19.672 9.914 1 74.5 263 LEU B C 1
ATOM 4587 O O . LEU B 1 263 ? 5.723 20.547 10.477 1 74.5 263 LEU B O 1
ATOM 4591 N N . ARG B 1 264 ? 7.5 19.312 10.312 1 75.31 264 ARG B N 1
ATOM 4592 C CA . ARG B 1 264 ? 8.086 19.906 11.508 1 75.31 264 ARG B CA 1
ATOM 4593 C C . ARG B 1 264 ? 8.477 21.359 11.258 1 75.31 264 ARG B C 1
ATOM 4595 O O . ARG B 1 264 ? 8.312 22.203 12.141 1 75.31 264 ARG B O 1
ATOM 4602 N N . ALA B 1 265 ? 8.953 21.578 10.188 1 71.75 265 ALA B N 1
ATOM 4603 C CA . ALA B 1 265 ? 9.32 22.953 9.828 1 71.75 265 ALA B CA 1
ATOM 4604 C C . ALA B 1 265 ? 8.102 23.859 9.82 1 71.75 265 ALA B C 1
ATOM 4606 O O . ALA B 1 265 ? 8.172 25.016 10.242 1 71.75 265 ALA B O 1
ATOM 4607 N N . MET B 1 266 ? 7.055 23.406 9.422 1 69.75 266 MET B N 1
ATOM 4608 C CA . MET B 1 266 ? 5.816 24.172 9.383 1 69.75 266 MET B CA 1
ATOM 4609 C C . MET B 1 266 ? 5.289 24.438 10.789 1 69.75 266 MET B C 1
ATOM 4611 O O . MET B 1 266 ? 4.785 25.531 11.07 1 69.75 266 MET B O 1
ATOM 4615 N N . SER B 1 267 ? 5.43 23.469 11.586 1 68.62 267 SER B N 1
ATOM 4616 C CA . SER B 1 267 ? 4.977 23.625 12.969 1 68.62 267 SER B CA 1
ATOM 4617 C C . SER B 1 267 ? 5.816 24.641 13.719 1 68.62 267 SER B C 1
ATOM 4619 O O . SER B 1 267 ? 5.289 25.422 14.508 1 68.62 267 SER B O 1
ATOM 4621 N N . ASN B 1 268 ? 7.039 24.672 13.461 1 64.31 268 ASN B N 1
ATOM 4622 C CA . ASN B 1 268 ? 7.93 25.625 14.102 1 64.31 268 ASN B CA 1
ATOM 4623 C C . ASN B 1 268 ? 7.711 27.031 13.57 1 64.31 268 ASN B C 1
ATOM 4625 O O . ASN B 1 268 ? 7.797 28.016 14.328 1 64.31 268 ASN B O 1
ATOM 4629 N N . SER B 1 269 ? 7.492 27.125 12.375 1 59.75 269 SER B N 1
ATOM 4630 C CA . SER B 1 269 ? 7.207 28.453 11.812 1 59.75 269 SER B CA 1
ATOM 4631 C C . SER B 1 269 ? 5.91 29.016 12.375 1 59.75 269 SER B C 1
ATOM 4633 O O . SER B 1 269 ? 5.812 30.234 12.617 1 59.75 269 SER B O 1
ATOM 4635 N N . ALA B 1 270 ? 5.035 28.281 12.672 1 56.72 270 ALA B N 1
ATOM 4636 C CA . ALA B 1 270 ? 3.77 28.719 13.258 1 56.72 270 ALA B CA 1
ATOM 4637 C C . ALA B 1 270 ? 3.959 29.156 14.703 1 56.72 270 ALA B C 1
ATOM 4639 O O . ALA B 1 270 ? 3.355 30.141 15.141 1 56.72 270 ALA B O 1
ATOM 4640 N N . ASN B 1 271 ? 4.816 28.5 15.352 1 53.31 271 ASN B N 1
ATOM 4641 C CA . ASN B 1 271 ? 5.094 28.844 16.734 1 53.31 271 ASN B CA 1
ATOM 4642 C C . ASN B 1 271 ? 5.957 30.109 16.844 1 53.31 271 ASN B C 1
ATOM 4644 O O . ASN B 1 271 ? 5.793 30.906 17.766 1 53.31 271 ASN B O 1
ATOM 4648 N N . SER B 1 272 ? 6.875 30.25 15.969 1 51.62 272 SER B N 1
ATOM 4649 C CA . SER B 1 272 ? 7.715 31.438 15.992 1 51.62 272 SER B CA 1
ATOM 4650 C C . SER B 1 272 ? 6.918 32.688 15.641 1 51.62 272 SER B C 1
ATOM 4652 O O . SER B 1 272 ? 7.203 33.781 16.141 1 51.62 272 SER B O 1
ATOM 4654 N N . THR B 1 273 ? 6.008 32.562 14.844 1 47.16 273 THR B N 1
ATOM 4655 C CA . THR B 1 273 ? 5.164 33.719 14.539 1 47.16 273 THR B CA 1
ATOM 4656 C C . THR B 1 273 ? 4.312 34.094 15.75 1 47.16 273 THR B C 1
ATOM 4658 O O . THR B 1 273 ? 4.023 35.281 15.961 1 47.16 273 THR B O 1
ATOM 4661 N N . VAL B 1 274 ? 4.039 33.188 16.578 1 46.47 274 VAL B N 1
ATOM 4662 C CA . VAL B 1 274 ? 3.291 33.5 17.797 1 46.47 274 VAL B CA 1
ATOM 4663 C C . VAL B 1 274 ? 4.207 34.188 18.812 1 46.47 274 VAL B C 1
ATOM 4665 O O . VAL B 1 274 ? 3.793 35.125 19.5 1 46.47 274 VAL B O 1
ATOM 4668 N N . PHE B 1 275 ? 5.445 33.781 18.922 1 44 275 PHE B N 1
ATOM 4669 C CA . PHE B 1 275 ? 6.363 34.406 19.859 1 44 275 PHE B CA 1
ATOM 4670 C C . PHE B 1 275 ? 6.797 35.781 19.359 1 44 275 PHE B C 1
ATOM 4672 O O . PHE B 1 275 ? 7.082 36.688 20.172 1 44 275 PHE B O 1
ATOM 4679 N N . SER B 1 276 ? 6.984 35.938 18.078 1 43.28 276 SER B N 1
ATOM 4680 C CA . SER B 1 276 ? 7.375 37.281 17.625 1 43.28 276 SER B CA 1
ATOM 4681 C C . SER B 1 276 ? 6.254 38.281 17.844 1 43.28 276 SER B C 1
ATOM 4683 O O . SER B 1 276 ? 6.469 39.5 17.703 1 43.28 276 SER B O 1
ATOM 4685 N N . ARG B 1 277 ? 5.09 37.812 18.078 1 40.78 277 ARG B N 1
ATOM 4686 C CA . ARG B 1 277 ? 4.031 38.781 18.391 1 40.78 277 ARG B CA 1
ATOM 4687 C C . ARG B 1 277 ? 3.943 39 19.906 1 40.78 277 ARG B C 1
ATOM 4689 O O . ARG B 1 277 ? 2.939 38.656 20.531 1 40.78 277 ARG B O 1
ATOM 4696 N N . SER B 1 278 ? 4.883 38.625 20.703 1 39.19 278 SER B N 1
ATOM 4697 C CA . SER B 1 278 ? 4.922 39.188 22.047 1 39.19 278 SER B CA 1
ATOM 4698 C C . SER B 1 278 ? 4.797 40.688 22.016 1 39.19 278 SER B C 1
ATOM 4700 O O . SER B 1 278 ? 5.234 41.344 21.047 1 39.19 278 SER B O 1
ATOM 4702 N N . GLU B 1 279 ? 4.109 41.312 23.047 1 36.66 279 GLU B N 1
ATOM 4703 C CA . GLU B 1 279 ? 3.803 42.719 23.328 1 36.66 279 GLU B CA 1
ATOM 4704 C C . GLU B 1 279 ? 5.031 43.594 23.141 1 36.66 279 GLU B C 1
ATOM 4706 O O . GLU B 1 279 ? 6.133 43.219 23.547 1 36.66 279 GLU B O 1
ATOM 4711 N N . PRO B 1 280 ? 5.035 44.469 22.281 1 37 280 PRO B N 1
ATOM 4712 C CA . PRO B 1 280 ? 6.047 45.531 22.453 1 37 280 PRO B CA 1
ATOM 4713 C C . PRO B 1 280 ? 6.215 45.938 23.906 1 37 280 PRO B C 1
ATOM 4715 O O . PRO B 1 280 ? 5.242 46.344 24.562 1 37 280 PRO B O 1
ATOM 4718 N N . VAL B 1 281 ? 6.957 45.312 24.688 1 36.62 281 VAL B N 1
ATOM 4719 C CA . VAL B 1 281 ? 7.301 46.031 25.906 1 36.62 281 VAL B CA 1
ATOM 4720 C C . VAL B 1 281 ? 7.453 47.531 25.594 1 36.62 281 VAL B C 1
ATOM 4722 O O . VAL B 1 281 ? 8.289 47.906 24.766 1 36.62 281 VAL B O 1
ATOM 4725 N N . GLN B 1 282 ? 6.43 48.375 25.75 1 32.66 282 GLN B N 1
ATOM 4726 C CA . GLN B 1 282 ? 6.543 49.812 25.859 1 32.66 282 GLN B CA 1
ATOM 4727 C C . GLN B 1 282 ? 7.695 50.219 26.781 1 32.66 282 GLN B C 1
ATOM 4729 O O . GLN B 1 282 ? 7.57 50.156 28 1 32.66 282 GLN B O 1
ATOM 4734 N N . THR B 1 283 ? 8.953 49.875 26.547 1 30.61 283 THR B N 1
ATOM 4735 C CA . THR B 1 283 ? 9.961 50.75 27.172 1 30.61 283 THR B CA 1
ATOM 4736 C C . THR B 1 283 ? 9.719 52.188 26.812 1 30.61 283 THR B C 1
ATOM 4738 O O . THR B 1 283 ? 9.578 52.562 25.641 1 30.61 283 THR B O 1
ATOM 4741 N N . ILE B 1 284 ? 9.156 53.156 27.719 1 33.53 284 ILE B N 1
ATOM 4742 C CA . ILE B 1 284 ? 9.148 54.594 27.672 1 33.53 284 ILE B CA 1
ATOM 4743 C C . ILE B 1 284 ? 10.398 55.094 26.953 1 33.53 284 ILE B C 1
ATOM 4745 O O . ILE B 1 284 ? 10.312 56 26.094 1 33.53 284 ILE B O 1
ATOM 4749 N N . GLY B 1 285 ? 11.625 55.281 27.719 1 29.58 285 GLY B N 1
ATOM 4750 C CA . GLY B 1 285 ? 12.711 56.156 27.328 1 29.58 285 GLY B CA 1
ATOM 4751 C C . GLY B 1 285 ? 13.445 55.688 26.078 1 29.58 285 GLY B C 1
ATOM 4752 O O . GLY B 1 285 ? 14.398 56.312 25.641 1 29.58 285 GLY B O 1
ATOM 4753 N N . SER B 1 286 ? 13.75 54.406 25.891 1 30.45 286 SER B N 1
ATOM 4754 C CA . SER B 1 286 ? 14.93 54.188 25.047 1 30.45 286 SER B CA 1
ATOM 4755 C C . SER B 1 286 ? 14.633 54.5 23.594 1 30.45 286 SER B C 1
ATOM 4757 O O . SER B 1 286 ? 13.539 54.25 23.094 1 30.45 286 SER B O 1
ATOM 4759 N N . MET B 1 287 ? 15.391 55.562 23 1 30.03 287 MET B N 1
ATOM 4760 C CA . MET B 1 287 ? 15.609 56.031 21.641 1 30.03 287 MET B CA 1
ATOM 4761 C C . MET B 1 287 ? 15.641 54.875 20.641 1 30.03 287 MET B C 1
ATOM 4763 O O . MET B 1 287 ? 16.062 53.781 20.984 1 30.03 287 MET B O 1
ATOM 4767 N N . PRO B 1 288 ? 15.031 55.062 19.516 1 32.34 288 PRO B N 1
ATOM 4768 C CA . PRO B 1 288 ? 14.93 54.188 18.359 1 32.34 288 PRO B CA 1
ATOM 4769 C C . PRO B 1 288 ? 16.281 53.562 17.969 1 32.34 288 PRO B C 1
ATOM 4771 O O . PRO B 1 288 ? 17.203 54.281 17.594 1 32.34 288 PRO B O 1
ATOM 4774 N N . MET B 1 289 ? 16.938 52.656 18.75 1 29 289 MET B N 1
ATOM 4775 C CA . MET B 1 289 ? 18.203 52.156 18.219 1 29 289 MET B CA 1
ATOM 4776 C C . MET B 1 289 ? 18.047 51.688 16.781 1 29 289 MET B C 1
ATOM 4778 O O . MET B 1 289 ? 17.312 50.75 16.516 1 29 289 MET B O 1
ATOM 4782 N N . LYS B 1 290 ? 18.203 52.594 15.812 1 29.06 290 LYS B N 1
ATOM 4783 C CA . LYS B 1 290 ? 18.422 52.375 14.391 1 29.06 290 LYS B CA 1
ATOM 4784 C C . LYS B 1 290 ? 19.422 51.25 14.156 1 29.06 290 LYS B C 1
ATOM 4786 O O . LYS B 1 290 ? 20.547 51.281 14.688 1 29.06 290 LYS B O 1
ATOM 4791 N N . ARG B 1 291 ? 18.969 50.094 13.992 1 28.72 291 ARG B N 1
ATOM 4792 C CA . ARG B 1 291 ? 19.844 49 13.57 1 28.72 291 ARG B CA 1
ATOM 4793 C C . ARG B 1 291 ? 20.797 49.469 12.477 1 28.72 291 ARG B C 1
ATOM 4795 O O . ARG B 1 291 ? 20.359 49.906 11.414 1 28.72 291 ARG B O 1
ATOM 4802 N N . ILE B 1 292 ? 22 50.031 12.805 1 25.73 292 ILE B N 1
ATOM 4803 C CA . ILE B 1 292 ? 23.094 50.312 11.898 1 25.73 292 ILE B CA 1
ATOM 4804 C C . ILE B 1 292 ? 23.531 49.031 11.18 1 25.73 292 ILE B C 1
ATOM 4806 O O . ILE B 1 292 ? 23.797 48.031 11.82 1 25.73 292 ILE B O 1
ATOM 4810 N N . LYS B 1 293 ? 23.156 48.875 9.945 1 27.25 293 LYS B N 1
ATOM 4811 C CA . LYS B 1 293 ? 23.703 47.969 8.953 1 27.25 293 LYS B CA 1
ATOM 4812 C C . LYS B 1 293 ? 25.219 47.969 8.984 1 27.25 293 LYS B C 1
ATOM 4814 O O . LYS B 1 293 ? 25.859 48.969 8.641 1 27.25 293 LYS B O 1
ATOM 4819 N N . VAL B 1 294 ? 25.844 47.438 10.016 1 24.03 294 VAL B N 1
ATOM 4820 C CA . VAL B 1 294 ? 27.297 47.375 9.969 1 24.03 294 VAL B CA 1
ATOM 4821 C C . VAL B 1 294 ? 27.734 46.5 8.789 1 24.03 294 VAL B C 1
ATOM 4823 O O . VAL B 1 294 ? 27.391 45.312 8.727 1 24.03 294 VAL B O 1
ATOM 4826 N N . ASP B 1 295 ? 27.906 47.094 7.613 1 23.25 295 ASP B N 1
ATOM 4827 C CA . ASP B 1 295 ? 28.641 46.625 6.441 1 23.25 295 ASP B CA 1
ATOM 4828 C C . ASP B 1 295 ? 30.047 46.125 6.824 1 23.25 295 ASP B C 1
ATOM 4830 O O . ASP B 1 295 ? 30.891 46.938 7.223 1 23.25 295 ASP B O 1
ATOM 4834 N N . ILE B 1 296 ? 30.078 45.031 7.59 1 23.06 296 ILE B N 1
ATOM 4835 C CA . ILE B 1 296 ? 31.422 44.531 7.902 1 23.06 296 ILE B CA 1
ATOM 4836 C C . ILE B 1 296 ? 32.156 44.188 6.609 1 23.06 296 ILE B C 1
ATOM 4838 O O . ILE B 1 296 ? 31.766 43.281 5.891 1 23.06 296 ILE B O 1
ATOM 4842 N N . THR B 1 297 ? 32.562 45.188 5.84 1 23.33 297 THR B N 1
ATOM 4843 C CA . THR B 1 297 ? 33.594 45.062 4.793 1 23.33 297 THR B CA 1
ATOM 4844 C C . THR B 1 297 ? 34.844 44.375 5.328 1 23.33 297 THR B C 1
ATOM 4846 O O . THR B 1 297 ? 35.562 44.938 6.156 1 23.33 297 THR B O 1
ATOM 4849 N N . THR B 1 298 ? 34.688 43.062 5.703 1 23.16 298 THR B N 1
ATOM 4850 C CA . THR B 1 298 ? 35.906 42.406 6.082 1 23.16 298 THR B CA 1
ATOM 4851 C C . THR B 1 298 ? 37 42.625 5.043 1 23.16 298 THR B C 1
ATOM 4853 O O . THR B 1 298 ? 36.844 42.281 3.869 1 23.16 298 THR B O 1
ATOM 4856 N N . GLN B 1 299 ? 37.75 43.688 5.105 1 24.03 299 GLN B N 1
ATOM 4857 C CA . GLN B 1 299 ? 39 43.938 4.43 1 24.03 299 GLN B CA 1
ATOM 4858 C C . GLN B 1 299 ? 39.969 42.781 4.613 1 24.03 299 GLN B C 1
ATOM 4860 O O . GLN B 1 299 ? 40.438 42.5 5.727 1 24.03 299 GLN B O 1
ATOM 4865 N N . MET B 1 300 ? 39.656 41.625 3.945 1 23.88 300 MET B N 1
ATOM 4866 C CA . MET B 1 300 ? 40.656 40.594 3.83 1 23.88 300 MET B CA 1
ATOM 4867 C C . MET B 1 300 ? 42 41.188 3.365 1 23.88 300 MET B C 1
ATOM 4869 O O . MET B 1 300 ? 42.062 41.781 2.281 1 23.88 300 MET B O 1
ATOM 4873 N N . GLU B 1 301 ? 42.719 41.906 4.258 1 22.38 301 GLU B N 1
ATOM 4874 C CA . GLU B 1 301 ? 44.094 42.312 3.955 1 22.38 301 GLU B CA 1
ATOM 4875 C C . GLU B 1 301 ? 44.875 41.125 3.35 1 22.38 301 GLU B C 1
ATOM 4877 O O . GLU B 1 301 ? 44.906 40.031 3.9 1 22.38 301 GLU B O 1
ATOM 4882 N N . ASP B 1 302 ? 45 41.156 2.064 1 24 302 ASP B N 1
ATOM 4883 C CA . ASP B 1 302 ? 45.906 40.438 1.184 1 24 302 ASP B CA 1
ATOM 4884 C C . ASP B 1 302 ? 47.312 40.406 1.747 1 24 302 ASP B C 1
ATOM 4886 O O . ASP B 1 302 ? 48 41.438 1.793 1 24 302 ASP B O 1
ATOM 4890 N N . ASP B 1 303 ? 47.469 39.875 3.018 1 22.78 303 ASP B N 1
ATOM 4891 C CA . ASP B 1 303 ? 48.844 39.812 3.443 1 22.78 303 ASP B CA 1
ATOM 4892 C C . ASP B 1 303 ? 49.719 39.188 2.35 1 22.78 303 ASP B C 1
ATOM 4894 O O . ASP B 1 303 ? 49.656 38 2.068 1 22.78 303 ASP B O 1
ATOM 4898 N N . ALA B 1 304 ? 49.906 39.844 1.3 1 24.03 304 ALA B N 1
ATOM 4899 C CA . ALA B 1 304 ? 50.812 39.688 0.187 1 24.03 304 ALA B CA 1
ATOM 4900 C C . ALA B 1 304 ? 52.25 39.406 0.692 1 24.03 304 ALA B C 1
ATOM 4902 O O . ALA B 1 304 ? 53.188 39.281 -0.103 1 24.03 304 ALA B O 1
ATOM 4903 N N . GLU B 1 305 ? 52.5 39.719 2 1 22.69 305 GLU B N 1
ATOM 4904 C CA . GLU B 1 305 ? 53.938 39.969 2.109 1 22.69 305 GLU B CA 1
ATOM 4905 C C . GLU B 1 305 ? 54.75 38.719 1.82 1 22.69 305 GLU B C 1
ATOM 4907 O O . GLU B 1 305 ? 55.906 38.812 1.433 1 22.69 305 GLU B O 1
ATOM 4912 N N . ALA B 1 306 ? 54.312 37.594 2.49 1 23.75 306 ALA B N 1
ATOM 4913 C CA . ALA B 1 306 ? 55.5 36.844 2.889 1 23.75 306 ALA B CA 1
ATOM 4914 C C . ALA B 1 306 ? 56.188 36.219 1.678 1 23.75 306 ALA B C 1
ATOM 4916 O O . ALA B 1 306 ? 56 35.031 1.41 1 23.75 306 ALA B O 1
ATOM 4917 N N . LYS B 1 307 ? 55.969 36.719 0.487 1 23.66 307 LYS B N 1
ATOM 4918 C CA . LYS B 1 307 ? 56.75 36.062 -0.559 1 23.66 307 LYS B CA 1
ATOM 4919 C C . LYS B 1 307 ? 58.25 36.156 -0.261 1 23.66 307 LYS B C 1
ATOM 4921 O O . LYS B 1 307 ? 58.906 37.125 -0.656 1 23.66 307 LYS B O 1
ATOM 4926 N N . ARG B 1 308 ? 58.656 36.094 1.029 1 23.02 308 ARG B N 1
ATOM 4927 C CA . ARG B 1 308 ? 60.094 36.281 1.087 1 23.02 308 ARG B CA 1
ATOM 4928 C C . ARG B 1 308 ? 60.812 35.344 0.132 1 23.02 308 ARG B C 1
ATOM 4930 O O . ARG B 1 308 ? 60.531 34.125 0.11 1 23.02 308 ARG B O 1
ATOM 4937 N N . SER B 1 309 ? 61.281 35.906 -0.94 1 22.25 309 SER B N 1
ATOM 4938 C CA . SER B 1 309 ? 62.156 35.469 -2.025 1 22.25 309 SER B CA 1
ATOM 4939 C C . SER B 1 309 ? 63.312 34.625 -1.499 1 22.25 309 SER B C 1
ATOM 4941 O O . SER B 1 309 ? 64.125 35.125 -0.706 1 22.25 309 SER B O 1
ATOM 4943 N N . PHE B 1 310 ? 62.969 33.375 -0.994 1 21.89 310 PHE B N 1
ATOM 4944 C CA . PHE B 1 310 ? 64.188 32.625 -0.638 1 21.89 310 PHE B CA 1
ATOM 4945 C C . PHE B 1 310 ? 65.25 32.812 -1.676 1 21.89 310 PHE B C 1
ATOM 4947 O O . PHE B 1 310 ? 65 32.844 -2.879 1 21.89 310 PHE B O 1
ATOM 4954 N N . PRO B 1 311 ? 66.438 33.438 -1.253 1 23.62 311 PRO B N 1
ATOM 4955 C CA . PRO B 1 311 ? 67.625 33.812 -1.996 1 23.62 311 PRO B CA 1
ATOM 4956 C C . PRO B 1 311 ? 68.188 32.656 -2.863 1 23.62 311 PRO B C 1
ATOM 4958 O O . PRO B 1 311 ? 67.875 31.5 -2.586 1 23.62 311 PRO B O 1
ATOM 4961 N N . GLY B 1 312 ? 68.438 32.938 -4.148 1 23.31 312 GLY B N 1
ATOM 4962 C CA . GLY B 1 312 ? 69.062 32.281 -5.289 1 23.31 312 GLY B CA 1
ATOM 4963 C C . GLY B 1 312 ? 70.375 31.594 -4.934 1 23.31 312 GLY B C 1
ATOM 4964 O O . GLY B 1 312 ? 71.438 32.25 -4.871 1 23.31 312 GLY B O 1
ATOM 4965 N N . GLY B 1 313 ? 70.375 30.781 -3.822 1 21.59 313 GLY B N 1
ATOM 4966 C CA . GLY B 1 313 ? 71.75 30.406 -3.508 1 21.59 313 GLY B CA 1
ATOM 4967 C C . GLY B 1 313 ? 72.625 30.078 -4.738 1 21.59 313 GLY B C 1
ATOM 4968 O O . GLY B 1 313 ? 72.062 29.812 -5.812 1 21.59 313 GLY B O 1
ATOM 4969 N N . ALA B 1 314 ? 74.062 30.078 -4.59 1 22.5 314 ALA B N 1
ATOM 4970 C CA . ALA B 1 314 ? 75.375 30.219 -5.219 1 22.5 314 ALA B CA 1
ATOM 4971 C C . ALA B 1 314 ? 75.625 29.062 -6.176 1 22.5 314 ALA B C 1
ATOM 4973 O O . ALA B 1 314 ? 75.188 27.938 -5.941 1 22.5 314 ALA B O 1
ATOM 4974 N N . ASP B 1 315 ? 76 29.391 -7.383 1 23.91 315 ASP B N 1
ATOM 4975 C CA . ASP B 1 315 ? 76.5 28.797 -8.602 1 23.91 315 ASP B CA 1
ATOM 4976 C C . ASP B 1 315 ? 77.812 28.031 -8.312 1 23.91 315 ASP B C 1
ATOM 4978 O O . ASP B 1 315 ? 78.562 27.656 -9.234 1 23.91 315 ASP B O 1
ATOM 4982 N N . HIS B 1 316 ? 78 27.438 -7.125 1 23.44 316 HIS B N 1
ATOM 4983 C CA . HIS B 1 316 ? 79.438 27.078 -7.039 1 23.44 316 HIS B CA 1
ATOM 4984 C C . HIS B 1 316 ? 79.875 26.281 -8.258 1 23.44 316 HIS B C 1
ATOM 4986 O O . HIS B 1 316 ? 79.125 25.438 -8.766 1 23.44 316 HIS B O 1
ATOM 4992 N N . THR B 1 317 ? 81.062 26.641 -8.828 1 25.39 317 THR B N 1
ATOM 4993 C CA . THR B 1 317 ? 82.062 26.531 -9.883 1 25.39 317 THR B CA 1
ATOM 4994 C C . THR B 1 317 ? 82.75 25.172 -9.836 1 25.39 317 THR B C 1
ATOM 4996 O O . THR B 1 317 ? 83.5 24.797 -10.766 1 25.39 317 THR B O 1
ATOM 4999 N N . PRO B 1 318 ? 82.688 24.172 -8.828 1 25.7 318 PRO B N 1
ATOM 5000 C CA . PRO B 1 318 ? 84.062 23.641 -8.734 1 25.7 318 PRO B CA 1
ATOM 5001 C C . PRO B 1 318 ? 84.562 23.188 -10.086 1 25.7 318 PRO B C 1
ATOM 5003 O O . PRO B 1 318 ? 83.812 23 -11.031 1 25.7 318 PRO B O 1
ATOM 5006 N N . SER B 1 319 ? 85.875 22.5 -9.859 1 23.09 319 SER B N 1
ATOM 5007 C CA . SER B 1 319 ? 87.312 22.375 -10.305 1 23.09 319 SER B CA 1
ATOM 5008 C C . SER B 1 319 ? 87.438 21.359 -11.43 1 23.09 319 SER B C 1
ATOM 5010 O O . SER B 1 319 ? 86.625 20.438 -11.539 1 23.09 319 SER B O 1
ATOM 5012 N N . ASP B 1 320 ? 88.562 21.547 -12.102 1 21.08 320 ASP B N 1
ATOM 5013 C CA . ASP B 1 320 ? 89.688 21.125 -12.93 1 21.08 320 ASP B CA 1
ATOM 5014 C C . ASP B 1 320 ? 90.375 19.859 -12.375 1 21.08 320 ASP B C 1
ATOM 5016 O O . ASP B 1 320 ? 91.438 19.469 -12.836 1 21.08 320 ASP B O 1
ATOM 5020 N N . ALA B 1 321 ? 90.125 18.734 -11.641 1 22.58 321 ALA B N 1
ATOM 5021 C CA . ALA B 1 321 ? 90.812 17.641 -12.344 1 22.58 321 ALA B CA 1
ATOM 5022 C C . ALA B 1 321 ? 90 17.203 -13.57 1 22.58 321 ALA B C 1
ATOM 5024 O O . ALA B 1 321 ? 88.812 17.25 -13.57 1 22.58 321 ALA B O 1
#

Foldseek 3Di:
DDFDDLVVLLVLLLVVLVVLLVLLVVLLVVLVCVLVVVPDDCPPVNVVLNVLLVVLNVLSVVLSVLSVVLVCCQAPVQQPPVVGSCLSQQQLQDPSNLSNLLSLLVLLLSLLVVLLVVLCVLVVNDCVLCVVSVVLSVLLVVLSVVLSVCSNVDDRVDGCCDDVNLVSVLSNLVSSLVSLVSSLVSNLVSLVVVLVVCVVVVDPSLRNVLNVQLCVLSVQLNVLSVVLSVCSVVVHSNSSSSSSNNSSSSSSSSSSSVSVVVVSVVVVVVVVVVVVPPDPPPPPDDDDPPPPPPPPPVPPPPPPPPPPPPDDPDPPPPDDD/DDFDDLVVLLVLLLVVLVVLLVLLVVLLVVLVCVLVVVPDDCPPVSVVLNVLLVVLNVLSVVLSVLSVVLVCCQAPVQQPPVVGSCLSQQQLQDPSNLSNLLSLLVLLLSLLVVLLVVLCVLVVNDCVLCVVSVVLSVLLVVLSVVLSVVSNVDDRVDGCCDDVNLVSVLSNLVSSLVSLVSSLVSNLVSLVVVLVVVVVVVDPSLRNVLNVQLCVLSVQLNVLSVVLSVCSVVVHSNSSSSSSNNSSSSSSSSSSSVSVVVVSVVVVVVVVVVVVPPDPPPPPDDDPPPPPPPPPPVPPPPCVPPPPPPDPDDPDDDDDD

pLDDT: mean 79.52, std 24.27, range [16.78, 98.62]

Nearest PDB structures (foldseek):
  8xoi-assembly1_R  TM=4.587E-01  e=7.111E-02  Homo sapiens
  8wa3-assembly1_R  TM=4.868E-01  e=6.108E-01  Homo sapiens
  7uwb-assembly1_c  TM=2.936E-01  e=1.951E+00  Citrus x limon
  8ga6-assembly1_A  TM=2.859E-01  e=9.176E+00  synthetic construct
  8xoi-assembly1_R  TM=4.587E-01  e=6.226E-02  Homo sapiens

Organism: Pleurotus ostreatus (NCBI:txid5322)

Secondary structure (DSSP, 8-state):
--PPPHHHHHHHHHHHHHHHHHHHHHHHHHHHHHHHHS-----HHHHHHHHHHHHHHHHHHHHHHHHHHHHHIIIIISTTSTTHHHHHHT-TTSHHHHHHHHHHHHHHHHHHHHHHHHHHHHTTT-HHHHHHHHHHHHHHHHHHHHHHHHHTTS-TT--TTSHHHHHHHHHHHHHHHHHHHHHHHHHHHHHHHHHHHHHTTT----SHHHHHHHHHHHHHHHHHHHHHHHHHHTT-TTHHHHHHHHHHHHHHHHHHHHHHHHHHHHHHHHHHHHHHTS-----SS-------------------TT---------------/--PPPHHHHHHHHHHHHHHHHHHHHHHHHHHHHHHHHS-----HHHHHHHHHHHHHHHHHHHHHHHHHHHHHIIIIISTTSTTHHHHHHT-TTSHHHHHHHHHHHHHHHHHHHHHHHHHHHHTTT-HHHHHHHHHHHHHHHHHHHHHHHHHTTS-TT--TTSHHHHHHHHHHHHHHHHHHHHHHHHHHHHHHHHHHHHHTTT----SHHHHHHHHHHHHHHHHHHHHHHHHHHTT-TTHHHHHHHHHHHHHHHHHHHHHHHHHHHHHHHHHHHHHTTS-----SS------------------------------------